Protein AF-A0A9E3BEP0-F1 (afdb_monomer)

Nearest PDB structures (foldseek):
  6ylh-assembly1_v  TM=5.032E-01  e=2.190E+00  Saccharomyces cerevisiae
  6wkz-assembly1_A-2  TM=3.324E-01  e=8.961E+00  Homo sapiens
  2z34-assembly1_A  TM=2.131E-01  e=1.369E+00  Schizosaccharomyces pombe
  7vkq-assembly4_D  TM=1.987E-01  e=4.981E+00  Drosophila melanogaster

Secondary structure (DSSP, 8-state):
----------SSHHHHHHHHHSGGG--S---HHHHHHHHHHHHHHHHHHT--------S-SS-EEEEEE-SGGGGGG--TT---TT-HHHHHHHHHHHH--SEEEEESSS-EE-SS-SGGGTSSS----TT--THHHHHHHHHH-TT--SEEEEEE----SSHHHHHHHHHHHHHHHHHHHHTT-EEEEEEEEEE-PPPTT---S---SS-----GGG-EEEEEEEEEEPTTTHHHHHHHHHTT-SEEEEES-PPPPGGGEEEEE-SSPPPTTEEEEEEEE-SSS-EEEEEESS--SS-EEEEEEES-SSSHHHHHHHHHHHTTPEEEEEEEE-STTTTTSPPEEEPTTSSSEEEPTTSSEEEE--S--GGGTSSPTT---SEEEEEEEE--SS-TTHHHHEESSTT-SSSEETGGGGTTTHHHHHHHSPPSEEEEEEE-

pLDDT: mean 80.64, std 17.36, range [31.27, 98.31]

Mean predicted aligned error: 9.56 Å

Sequence (440 aa):
MDLSPIHGSFLASRARRALLACVVALAACPKPGDREARTQDVVRTWVEASDTSGWRMGALAHPVAVYADRSRSMRGFLDPAYPTRVDYRSVIDGLQSRLEPRRVYGFGSSVRMETNAGLDVLGSREFYGDHDTEMEEALDSIAHDTLLAWSHVVIGDARRGNPDLAYRQFVRMRELALRWSRSRGTFLVAVSRAPFRPVAGDPSGCHAASAGEQDDSARRCPLYAFVFAAPGDGVRIAAELAGLFEHVWGYPLPTAPLTAVGLRPGGGAPEPGVEYDSAWLSGSPPVPRLEAGSPATRPFHVSLVATDTSAPAGRLLARLLADGARLELFARPVTADSAASPWKRQDGGTGPVRAGAGGTGIDVFSPGGDDCVAADEGEPCGTLYRIEARAPGAPPWLALFEAREAADAERTFGLGRLFEPFLPLAAAAPPLARTYLLVR

Solvent-accessible surface area (backbone atoms only — not comparable to full-atom values): 24356 Å² total; per-residue (Å²): 136,89,85,82,82,87,85,82,91,84,75,74,68,66,67,58,55,60,64,61,64,67,70,75,74,69,90,62,89,70,54,85,72,45,21,57,52,51,36,50,52,56,52,49,57,54,53,54,77,67,66,86,54,63,71,63,83,62,80,71,86,50,53,28,36,37,37,39,53,52,23,60,55,42,51,30,37,65,48,86,89,62,91,53,94,44,26,58,59,50,47,51,53,47,46,41,77,73,59,59,48,79,38,38,26,45,25,16,90,60,82,40,84,50,97,56,92,50,72,74,70,80,73,76,71,93,76,70,61,97,88,29,71,39,59,63,57,54,52,46,55,56,61,69,49,78,80,47,67,43,21,39,38,41,35,38,59,79,67,51,96,44,59,70,56,27,39,51,50,27,49,50,51,30,55,51,36,53,54,36,32,77,68,57,14,14,25,35,44,28,37,29,76,23,57,34,41,86,48,90,94,51,90,53,42,61,58,75,91,66,95,60,100,62,69,65,87,73,39,55,27,55,39,37,37,46,29,45,23,21,62,78,30,36,66,44,53,47,18,53,43,44,76,66,30,80,39,56,48,66,42,67,53,74,31,40,33,42,68,45,40,42,74,42,74,46,99,66,83,68,60,93,61,46,47,76,38,73,56,70,39,72,59,89,59,52,30,27,35,36,38,22,85,48,69,47,92,59,61,51,44,32,28,65,40,43,63,44,65,86,45,53,63,22,38,26,48,37,46,42,46,71,51,43,13,43,66,46,45,26,40,36,62,40,47,94,65,36,89,76,55,70,77,40,76,51,61,63,87,51,79,41,62,28,62,32,86,81,34,39,33,32,32,34,43,37,38,40,53,68,64,51,75,74,46,60,94,63,54,41,56,24,38,38,32,44,41,31,33,22,55,51,28,52,58,68,65,46,74,81,41,42,26,94,46,64,83,43,41,64,32,24,40,46,53,64,60,42,31,60,74,33,44,70,49,33,74,74,45,67,35,44,33,45,46,47,38,39,33,46

Foldseek 3Di:
DDDDDDDDPDDPPPVVVVVVVVPPPPPDDDDLVLLLVVLLVLVVVVLVVVFDDAQDLDQAPAAAEEEEEQALLLVQLPPPVDDDLAGSQNLLVLCCVQRVHPWYWYFWPHTDTDPDSHPVVVPDDDGDDPVTGPVVVLLVVLVVPLVLRYKYKYKDLLADLDQVVSQVSLLSLLVSQVSLVVQQWKKKKFKAFHQGADDPPRPHYQDDPDDDPPDSRPHTAIMMIIIGGRHSCQLNVLLSSLVRGLAMAMPPDIAHFLCQKFKDWDPDDDDPQWDKARASPPDRRGEIEIEGPFFDPFWGKIFIAGPDCPDSNRSSVRRQQQLAFAKWKWKFWRWPCRVVPDTHTDDQPDDQWHADPRRGMITGGGLDDCQVVPDDSSTHGFMKMKMFGFGALDGPCLVVAEDPDSPRRRHHHNNVVNSVVSRVVRVVHGGRYIYMYTRD

Structure (mmCIF, N/CA/C/O backbone):
data_AF-A0A9E3BEP0-F1
#
_entry.id   AF-A0A9E3BEP0-F1
#
loop_
_atom_site.group_PDB
_atom_site.id
_atom_site.type_symbol
_atom_site.label_atom_id
_atom_site.label_alt_id
_atom_site.label_comp_id
_atom_site.label_asym_id
_atom_site.label_entity_id
_atom_site.label_seq_id
_atom_site.pdbx_PDB_ins_code
_atom_site.Cartn_x
_atom_site.Cartn_y
_atom_site.Cartn_z
_atom_site.occupancy
_atom_site.B_iso_or_equiv
_atom_site.auth_seq_id
_atom_site.auth_comp_id
_atom_site.auth_asym_id
_atom_site.auth_atom_id
_atom_site.pdbx_PDB_model_num
ATOM 1 N N . MET A 1 1 ? -49.362 -18.221 -21.582 1.00 42.16 1 MET A N 1
ATOM 2 C CA . MET A 1 1 ? -47.900 -18.125 -21.752 1.00 42.16 1 MET A CA 1
ATOM 3 C C . MET A 1 1 ? -47.370 -17.444 -20.512 1.00 42.16 1 MET A C 1
ATOM 5 O O . MET A 1 1 ? -47.779 -16.325 -20.230 1.00 42.16 1 MET A O 1
ATOM 9 N N . ASP A 1 2 ? -46.623 -18.215 -19.729 1.00 34.94 2 ASP A N 1
ATOM 10 C CA . ASP A 1 2 ? -46.213 -17.941 -18.354 1.00 34.94 2 ASP A CA 1
ATOM 11 C C . ASP A 1 2 ? -45.300 -16.724 -18.207 1.00 34.94 2 ASP A C 1
ATOM 13 O O . ASP A 1 2 ? -44.304 -16.586 -18.915 1.00 34.94 2 ASP A O 1
ATOM 17 N N . LEU A 1 3 ? -45.609 -15.898 -17.208 1.00 39.09 3 LEU A N 1
ATOM 18 C CA . LEU A 1 3 ? -44.698 -14.926 -16.613 1.00 39.09 3 LEU A CA 1
ATOM 19 C C . LEU A 1 3 ? -44.506 -15.321 -15.147 1.00 39.09 3 LEU A C 1
ATOM 21 O O . LEU A 1 3 ? -45.342 -15.024 -14.297 1.00 39.09 3 LEU A O 1
ATOM 25 N N . SER A 1 4 ? -43.405 -16.009 -14.853 1.00 33.81 4 SER A N 1
ATOM 26 C CA . SER A 1 4 ? -42.953 -16.247 -13.481 1.00 33.81 4 SER A CA 1
ATOM 27 C C . SER A 1 4 ? -42.047 -15.097 -13.020 1.00 33.81 4 SER A C 1
ATOM 29 O O . SER A 1 4 ? -41.102 -14.758 -13.736 1.00 33.81 4 SER A O 1
ATOM 31 N N . PRO A 1 5 ? -42.256 -14.512 -11.827 1.00 45.62 5 PRO A N 1
ATOM 32 C CA . PRO A 1 5 ? -41.279 -13.630 -11.207 1.00 45.62 5 PRO A CA 1
ATOM 33 C C . PRO A 1 5 ? -40.263 -14.447 -10.394 1.00 45.62 5 PRO A C 1
ATOM 35 O O . PRO A 1 5 ? -40.622 -15.288 -9.570 1.00 45.62 5 PRO A O 1
ATOM 38 N N . ILE A 1 6 ? -38.975 -14.178 -10.609 1.00 42.34 6 ILE A N 1
ATOM 39 C CA . ILE A 1 6 ? -37.877 -14.743 -9.819 1.00 42.34 6 ILE A CA 1
ATOM 40 C C . ILE A 1 6 ? -37.864 -14.064 -8.444 1.00 42.34 6 ILE A C 1
ATOM 42 O O . ILE A 1 6 ? -37.544 -12.883 -8.310 1.00 42.34 6 ILE A O 1
ATOM 46 N N . HIS A 1 7 ? -38.206 -14.832 -7.410 1.00 35.69 7 HIS A N 1
ATOM 47 C CA . HIS A 1 7 ? -37.907 -14.521 -6.017 1.00 35.69 7 HIS A CA 1
ATOM 48 C C . HIS A 1 7 ? -36.414 -14.714 -5.725 1.00 35.69 7 HIS A C 1
ATOM 50 O O . HIS A 1 7 ? -35.824 -15.728 -6.087 1.00 35.69 7 HIS A O 1
ATOM 56 N N . GLY A 1 8 ? -35.823 -13.759 -5.004 1.00 31.27 8 GLY A N 1
ATOM 57 C CA . GLY A 1 8 ? -34.429 -13.810 -4.561 1.00 31.27 8 GLY A CA 1
ATOM 58 C C . GLY A 1 8 ? -34.160 -12.989 -3.298 1.00 31.27 8 GLY A C 1
ATOM 59 O O . GLY A 1 8 ? -33.124 -12.347 -3.191 1.00 31.27 8 GLY A O 1
ATOM 60 N N . SER A 1 9 ? -35.091 -12.970 -2.339 1.00 43.91 9 SER A N 1
ATOM 61 C CA . SER A 1 9 ? -34.881 -12.396 -1.003 1.00 43.91 9 SER A CA 1
ATOM 62 C C . SER A 1 9 ? -34.438 -13.491 -0.027 1.00 43.91 9 SER A C 1
ATOM 64 O O . SER A 1 9 ? -35.271 -14.115 0.627 1.00 43.91 9 SER A O 1
ATOM 66 N N . PHE A 1 10 ? -33.132 -13.750 0.077 1.00 41.22 10 PHE A N 1
ATOM 67 C CA . PHE A 1 10 ? -32.611 -14.793 0.976 1.00 41.22 10 PHE A CA 1
ATOM 68 C C . PHE A 1 10 ? -31.313 -14.402 1.700 1.00 41.22 10 PHE A C 1
ATOM 70 O O . PHE A 1 10 ? -30.426 -15.224 1.868 1.00 41.22 10 PHE A O 1
ATOM 77 N N . LEU A 1 11 ? -31.184 -13.155 2.173 1.00 42.66 11 LEU A N 1
ATOM 78 C CA . LEU A 1 11 ? -30.075 -12.778 3.074 1.00 42.66 11 LEU A CA 1
ATOM 79 C C . LEU A 1 11 ? -30.475 -11.939 4.305 1.00 42.66 11 LEU A C 1
ATOM 81 O O . LEU A 1 11 ? -29.667 -11.775 5.210 1.00 42.66 11 LEU A O 1
ATOM 85 N N . ALA A 1 12 ? -31.729 -11.489 4.431 1.00 44.62 12 ALA A N 1
ATOM 86 C CA . ALA A 1 12 ? -32.132 -10.600 5.532 1.00 44.62 12 ALA A CA 1
ATOM 87 C C . ALA A 1 12 ? -32.728 -11.299 6.779 1.00 44.62 12 ALA A C 1
ATOM 89 O O . ALA A 1 12 ? -32.910 -10.648 7.807 1.00 44.62 12 ALA A O 1
ATOM 90 N N . SER A 1 13 ? -33.044 -12.605 6.743 1.00 44.12 13 SER A N 1
ATOM 91 C CA . SER A 1 13 ? -33.789 -13.251 7.849 1.00 44.12 13 SER A CA 1
ATOM 92 C C . SER A 1 13 ? -32.923 -13.933 8.917 1.00 44.12 13 SER A C 1
ATOM 94 O O . SER A 1 13 ? -33.383 -14.093 10.049 1.00 44.12 13 SER A O 1
ATOM 96 N N . ARG A 1 14 ? -31.662 -14.285 8.616 1.00 41.38 14 ARG A N 1
ATOM 97 C CA . ARG A 1 14 ? -30.758 -14.899 9.610 1.00 41.38 14 ARG A CA 1
ATOM 98 C C . ARG A 1 14 ? -30.204 -13.887 10.618 1.00 41.38 14 ARG A C 1
ATOM 100 O O . ARG A 1 14 ? -30.162 -14.204 11.801 1.00 41.38 14 ARG A O 1
ATOM 107 N N . ALA A 1 15 ? -29.906 -12.656 10.194 1.00 45.53 15 ALA A N 1
ATOM 108 C CA . ALA A 1 15 ? -29.423 -11.602 11.093 1.00 45.53 15 ALA A CA 1
ATOM 109 C C . ALA A 1 15 ? -30.475 -11.181 12.141 1.00 45.53 15 ALA A C 1
ATOM 111 O O . ALA A 1 15 ? -30.144 -10.956 13.301 1.00 45.53 15 ALA A O 1
ATOM 112 N N . ARG A 1 16 ? -31.767 -11.152 11.774 1.00 40.81 16 ARG A N 1
ATOM 113 C CA . ARG A 1 16 ? -32.851 -10.788 12.707 1.00 40.81 16 ARG A CA 1
ATOM 114 C C . ARG A 1 16 ? -33.176 -11.862 13.750 1.00 40.81 16 ARG A C 1
ATOM 116 O O . ARG A 1 16 ? -33.631 -11.509 14.831 1.00 40.81 16 ARG A O 1
ATOM 123 N N . ARG A 1 17 ? -32.951 -13.153 13.465 1.00 40.44 17 ARG A N 1
ATOM 124 C CA . ARG A 1 17 ? -33.207 -14.233 14.441 1.00 40.44 17 ARG A CA 1
ATOM 125 C C . ARG A 1 17 ? -32.083 -14.401 15.465 1.00 40.44 17 ARG A C 1
ATOM 127 O O . ARG A 1 17 ? -32.382 -14.760 16.595 1.00 40.44 17 ARG A O 1
ATOM 134 N N . ALA A 1 18 ? -30.837 -14.086 15.105 1.00 42.53 18 ALA A N 1
ATOM 135 C CA . ALA A 1 18 ? -29.730 -14.060 16.065 1.00 42.53 18 ALA A CA 1
ATOM 136 C C . ALA A 1 18 ? -29.892 -12.920 17.091 1.00 42.53 18 ALA A C 1
ATOM 138 O O . ALA A 1 18 ? -29.699 -13.132 18.282 1.00 42.53 18 ALA A O 1
ATOM 139 N N . LEU A 1 19 ? -30.363 -11.748 16.648 1.00 42.59 19 LEU A N 1
ATOM 140 C CA . LEU A 1 19 ? -30.606 -10.589 17.517 1.00 42.59 19 LEU A CA 1
ATOM 141 C C . LEU A 1 19 ? -31.751 -10.791 18.525 1.00 42.59 19 LEU A C 1
ATOM 143 O O . LEU A 1 19 ? -31.698 -10.233 19.615 1.00 42.59 19 LEU A O 1
ATOM 147 N N . LEU A 1 20 ? -32.768 -11.599 18.201 1.00 37.03 20 LEU A N 1
ATOM 148 C CA . LEU A 1 20 ? -33.907 -11.821 19.103 1.00 37.03 20 LEU A CA 1
ATOM 149 C C . LEU A 1 20 ? -33.643 -12.890 20.179 1.00 37.03 20 LEU A C 1
ATOM 151 O O . LEU A 1 20 ? -34.302 -12.884 21.214 1.00 37.03 20 LEU A O 1
ATOM 155 N N . ALA A 1 21 ? -32.691 -13.802 19.955 1.00 36.62 21 ALA A N 1
ATOM 156 C CA . ALA A 1 21 ? -32.397 -14.892 20.889 1.00 36.62 21 ALA A CA 1
ATOM 157 C C . ALA A 1 21 ? -31.515 -14.458 22.077 1.00 36.62 21 ALA A C 1
ATOM 159 O O . ALA A 1 21 ? -31.603 -15.061 23.143 1.00 36.62 21 ALA A O 1
ATOM 160 N N . CYS A 1 22 ? -30.726 -13.385 21.942 1.00 41.53 22 CYS A N 1
ATOM 161 C CA . CYS A 1 22 ? -29.911 -12.855 23.045 1.00 41.53 22 CYS A CA 1
ATOM 162 C C . CYS A 1 22 ? -30.721 -12.105 24.114 1.00 41.53 22 CYS A C 1
ATOM 164 O O . CYS A 1 22 ? -30.270 -11.994 25.249 1.00 41.53 22 CYS A O 1
ATOM 166 N N . VAL A 1 23 ? -31.922 -11.615 23.794 1.00 43.38 23 VAL A N 1
ATOM 167 C CA . VAL A 1 23 ? -32.679 -10.728 24.698 1.00 43.38 23 VAL A CA 1
ATOM 168 C C . VAL A 1 23 ? -33.356 -11.489 25.852 1.00 43.38 23 VAL A C 1
ATOM 170 O O . VAL A 1 23 ? -33.656 -10.903 26.885 1.00 43.38 23 VAL A O 1
ATOM 173 N N . VAL A 1 24 ? -33.558 -12.806 25.738 1.00 44.34 24 VAL A N 1
ATOM 174 C CA . VAL A 1 24 ? -34.361 -13.577 26.713 1.00 44.34 24 VAL A CA 1
ATOM 175 C C . VAL A 1 24 ? -33.523 -14.195 27.852 1.00 44.34 24 VAL A C 1
ATOM 177 O O . VAL A 1 24 ? -34.081 -14.666 28.837 1.00 44.34 24 VAL A O 1
ATOM 180 N N . ALA A 1 25 ? -32.187 -14.147 27.795 1.00 44.97 25 ALA A N 1
ATOM 181 C CA . ALA A 1 25 ? -31.317 -14.832 28.766 1.00 44.97 25 ALA A CA 1
ATOM 182 C C . ALA A 1 25 ? -30.823 -13.972 29.958 1.00 44.97 25 ALA A C 1
ATOM 184 O O . ALA A 1 25 ? -30.018 -14.448 30.753 1.00 44.97 25 ALA A O 1
ATOM 185 N N . LEU A 1 26 ? -31.278 -12.723 30.115 1.00 45.72 26 LEU A N 1
ATOM 186 C CA . LEU A 1 26 ? -30.655 -11.742 31.028 1.00 45.72 26 LEU A CA 1
ATOM 187 C C . LEU A 1 26 ? -31.299 -11.598 32.428 1.00 45.72 26 LEU A C 1
ATOM 189 O O . LEU A 1 26 ? -30.911 -10.711 33.183 1.00 45.72 26 LEU A O 1
ATOM 193 N N . ALA A 1 27 ? -32.239 -12.463 32.823 1.00 44.41 27 ALA A N 1
ATOM 194 C CA . ALA A 1 27 ? -33.013 -12.314 34.069 1.00 44.41 27 ALA A CA 1
ATOM 195 C C . ALA A 1 27 ? -32.404 -12.996 35.320 1.00 44.41 27 ALA A C 1
ATOM 197 O O . ALA A 1 27 ? -33.130 -13.567 36.134 1.00 44.41 27 ALA A O 1
ATOM 198 N N . ALA A 1 28 ? -31.083 -12.940 35.498 1.00 46.97 28 ALA A N 1
ATOM 199 C CA . ALA A 1 28 ? -30.419 -13.307 36.753 1.00 46.97 28 ALA A CA 1
ATOM 200 C C . ALA A 1 28 ? -29.530 -12.143 37.207 1.00 46.97 28 ALA A C 1
ATOM 202 O O . ALA A 1 28 ? -28.817 -11.575 36.380 1.00 46.97 28 ALA A O 1
ATOM 203 N N . CYS A 1 29 ? -29.591 -11.781 38.498 1.00 44.38 29 CYS A N 1
ATOM 204 C CA . CYS A 1 29 ? -28.749 -10.730 39.075 1.00 44.38 29 CYS A CA 1
ATOM 205 C C . CYS A 1 29 ? -27.275 -11.028 38.766 1.00 44.38 29 CYS A C 1
ATOM 207 O O . CYS A 1 29 ? -26.773 -12.060 39.227 1.00 44.38 29 CYS A O 1
ATOM 209 N N . PRO A 1 30 ? -26.598 -10.171 37.987 1.00 49.09 30 PRO A N 1
ATOM 210 C CA . PRO A 1 30 ? -25.245 -10.453 37.561 1.00 49.09 30 PRO A CA 1
ATOM 211 C C . PRO A 1 30 ? -24.286 -10.390 38.753 1.00 49.09 30 PRO A C 1
ATOM 213 O O . PRO A 1 30 ? -24.303 -9.441 39.535 1.00 49.09 30 PRO A O 1
ATOM 216 N N . LYS A 1 31 ? -23.432 -11.403 38.901 1.00 60.41 31 LYS A N 1
ATOM 217 C CA . LYS A 1 31 ? -22.261 -11.321 39.782 1.00 60.41 31 LYS A CA 1
ATOM 218 C C . LYS A 1 31 ? -21.251 -10.341 39.162 1.00 60.41 31 LYS A C 1
ATOM 220 O O . LYS A 1 31 ? -21.263 -10.160 37.949 1.00 60.41 31 LYS A O 1
ATOM 225 N N . PRO A 1 32 ? -20.307 -9.769 39.928 1.00 54.66 32 PRO A N 1
ATOM 226 C CA . PRO A 1 32 ? -19.283 -8.859 39.396 1.00 54.66 32 PRO A CA 1
ATOM 227 C C . PRO A 1 32 ? -18.490 -9.395 38.183 1.00 54.66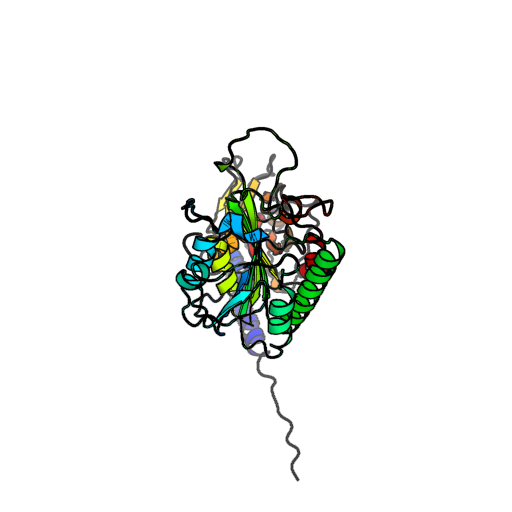 32 PRO A C 1
ATOM 229 O O . PRO A 1 32 ? -18.019 -8.610 37.366 1.00 54.66 32 PRO A O 1
ATOM 232 N N . GLY A 1 33 ? -18.386 -10.722 38.013 1.00 67.69 33 GLY A N 1
ATOM 233 C CA . GLY A 1 33 ? -17.794 -11.351 36.821 1.00 67.69 33 GLY A CA 1
ATOM 234 C C . GLY A 1 33 ? -18.651 -11.283 35.546 1.00 67.69 33 GLY A C 1
ATOM 235 O O . GLY A 1 33 ? -18.120 -11.414 34.446 1.00 67.69 33 GLY A O 1
ATOM 236 N N . ASP A 1 34 ? -19.953 -11.026 35.662 1.00 77.00 34 ASP A N 1
ATOM 237 C CA . ASP A 1 34 ? -20.885 -11.011 34.531 1.00 77.00 34 ASP A CA 1
ATOM 238 C C . ASP A 1 34 ? -20.815 -9.693 33.744 1.00 77.00 34 ASP A C 1
ATOM 240 O O . ASP A 1 34 ? -21.111 -9.675 32.550 1.00 77.00 34 ASP A O 1
ATOM 244 N N . ARG A 1 35 ? -20.372 -8.592 34.374 1.00 78.56 35 ARG A N 1
ATOM 245 C CA . ARG A 1 35 ? -20.184 -7.293 33.699 1.00 78.56 35 ARG A CA 1
ATOM 246 C C . ARG A 1 35 ? -19.115 -7.374 32.612 1.00 78.56 35 ARG A C 1
ATOM 248 O O . ARG A 1 35 ? -19.317 -6.916 31.486 1.00 78.56 35 ARG A O 1
ATOM 255 N N . GLU A 1 36 ? -17.974 -7.962 32.957 1.00 83.19 36 GLU A N 1
ATOM 256 C CA . GLU A 1 36 ? -16.849 -8.106 32.037 1.00 83.19 36 GLU A CA 1
ATOM 257 C C . GLU A 1 36 ? -17.220 -9.033 30.876 1.00 83.19 36 GLU A C 1
ATOM 259 O O . GLU A 1 36 ? -17.017 -8.674 29.718 1.00 83.19 36 GLU A O 1
ATOM 264 N N . ALA A 1 37 ? -17.866 -10.166 31.172 1.00 84.50 37 ALA A N 1
ATOM 265 C CA . ALA A 1 37 ? -18.348 -11.107 30.163 1.00 84.50 37 ALA A CA 1
ATOM 266 C C . ALA A 1 37 ? -19.351 -10.461 29.188 1.00 84.50 37 ALA A C 1
ATOM 268 O O . ALA A 1 37 ? -19.205 -10.589 27.974 1.00 84.50 37 ALA A O 1
ATOM 269 N N . ARG A 1 38 ? -20.321 -9.682 29.691 1.00 83.62 38 ARG A N 1
ATOM 270 C CA . ARG A 1 38 ? -21.266 -8.937 28.837 1.00 83.62 38 ARG A CA 1
ATOM 271 C C . ARG A 1 38 ? -20.556 -7.913 27.955 1.00 83.62 38 ARG A C 1
ATOM 273 O O . ARG A 1 38 ? -20.861 -7.814 26.770 1.00 83.62 38 ARG A O 1
ATOM 280 N N . THR A 1 39 ? -19.597 -7.171 28.511 1.00 83.12 39 THR A N 1
ATOM 281 C CA . THR A 1 39 ? -18.789 -6.202 27.748 1.00 83.12 39 THR A CA 1
ATOM 282 C C . THR A 1 39 ? -18.030 -6.903 26.621 1.00 83.12 39 THR A C 1
ATOM 284 O O . THR A 1 39 ? -18.038 -6.437 25.481 1.00 83.12 39 THR A O 1
ATOM 287 N N . GLN A 1 40 ? -17.427 -8.056 26.917 1.00 86.00 40 GLN A N 1
ATOM 288 C CA . GLN A 1 40 ? -16.727 -8.890 25.944 1.00 86.00 40 GLN A CA 1
ATOM 289 C C . GLN A 1 40 ? -17.646 -9.383 24.818 1.00 86.00 40 GLN A C 1
ATOM 291 O O . GLN A 1 40 ? -17.285 -9.250 23.648 1.00 86.00 40 GLN A O 1
ATOM 296 N N . ASP A 1 41 ? -18.836 -9.895 25.138 1.00 85.38 41 ASP A N 1
ATOM 297 C CA . ASP A 1 41 ? -19.797 -10.395 24.145 1.00 85.38 41 ASP A CA 1
ATOM 298 C C . ASP A 1 41 ? -20.317 -9.284 23.225 1.00 85.38 41 ASP A C 1
ATOM 300 O O . ASP A 1 41 ? -20.393 -9.450 22.001 1.00 85.38 41 ASP A O 1
ATOM 304 N N . VAL A 1 42 ? -20.631 -8.126 23.809 1.00 83.12 42 VAL A N 1
ATOM 305 C CA . VAL A 1 42 ? -21.083 -6.937 23.084 1.00 83.12 42 VAL A CA 1
ATOM 306 C C . VAL A 1 42 ? -20.002 -6.460 22.109 1.00 83.12 42 VAL A C 1
ATOM 308 O O . VAL A 1 42 ? -20.279 -6.281 20.919 1.00 83.12 42 VAL A O 1
ATOM 311 N N . VAL A 1 43 ? -18.757 -6.321 22.579 1.00 83.25 43 VAL A N 1
ATOM 312 C CA . VAL A 1 43 ? -17.635 -5.915 21.725 1.00 83.25 43 VAL A CA 1
ATOM 313 C C . VAL A 1 43 ? -17.382 -6.958 20.636 1.00 83.25 43 VAL A C 1
ATOM 315 O O . VAL A 1 43 ? -17.349 -6.584 19.463 1.00 83.25 43 VAL A O 1
ATOM 318 N N . ARG A 1 44 ? -17.274 -8.252 20.978 1.00 86.00 44 ARG A N 1
ATOM 319 C CA . ARG A 1 44 ? -17.031 -9.347 20.018 1.00 86.00 44 ARG A CA 1
ATOM 320 C C . ARG A 1 44 ? -18.045 -9.332 18.878 1.00 86.00 44 ARG A C 1
ATOM 322 O O . ARG A 1 44 ? -17.648 -9.305 17.714 1.00 86.00 44 ARG A O 1
ATOM 329 N N . THR A 1 45 ? -19.333 -9.261 19.212 1.00 82.62 45 THR A N 1
ATOM 330 C CA . THR A 1 45 ? -20.428 -9.227 18.230 1.00 82.62 45 THR A CA 1
ATOM 331 C C . THR A 1 45 ? -20.251 -8.085 17.224 1.00 82.62 45 THR A C 1
ATOM 333 O O . THR A 1 45 ? -20.485 -8.256 16.025 1.00 82.62 45 THR A O 1
ATOM 336 N N . TRP A 1 46 ? -19.809 -6.906 17.674 1.00 81.00 46 TRP A N 1
ATOM 337 C CA . TRP A 1 46 ? -19.571 -5.773 16.776 1.00 81.00 46 TRP A CA 1
ATOM 338 C C . TRP A 1 46 ? -18.356 -5.951 15.882 1.00 81.00 46 TRP A C 1
ATOM 340 O O . TRP A 1 46 ? -18.388 -5.523 14.720 1.00 81.00 46 TRP A O 1
ATOM 350 N N . VAL A 1 47 ? -17.284 -6.538 16.414 1.00 81.12 47 VAL A N 1
ATOM 351 C CA . VAL A 1 47 ? -16.066 -6.701 15.630 1.00 81.12 47 VAL A CA 1
ATOM 352 C C . VAL A 1 47 ? -16.258 -7.750 14.540 1.00 81.12 47 VAL A C 1
ATOM 354 O O . VAL A 1 47 ? -15.915 -7.485 13.388 1.00 81.12 47 VAL A O 1
ATOM 357 N N . GLU A 1 48 ? -16.905 -8.871 14.864 1.00 82.38 48 GLU A N 1
ATOM 358 C CA . GLU A 1 48 ? -17.255 -9.926 13.904 1.00 82.38 48 GLU A CA 1
ATOM 359 C C . GLU A 1 48 ? -18.175 -9.411 12.787 1.00 82.38 48 GLU A C 1
ATOM 361 O O . GLU A 1 48 ? -17.939 -9.683 11.612 1.00 82.38 48 GLU A O 1
ATOM 366 N N . ALA A 1 49 ? -19.177 -8.583 13.111 1.00 74.50 49 ALA A N 1
ATOM 367 C CA . ALA A 1 49 ? -20.054 -7.973 12.104 1.00 74.50 49 ALA A CA 1
ATOM 368 C C . ALA A 1 49 ? -19.317 -7.031 11.128 1.00 74.50 49 ALA A C 1
ATOM 370 O O . ALA A 1 49 ? -19.840 -6.706 10.060 1.00 74.50 49 ALA A O 1
ATOM 371 N N . SER A 1 50 ? -18.118 -6.571 11.494 1.00 68.44 50 SER A N 1
ATOM 372 C CA . SER A 1 50 ? -17.312 -5.621 10.722 1.00 68.44 50 SER A CA 1
ATOM 373 C C . SER A 1 50 ? -16.189 -6.287 9.913 1.00 68.44 50 SER A C 1
ATOM 375 O O . SER A 1 50 ? -15.484 -5.583 9.179 1.00 68.44 50 SER A O 1
ATOM 377 N N . ASP A 1 51 ? -16.009 -7.604 10.050 1.00 69.94 51 ASP A N 1
ATOM 378 C CA . ASP A 1 51 ? -14.966 -8.392 9.390 1.00 69.94 51 ASP A CA 1
ATOM 379 C C . ASP A 1 51 ? -15.504 -9.057 8.114 1.00 69.94 51 ASP A C 1
ATOM 381 O O . ASP A 1 51 ? -16.017 -10.174 8.120 1.00 69.94 51 ASP A O 1
ATOM 385 N N . THR A 1 52 ? -15.454 -8.337 6.992 1.00 56.81 52 THR A N 1
ATOM 386 C CA . THR A 1 52 ? -16.001 -8.823 5.709 1.00 56.81 52 THR A CA 1
ATOM 387 C C . THR A 1 52 ? -14.951 -9.002 4.616 1.00 56.81 52 THR A C 1
ATOM 389 O O . THR A 1 52 ? -15.303 -9.246 3.462 1.00 56.81 52 THR A O 1
ATOM 392 N N . SER A 1 53 ? -13.660 -8.854 4.917 1.00 59.47 53 SER A N 1
ATOM 393 C CA . SER A 1 53 ? -12.623 -8.878 3.882 1.00 59.47 53 SER A CA 1
ATOM 394 C C . SER A 1 53 ? -11.283 -9.341 4.422 1.00 59.47 53 SER A C 1
ATOM 396 O O . SER A 1 53 ? -10.791 -8.805 5.408 1.00 59.47 53 SER A O 1
ATOM 398 N N . GLY A 1 54 ? -10.665 -10.279 3.709 1.00 70.25 54 GLY A N 1
ATOM 399 C CA . GLY A 1 54 ? -9.323 -10.749 4.007 1.00 70.25 54 GLY A CA 1
ATOM 400 C C . GLY A 1 54 ? -8.428 -10.702 2.780 1.00 70.25 54 GLY A C 1
ATOM 401 O O . GLY A 1 54 ? -8.863 -10.945 1.651 1.00 70.25 54 GLY A O 1
ATOM 402 N N . TRP A 1 55 ? -7.155 -10.415 3.020 1.00 85.25 55 TRP A N 1
ATOM 403 C CA . TRP A 1 55 ? -6.092 -10.626 2.050 1.00 85.25 55 TRP A CA 1
ATOM 404 C C . TRP A 1 55 ? -5.973 -12.113 1.745 1.00 85.25 55 TRP A C 1
ATOM 406 O O . TRP A 1 55 ? -5.838 -12.937 2.648 1.00 85.25 55 TRP A O 1
ATOM 416 N N . ARG A 1 56 ? -6.019 -12.461 0.461 1.00 77.94 56 ARG A N 1
ATOM 417 C CA . ARG A 1 56 ? -5.807 -13.831 0.000 1.00 77.94 56 ARG A CA 1
ATOM 418 C C . ARG A 1 56 ? -4.420 -13.918 -0.612 1.00 77.94 56 ARG A C 1
ATOM 420 O O . ARG A 1 56 ? -4.176 -13.352 -1.669 1.00 77.94 56 ARG A O 1
ATOM 427 N N . MET A 1 57 ? -3.526 -14.641 0.053 1.00 83.31 57 MET A N 1
ATOM 428 C CA . MET A 1 57 ? -2.177 -14.938 -0.438 1.00 83.31 57 MET A CA 1
ATOM 429 C C . MET A 1 57 ? -2.159 -16.268 -1.202 1.00 83.31 57 MET A C 1
ATOM 431 O O . MET A 1 57 ? -1.362 -17.152 -0.908 1.00 83.31 57 MET A O 1
ATOM 435 N N . GLY A 1 58 ? -3.102 -16.432 -2.132 1.00 84.81 58 GLY A N 1
ATOM 436 C CA . GLY A 1 58 ? -3.155 -17.601 -3.010 1.00 84.81 58 GLY A CA 1
ATOM 437 C C . GLY A 1 58 ? -2.152 -17.509 -4.162 1.00 84.81 58 GLY A C 1
ATOM 438 O O . GLY A 1 58 ? -1.441 -16.512 -4.309 1.00 84.81 58 GLY A O 1
ATOM 439 N N . ALA A 1 59 ? -2.131 -18.547 -5.001 1.00 89.31 59 ALA A N 1
ATOM 440 C CA . ALA A 1 59 ? -1.499 -18.463 -6.314 1.00 89.31 59 ALA A CA 1
ATOM 441 C C . ALA A 1 59 ? -2.122 -17.316 -7.127 1.00 89.31 59 ALA A C 1
ATOM 443 O O . ALA A 1 59 ? -3.296 -16.984 -6.935 1.00 89.31 59 ALA A O 1
ATOM 444 N N . LEU A 1 60 ? -1.333 -16.723 -8.024 1.00 92.75 60 LEU A N 1
ATOM 445 C CA . LEU A 1 60 ? -1.834 -15.701 -8.939 1.00 92.75 60 LEU A CA 1
ATOM 446 C C . LEU A 1 60 ? -2.945 -16.302 -9.803 1.00 92.75 60 LEU A C 1
ATOM 448 O O . LEU A 1 60 ? -2.791 -17.387 -10.366 1.00 92.75 60 LEU A O 1
ATOM 452 N N . ALA A 1 61 ? -4.072 -15.603 -9.876 1.00 94.38 61 ALA A N 1
ATOM 453 C CA . ALA A 1 61 ? -5.215 -16.018 -10.672 1.00 94.38 61 ALA A CA 1
ATOM 454 C C . ALA A 1 61 ? -4.981 -15.758 -12.166 1.00 94.38 61 ALA A C 1
ATOM 456 O O . ALA A 1 61 ? -5.540 -16.470 -13.003 1.00 94.38 61 ALA A O 1
ATOM 457 N N . HIS A 1 62 ? -4.139 -14.774 -12.496 1.00 96.31 62 HIS A N 1
ATOM 458 C CA . HIS A 1 62 ? -3.838 -14.386 -13.868 1.00 96.31 62 HIS A CA 1
ATOM 459 C C . HIS A 1 62 ? -2.347 -14.552 -14.172 1.00 96.31 62 HIS A C 1
ATOM 461 O O . HIS A 1 62 ? -1.496 -14.412 -13.288 1.00 96.31 62 HIS A O 1
ATOM 467 N N . PRO A 1 63 ? -1.997 -14.847 -15.433 1.00 96.06 63 PRO A N 1
ATOM 468 C CA . PRO A 1 63 ? -0.610 -14.837 -15.861 1.00 96.06 63 PRO A CA 1
ATOM 469 C C . PRO A 1 63 ? 0.003 -13.434 -15.755 1.00 96.06 63 PRO A C 1
ATOM 471 O O . PRO A 1 63 ? -0.672 -12.419 -15.937 1.00 96.06 63 PRO A O 1
ATOM 474 N N . VAL A 1 64 ? 1.311 -13.386 -15.499 1.00 95.88 64 VAL A N 1
ATOM 475 C CA . VAL A 1 64 ? 2.070 -12.134 -15.390 1.00 95.88 64 VAL A CA 1
ATOM 476 C C . VAL A 1 64 ? 2.901 -11.895 -16.649 1.00 95.88 64 VAL A C 1
ATOM 478 O O . VAL A 1 64 ? 3.572 -12.807 -17.145 1.00 95.88 64 VAL A O 1
ATOM 481 N N . ALA A 1 65 ? 2.862 -10.660 -17.145 1.00 93.44 65 ALA A N 1
ATOM 482 C CA . ALA A 1 65 ? 3.759 -10.123 -18.157 1.00 93.44 65 ALA A CA 1
ATOM 483 C C . ALA A 1 65 ? 4.690 -9.084 -17.517 1.00 93.44 65 ALA A C 1
ATOM 485 O O . ALA A 1 65 ? 4.226 -8.135 -16.885 1.00 93.44 65 ALA A O 1
ATOM 486 N N . VAL A 1 66 ? 6.000 -9.254 -17.687 1.00 91.62 66 VAL A N 1
ATOM 487 C CA . VAL A 1 66 ? 7.017 -8.304 -17.219 1.00 91.62 66 VAL A CA 1
ATOM 488 C C . VAL A 1 66 ? 7.602 -7.565 -18.415 1.00 91.62 66 VAL A C 1
ATOM 490 O O . VAL A 1 66 ? 7.965 -8.193 -19.402 1.00 91.62 66 VAL A O 1
ATOM 493 N N . TYR A 1 67 ? 7.718 -6.249 -18.311 1.00 89.44 67 TYR A N 1
ATOM 494 C CA . TYR A 1 67 ? 8.347 -5.356 -19.274 1.00 89.44 67 TYR A CA 1
ATOM 495 C C . TYR A 1 67 ? 9.565 -4.743 -18.583 1.00 89.44 67 TYR A C 1
ATOM 497 O O . TYR A 1 67 ? 9.419 -4.017 -17.601 1.00 89.44 67 TYR A O 1
ATOM 505 N N . ALA A 1 68 ? 10.758 -5.061 -19.064 1.00 87.62 68 ALA A N 1
ATOM 506 C CA . ALA A 1 68 ? 12.027 -4.585 -18.539 1.00 87.62 68 ALA A CA 1
ATOM 507 C C . ALA A 1 68 ? 12.597 -3.507 -19.470 1.00 87.62 68 ALA A C 1
ATOM 509 O O . ALA A 1 68 ? 12.847 -3.770 -20.649 1.00 87.62 68 ALA A O 1
ATOM 510 N N . ASP A 1 69 ? 12.777 -2.302 -18.935 1.00 83.44 69 ASP A N 1
ATOM 511 C CA . ASP A 1 69 ? 13.413 -1.181 -19.619 1.00 83.44 69 ASP A CA 1
ATOM 512 C C . ASP A 1 69 ? 14.874 -1.503 -19.974 1.00 83.44 69 ASP A C 1
ATOM 514 O O . ASP A 1 69 ? 15.713 -1.804 -19.123 1.00 83.44 69 ASP A O 1
ATOM 518 N N . ARG A 1 70 ? 15.166 -1.438 -21.268 1.00 76.12 70 ARG A N 1
ATOM 519 C CA . ARG A 1 70 ? 16.476 -1.612 -21.893 1.00 76.12 70 ARG A CA 1
ATOM 520 C C . ARG A 1 70 ? 16.841 -0.362 -22.690 1.00 76.12 70 ARG A C 1
ATOM 522 O O . ARG A 1 70 ? 17.425 -0.485 -23.765 1.00 76.12 70 ARG A O 1
ATOM 529 N N . SER A 1 71 ? 16.474 0.823 -22.214 1.00 74.25 71 SER A N 1
ATOM 530 C CA . SER A 1 71 ? 16.941 2.113 -22.735 1.00 74.25 71 SER A CA 1
ATOM 531 C C . SER A 1 71 ? 18.306 2.503 -22.149 1.00 74.2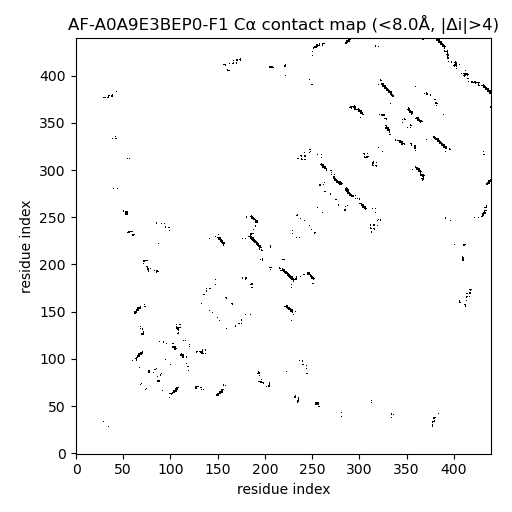5 71 SER A C 1
ATOM 533 O O . SER A 1 71 ? 18.756 1.919 -21.157 1.00 74.25 71 SER A O 1
ATOM 535 N N . ARG A 1 72 ? 19.012 3.466 -22.774 1.00 73.12 72 ARG A N 1
ATOM 536 C CA . ARG A 1 72 ? 20.394 3.834 -22.375 1.00 73.12 72 ARG A CA 1
ATOM 537 C C . ARG A 1 72 ? 20.487 4.220 -20.905 1.00 73.12 72 ARG A C 1
ATOM 539 O O . ARG A 1 72 ? 21.456 3.856 -20.243 1.00 73.12 72 ARG A O 1
ATOM 546 N N . SER A 1 73 ? 19.435 4.840 -20.370 1.00 75.31 73 SER A N 1
ATOM 547 C CA . SER A 1 73 ? 19.382 5.270 -18.973 1.00 75.31 73 SER A CA 1
ATOM 548 C C . SER A 1 73 ? 19.489 4.109 -17.978 1.00 75.31 73 SER A C 1
ATOM 550 O O . SER A 1 73 ? 19.886 4.316 -16.830 1.00 75.31 73 SER A O 1
ATOM 552 N N . MET A 1 74 ? 19.223 2.877 -18.426 1.00 80.88 74 MET A N 1
ATOM 553 C CA . MET A 1 74 ? 19.323 1.665 -17.620 1.00 80.88 74 MET A CA 1
ATOM 554 C C . MET A 1 74 ? 20.723 1.042 -17.602 1.00 80.88 74 MET A C 1
ATOM 556 O O . MET A 1 74 ? 21.002 0.174 -16.771 1.00 80.88 74 MET A O 1
ATOM 560 N N . ARG A 1 75 ? 21.635 1.491 -18.476 1.00 76.50 75 ARG A N 1
ATOM 561 C CA . ARG A 1 75 ? 22.963 0.887 -18.668 1.00 76.50 75 ARG A CA 1
ATOM 562 C C . ARG A 1 75 ? 23.786 0.846 -17.381 1.00 76.50 75 ARG A C 1
ATOM 564 O O . ARG A 1 75 ? 24.460 -0.147 -17.126 1.00 76.50 75 ARG A O 1
ATOM 571 N N . GLY A 1 76 ? 23.680 1.882 -16.550 1.00 76.12 76 GLY A N 1
ATOM 572 C CA . GLY A 1 76 ? 24.390 1.954 -15.273 1.00 76.12 76 GLY A CA 1
ATOM 573 C C . GLY A 1 76 ? 23.888 0.994 -14.192 1.00 76.12 76 GLY A C 1
ATOM 574 O O . GLY A 1 76 ? 24.621 0.728 -13.242 1.00 76.12 76 GLY A O 1
ATOM 575 N N . PHE A 1 77 ? 22.679 0.438 -14.329 1.00 77.94 77 PHE A N 1
ATOM 576 C CA . PHE A 1 77 ? 22.185 -0.619 -13.439 1.00 77.94 77 PHE A CA 1
ATOM 577 C C . PHE A 1 77 ? 22.532 -2.033 -13.920 1.00 77.94 77 PHE A C 1
ATOM 579 O O . PHE A 1 77 ? 22.402 -2.994 -13.162 1.00 77.94 77 PHE A O 1
ATOM 586 N N . LEU A 1 78 ? 22.913 -2.170 -15.192 1.00 72.62 78 LEU A N 1
ATOM 587 C CA . LEU A 1 78 ? 23.224 -3.443 -15.838 1.00 72.62 78 LEU A CA 1
ATOM 588 C C . LEU A 1 78 ? 24.715 -3.799 -15.763 1.00 72.62 78 LEU A C 1
ATOM 590 O O . LEU A 1 78 ? 25.113 -4.821 -16.321 1.00 72.62 78 LEU A O 1
ATOM 594 N N . ASP A 1 79 ? 25.539 -2.982 -15.098 1.00 68.19 79 ASP A N 1
ATOM 595 C CA . ASP A 1 79 ? 26.964 -3.265 -14.940 1.00 68.19 79 ASP A CA 1
ATOM 596 C C . ASP A 1 79 ? 27.164 -4.533 -14.080 1.00 68.19 79 ASP A C 1
ATOM 598 O O . ASP A 1 79 ? 26.848 -4.527 -12.886 1.00 68.19 79 ASP A O 1
ATOM 602 N N . PRO A 1 80 ? 27.710 -5.627 -14.651 1.00 62.16 80 PRO A N 1
ATOM 603 C CA . PRO A 1 80 ? 27.899 -6.890 -13.941 1.00 62.16 80 PRO A CA 1
ATOM 604 C C . PRO A 1 80 ? 28.894 -6.804 -12.773 1.00 62.16 80 PRO A C 1
ATOM 606 O O . PRO A 1 80 ? 28.988 -7.754 -11.997 1.00 62.16 80 PRO A O 1
ATOM 609 N N . ALA A 1 81 ? 29.640 -5.703 -12.630 1.00 62.78 81 ALA A N 1
ATOM 610 C CA . ALA A 1 81 ? 30.599 -5.509 -11.547 1.00 62.78 81 ALA A CA 1
ATOM 611 C C . ALA A 1 81 ? 29.962 -5.260 -10.160 1.00 62.78 81 ALA A C 1
ATOM 613 O O . ALA A 1 81 ? 30.686 -5.310 -9.166 1.00 62.78 81 ALA A O 1
ATOM 614 N N . TYR A 1 82 ? 28.647 -5.019 -10.061 1.00 56.59 82 TYR A N 1
ATOM 615 C CA . TYR A 1 82 ? 27.949 -4.802 -8.784 1.00 56.59 82 TYR A CA 1
ATOM 616 C C . TYR A 1 82 ? 27.019 -5.968 -8.423 1.00 56.59 82 TYR A C 1
ATOM 618 O O . TYR A 1 82 ? 25.922 -6.051 -8.961 1.00 56.59 82 TYR A O 1
ATOM 626 N N . PRO A 1 83 ? 27.402 -6.838 -7.470 1.00 53.19 83 PRO A N 1
ATOM 627 C CA . PRO A 1 83 ? 26.479 -7.748 -6.807 1.00 53.19 83 PRO A CA 1
ATOM 628 C C . PRO A 1 83 ? 25.903 -7.057 -5.562 1.00 53.19 83 PRO A C 1
ATOM 630 O O . PRO A 1 83 ? 26.515 -7.080 -4.492 1.00 53.19 83 PRO A O 1
ATOM 633 N N . THR A 1 84 ? 24.739 -6.413 -5.665 1.00 54.44 84 THR A N 1
ATOM 634 C CA . THR A 1 84 ? 24.080 -5.810 -4.489 1.00 54.44 84 THR A CA 1
ATOM 635 C C . THR A 1 84 ? 22.680 -6.374 -4.278 1.00 54.44 84 THR A C 1
ATOM 637 O O . THR A 1 84 ? 22.085 -6.969 -5.164 1.00 54.44 84 THR A O 1
ATOM 640 N N . ARG A 1 85 ? 22.132 -6.223 -3.063 1.00 53.25 85 ARG A N 1
ATOM 641 C CA . ARG A 1 85 ? 20.803 -6.764 -2.711 1.00 53.25 85 ARG A CA 1
ATOM 642 C C . ARG A 1 85 ? 19.644 -6.181 -3.534 1.00 53.25 85 ARG A C 1
ATOM 644 O O . ARG A 1 85 ? 18.585 -6.797 -3.545 1.00 53.25 85 ARG A O 1
ATOM 651 N N . VAL A 1 86 ? 19.824 -5.001 -4.134 1.00 57.81 86 VAL A N 1
ATOM 652 C CA . VAL A 1 86 ? 18.833 -4.333 -4.992 1.00 57.81 86 VAL A CA 1
ATOM 653 C C . VAL A 1 86 ? 19.574 -3.671 -6.151 1.00 57.81 86 VAL A C 1
ATOM 655 O O . VAL A 1 86 ? 19.705 -2.453 -6.209 1.00 57.81 86 VAL A O 1
ATOM 658 N N . ASP A 1 87 ? 20.105 -4.483 -7.052 1.00 71.38 87 ASP A N 1
ATOM 659 C CA . ASP A 1 87 ? 20.455 -4.051 -8.404 1.00 71.38 87 ASP A CA 1
ATOM 660 C C . ASP A 1 87 ? 19.322 -4.437 -9.372 1.00 71.38 87 ASP A C 1
ATOM 662 O O . ASP A 1 87 ? 18.426 -5.221 -9.053 1.00 71.38 87 ASP A O 1
ATOM 666 N N . TYR A 1 88 ? 19.306 -3.848 -10.565 1.00 76.62 88 TYR A N 1
ATOM 667 C CA . TYR A 1 88 ? 18.229 -4.086 -11.532 1.00 76.62 88 TYR A CA 1
ATOM 668 C C . TYR A 1 88 ? 18.079 -5.569 -11.902 1.00 76.62 88 TYR A C 1
ATOM 670 O O . TYR A 1 88 ? 16.969 -6.071 -12.079 1.00 76.62 88 TYR A O 1
ATOM 678 N N . ARG A 1 89 ? 19.203 -6.288 -11.940 1.00 75.81 89 ARG A N 1
ATOM 679 C CA . ARG A 1 89 ? 19.270 -7.726 -12.194 1.00 75.81 89 ARG A CA 1
ATOM 680 C C . ARG A 1 89 ? 18.585 -8.535 -11.094 1.00 75.81 89 ARG A C 1
ATOM 682 O O . ARG A 1 89 ? 17.693 -9.316 -11.394 1.00 75.81 89 ARG A O 1
ATOM 689 N N . SER A 1 90 ? 18.927 -8.304 -9.834 1.00 78.88 90 SER A N 1
ATOM 690 C CA . SER A 1 90 ? 18.313 -8.982 -8.687 1.00 78.88 90 SER A CA 1
ATOM 691 C C . SER A 1 90 ? 16.832 -8.639 -8.521 1.00 78.88 90 SER A C 1
ATOM 693 O O . SER A 1 90 ? 16.067 -9.485 -8.058 1.00 78.88 90 SER A O 1
ATOM 695 N N . VAL A 1 91 ? 16.391 -7.451 -8.952 1.00 84.00 91 VAL A N 1
ATOM 696 C CA . VAL A 1 91 ? 14.958 -7.130 -9.059 1.00 84.00 91 VAL A CA 1
ATOM 697 C C . VAL A 1 91 ? 14.279 -7.990 -10.125 1.00 84.00 91 VAL A C 1
ATOM 699 O O . VAL A 1 91 ? 13.240 -8.582 -9.836 1.00 84.00 91 VAL A O 1
ATOM 702 N N . ILE A 1 92 ? 14.847 -8.097 -11.331 1.00 80.94 92 ILE A N 1
ATOM 703 C CA . ILE A 1 92 ? 14.291 -8.944 -12.398 1.00 80.94 92 ILE A CA 1
ATOM 704 C C . ILE A 1 92 ? 14.279 -10.417 -11.977 1.00 80.94 92 ILE A C 1
ATOM 706 O O . ILE A 1 92 ? 13.228 -11.049 -12.058 1.00 80.94 92 ILE A O 1
ATOM 710 N N . ASP A 1 93 ? 15.392 -10.942 -11.468 1.00 83.06 93 ASP A N 1
ATOM 711 C CA . ASP A 1 93 ? 15.512 -12.328 -10.999 1.00 83.06 93 ASP A CA 1
ATOM 712 C C . ASP A 1 93 ? 14.550 -12.600 -9.831 1.00 83.06 93 ASP A C 1
ATOM 714 O O . ASP A 1 93 ? 13.892 -13.643 -9.749 1.00 83.06 93 ASP A O 1
ATOM 718 N N . GLY A 1 94 ? 14.421 -11.628 -8.926 1.00 86.00 94 GLY A N 1
ATOM 719 C CA . GLY A 1 94 ? 13.458 -11.650 -7.835 1.00 86.00 94 GLY A CA 1
ATOM 720 C C . GLY A 1 94 ? 12.026 -11.739 -8.355 1.00 86.00 94 GLY A C 1
ATOM 721 O O . GLY A 1 94 ? 11.272 -12.607 -7.928 1.00 86.00 94 GLY A O 1
ATOM 722 N N . LEU A 1 95 ? 11.643 -10.894 -9.311 1.00 87.44 95 LEU A N 1
ATOM 723 C CA . LEU A 1 95 ? 10.307 -10.931 -9.908 1.00 87.44 95 LEU A CA 1
ATOM 724 C C . LEU A 1 95 ? 10.063 -12.222 -10.689 1.00 87.44 95 LEU A C 1
ATOM 726 O O . LEU A 1 95 ? 8.981 -12.791 -10.579 1.00 87.44 95 LEU A O 1
ATOM 730 N N . GLN A 1 96 ? 11.056 -12.721 -11.423 1.00 85.19 96 GLN A N 1
ATOM 731 C CA . GLN A 1 96 ? 10.958 -13.984 -12.152 1.00 85.19 96 GLN A CA 1
ATOM 732 C C . GLN A 1 96 ? 10.732 -15.165 -11.209 1.00 85.19 96 GLN A C 1
ATOM 734 O O . GLN A 1 96 ? 9.802 -15.940 -11.413 1.00 85.19 96 GLN A O 1
ATOM 739 N N . SER A 1 97 ? 11.527 -15.260 -10.143 1.00 87.38 97 SER A N 1
ATOM 740 C CA . SER A 1 97 ? 11.411 -16.335 -9.152 1.00 87.38 97 SER A CA 1
ATOM 741 C C . SER A 1 97 ? 10.139 -16.256 -8.302 1.00 87.38 97 SER A C 1
ATOM 743 O O . SER A 1 97 ? 9.653 -17.285 -7.844 1.00 87.38 97 SER A O 1
ATOM 745 N N . ARG A 1 98 ? 9.591 -15.056 -8.070 1.00 89.50 98 ARG A N 1
ATOM 746 C CA . ARG A 1 98 ? 8.453 -14.841 -7.155 1.00 89.50 98 ARG A CA 1
ATOM 747 C C . ARG A 1 98 ? 7.093 -14.746 -7.846 1.00 89.50 98 ARG A C 1
ATOM 749 O O . ARG A 1 98 ? 6.079 -15.077 -7.226 1.00 89.50 98 ARG A O 1
ATOM 756 N N . LEU A 1 99 ? 7.059 -14.244 -9.082 1.00 90.19 99 LEU A N 1
ATOM 757 C CA . LEU A 1 99 ? 5.836 -14.047 -9.868 1.00 90.19 99 LEU A CA 1
ATOM 758 C C . LEU A 1 99 ? 5.690 -15.038 -11.026 1.00 90.19 99 LEU A C 1
ATOM 760 O O . LEU A 1 99 ? 4.608 -15.089 -11.606 1.00 90.19 99 LEU A O 1
ATOM 764 N N . GLU A 1 100 ? 6.746 -15.785 -11.366 1.00 90.06 100 GLU A N 1
ATOM 765 C CA . GLU A 1 100 ? 6.760 -16.778 -12.450 1.00 90.06 100 GLU A CA 1
ATOM 766 C C . GLU A 1 100 ? 6.123 -16.238 -13.748 1.00 90.06 100 GLU A C 1
ATOM 768 O O . GLU A 1 100 ? 5.126 -16.775 -14.250 1.00 90.06 100 GLU A O 1
ATOM 773 N N . PRO A 1 101 ? 6.638 -15.117 -14.290 1.00 88.50 101 PRO A N 1
ATOM 774 C CA . PRO A 1 101 ? 6.017 -14.455 -15.421 1.00 88.50 101 PRO A CA 1
ATOM 775 C C . PRO A 1 101 ? 5.985 -15.383 -16.630 1.00 88.50 101 PRO A C 1
ATOM 777 O O . PRO A 1 101 ? 6.999 -15.947 -17.039 1.00 88.50 101 PRO A O 1
ATOM 780 N N . ARG A 1 102 ? 4.811 -15.497 -17.258 1.00 88.19 102 ARG A N 1
ATOM 781 C CA . ARG A 1 102 ? 4.664 -16.273 -18.497 1.00 88.19 102 ARG A CA 1
ATOM 782 C C . ARG A 1 102 ? 5.300 -15.577 -19.690 1.00 88.19 102 ARG A C 1
ATOM 784 O O . ARG A 1 102 ? 5.529 -16.212 -20.715 1.00 88.19 102 ARG A O 1
ATOM 791 N N . ARG A 1 103 ? 5.491 -14.261 -19.593 1.00 85.56 103 ARG A N 1
ATOM 792 C CA . ARG A 1 103 ? 6.077 -13.435 -20.644 1.00 85.56 103 ARG A CA 1
ATOM 793 C C . ARG A 1 103 ? 6.999 -12.407 -20.021 1.00 85.56 103 ARG A C 1
ATOM 795 O O . ARG A 1 103 ? 6.607 -11.703 -19.092 1.00 85.56 103 ARG A O 1
ATOM 802 N N . VAL A 1 104 ? 8.199 -12.312 -20.572 1.00 82.44 104 VAL A N 1
ATOM 803 C CA . VAL A 1 104 ? 9.141 -11.240 -20.278 1.00 82.44 104 VAL A CA 1
ATOM 804 C C . VAL A 1 104 ? 9.438 -10.537 -21.591 1.00 82.44 104 VAL A C 1
ATOM 806 O O . VAL A 1 104 ? 9.698 -11.179 -22.610 1.00 82.44 104 VAL A O 1
ATOM 809 N N . TYR A 1 105 ? 9.341 -9.220 -21.557 1.00 79.50 105 TYR A N 1
ATOM 810 C CA . TYR A 1 105 ? 9.587 -8.331 -22.669 1.00 79.50 105 TYR A CA 1
ATOM 811 C C . TYR A 1 105 ? 10.737 -7.404 -22.305 1.00 79.50 105 TYR A C 1
ATOM 813 O O . TYR A 1 105 ? 10.736 -6.824 -21.222 1.00 79.50 105 TYR A O 1
ATOM 821 N N . GLY A 1 106 ? 11.697 -7.240 -23.207 1.00 72.81 106 GLY A N 1
ATOM 822 C CA . GLY A 1 106 ? 12.573 -6.071 -23.192 1.00 72.81 106 GLY A CA 1
ATOM 823 C C . GLY A 1 106 ? 11.935 -4.956 -24.017 1.00 72.81 106 GLY A C 1
ATOM 824 O O . GLY A 1 106 ? 11.361 -5.258 -25.063 1.00 72.81 106 GLY A O 1
ATOM 825 N N . PHE A 1 107 ? 12.033 -3.704 -23.570 1.00 63.44 107 PHE A N 1
ATOM 826 C CA . PHE A 1 107 ? 11.627 -2.535 -24.362 1.00 63.44 107 PHE A CA 1
ATOM 827 C C . PHE A 1 107 ? 12.730 -1.478 -24.381 1.00 63.44 107 PHE A C 1
ATOM 829 O O . PHE A 1 107 ? 13.505 -1.374 -23.436 1.00 63.44 107 PHE A O 1
ATOM 836 N N . GLY A 1 108 ? 12.844 -0.741 -25.478 1.00 58.56 108 GLY A N 1
ATOM 837 C CA . GLY A 1 108 ? 13.964 0.146 -25.770 1.00 58.56 108 GLY A CA 1
ATOM 838 C C . GLY A 1 108 ? 13.730 0.752 -27.142 1.00 58.56 108 GLY A C 1
ATOM 839 O O . GLY A 1 108 ? 13.159 1.831 -27.193 1.00 58.56 108 GLY A O 1
ATOM 840 N N . SER A 1 109 ? 14.110 0.019 -28.200 1.00 43.53 109 SER A N 1
ATOM 841 C CA . SER A 1 109 ? 13.831 0.319 -29.623 1.00 43.53 109 SER A CA 1
ATOM 842 C C . SER A 1 109 ? 12.830 -0.636 -30.315 1.00 43.53 109 SER A C 1
ATOM 844 O O . SER A 1 109 ? 12.611 -0.556 -31.525 1.00 43.53 109 SER A O 1
ATOM 846 N N . SER A 1 110 ? 12.305 -1.623 -29.578 1.00 47.22 110 SER A N 1
ATOM 847 C CA . SER A 1 110 ? 11.017 -2.304 -29.827 1.00 47.22 110 SER A CA 1
ATOM 848 C C . SER A 1 110 ? 10.700 -3.260 -28.664 1.00 47.22 110 SER A C 1
ATOM 850 O O . SER A 1 110 ? 11.606 -3.916 -28.137 1.00 47.22 110 SER A O 1
ATOM 852 N N . VAL A 1 111 ? 9.421 -3.452 -28.320 1.00 52.72 111 VAL A N 1
ATOM 853 C CA . VAL A 1 111 ? 8.956 -4.520 -27.414 1.00 52.72 111 VAL A CA 1
ATOM 854 C C . VAL A 1 111 ? 9.101 -5.883 -28.093 1.00 52.72 111 VAL A C 1
ATOM 856 O O . VAL A 1 111 ? 8.437 -6.185 -29.088 1.00 52.72 111 VAL A O 1
ATOM 859 N N . ARG A 1 112 ? 9.931 -6.766 -27.525 1.00 57.44 112 ARG A N 1
ATOM 860 C CA . ARG A 1 112 ? 10.129 -8.134 -28.044 1.00 57.44 112 ARG A CA 1
ATOM 861 C C . ARG A 1 112 ? 9.892 -9.178 -26.966 1.00 57.44 112 ARG A C 1
ATOM 863 O O . ARG A 1 112 ? 10.357 -9.027 -25.843 1.00 57.44 112 ARG A O 1
ATOM 870 N N . MET A 1 113 ? 9.143 -10.229 -27.312 1.00 61.88 113 MET A N 1
ATOM 871 C CA . MET A 1 113 ? 8.944 -11.381 -26.430 1.00 61.88 113 MET A CA 1
ATOM 872 C C . MET A 1 113 ? 10.244 -12.179 -26.339 1.00 61.88 113 MET A C 1
ATOM 874 O O . MET A 1 113 ? 10.831 -12.518 -27.365 1.00 61.88 113 MET A O 1
ATOM 878 N N . GLU A 1 114 ? 10.651 -12.516 -25.122 1.00 60.25 114 GLU A N 1
ATOM 879 C CA . GLU A 1 114 ? 11.882 -13.256 -24.866 1.00 60.25 114 GLU A CA 1
ATOM 880 C C . GLU A 1 114 ? 11.558 -14.725 -24.563 1.00 60.25 114 GLU A C 1
ATOM 882 O O . GLU A 1 114 ? 10.750 -15.036 -23.686 1.00 60.25 114 GLU A O 1
ATOM 887 N N . THR A 1 115 ? 12.155 -15.645 -25.327 1.00 51.09 115 THR A N 1
ATOM 888 C CA . THR A 1 115 ? 11.859 -17.089 -25.255 1.00 51.09 115 THR A CA 1
ATOM 889 C C . THR A 1 115 ? 12.474 -17.788 -24.041 1.00 51.09 115 THR A C 1
ATOM 891 O O . THR A 1 115 ? 12.048 -18.891 -23.716 1.00 51.09 115 THR A O 1
ATOM 894 N N . ASN A 1 116 ? 13.422 -17.147 -23.348 1.00 54.78 116 ASN A N 1
ATOM 895 C CA . ASN A 1 116 ? 14.011 -17.626 -22.097 1.00 54.78 116 ASN A CA 1
ATOM 896 C C . ASN A 1 116 ? 13.849 -16.545 -21.028 1.00 54.78 116 ASN A C 1
ATOM 898 O O . ASN A 1 116 ? 14.404 -15.468 -21.169 1.00 54.78 116 ASN A O 1
ATOM 902 N N . ALA A 1 117 ? 13.127 -16.805 -19.942 1.00 50.47 117 ALA A N 1
ATOM 903 C CA . ALA A 1 117 ? 12.936 -15.836 -18.859 1.00 50.47 117 ALA A CA 1
ATOM 904 C C . ALA A 1 117 ? 14.157 -15.760 -17.914 1.00 50.47 117 ALA A C 1
ATOM 906 O O . ALA A 1 117 ? 13.998 -15.863 -16.708 1.00 50.47 117 ALA A O 1
ATOM 907 N N . GLY A 1 118 ? 15.375 -15.626 -18.449 1.00 52.38 118 GLY A N 1
ATOM 908 C CA . GLY A 1 118 ? 16.616 -15.576 -17.669 1.00 52.38 118 GLY A CA 1
ATOM 909 C C . GLY A 1 118 ? 17.621 -14.562 -18.215 1.00 52.38 118 GLY A C 1
ATOM 910 O O . GLY A 1 118 ? 17.500 -14.080 -19.337 1.00 52.38 118 GLY A O 1
ATOM 911 N N . LEU A 1 119 ? 18.629 -14.244 -17.407 1.00 46.09 119 LEU A N 1
ATOM 912 C CA . LEU A 1 119 ? 19.654 -13.217 -17.635 1.00 46.09 119 LEU A CA 1
ATOM 913 C C . LEU A 1 119 ? 20.410 -13.239 -18.967 1.00 46.09 119 LEU A C 1
ATOM 915 O O . LEU A 1 119 ? 20.892 -12.189 -19.397 1.00 46.09 119 LEU A O 1
ATOM 919 N N . ASP A 1 120 ? 20.460 -14.379 -19.654 1.00 48.03 120 ASP A N 1
ATOM 920 C CA . ASP A 1 120 ? 21.020 -14.479 -21.009 1.00 48.03 120 ASP A CA 1
ATOM 921 C C . ASP A 1 120 ? 20.290 -13.575 -22.024 1.00 48.03 120 ASP A C 1
ATOM 923 O O . ASP A 1 120 ? 20.855 -13.193 -23.052 1.00 48.03 120 ASP A O 1
ATOM 927 N N . VAL A 1 121 ? 19.066 -13.144 -21.702 1.00 50.91 121 VAL A N 1
ATOM 928 C CA . VAL A 1 121 ? 18.276 -12.157 -22.455 1.00 50.91 121 VAL A CA 1
ATOM 929 C C . VAL A 1 121 ? 18.893 -10.757 -22.444 1.00 50.91 121 VAL A C 1
ATOM 931 O O . VAL A 1 121 ? 18.799 -10.020 -23.433 1.00 50.91 121 VAL A O 1
ATOM 934 N N . LEU A 1 122 ? 19.531 -10.365 -21.338 1.00 47.19 122 LEU A N 1
ATOM 935 C CA . LEU A 1 122 ? 20.134 -9.039 -21.188 1.00 47.19 122 LEU A CA 1
ATOM 936 C C . LEU A 1 122 ? 21.558 -8.985 -21.768 1.00 47.19 122 LEU A C 1
ATOM 938 O O . LEU A 1 122 ? 22.064 -7.900 -22.020 1.00 47.19 122 LEU A O 1
ATOM 942 N N . GLY A 1 123 ? 22.205 -10.126 -22.023 1.00 38.62 123 GLY A N 1
ATOM 943 C CA . GLY A 1 123 ? 23.650 -10.176 -22.276 1.00 38.62 123 GLY A CA 1
ATOM 944 C C . GLY A 1 123 ? 24.143 -10.098 -23.728 1.00 38.62 123 GLY A C 1
ATOM 945 O O . GLY A 1 123 ? 25.348 -9.963 -23.910 1.00 38.62 123 GLY A O 1
ATOM 946 N N . SER A 1 124 ? 23.298 -10.209 -24.766 1.00 41.28 124 SER A N 1
ATOM 947 C CA . SER A 1 124 ? 23.801 -10.605 -26.106 1.00 41.28 124 SER A CA 1
ATOM 948 C C . SER A 1 124 ? 23.367 -9.785 -27.333 1.00 41.28 124 SER A C 1
ATOM 950 O O . SER A 1 124 ? 23.650 -10.204 -28.455 1.00 41.28 124 SER A O 1
ATOM 952 N N . ARG A 1 125 ? 22.713 -8.623 -27.193 1.00 43.06 125 ARG A N 1
ATOM 953 C CA . ARG A 1 125 ? 22.292 -7.814 -28.361 1.00 43.06 125 ARG A CA 1
ATOM 954 C C . ARG A 1 125 ? 22.786 -6.376 -28.286 1.00 43.06 125 ARG A C 1
ATOM 956 O O . ARG A 1 125 ? 22.834 -5.812 -27.200 1.00 43.06 125 ARG A O 1
ATOM 963 N N . GLU A 1 126 ? 23.145 -5.810 -29.442 1.00 42.88 126 GLU A N 1
ATOM 964 C CA . GLU A 1 126 ? 23.497 -4.393 -29.586 1.00 42.88 126 GLU A CA 1
ATOM 965 C C . GLU A 1 126 ? 22.363 -3.534 -29.028 1.00 42.88 126 GLU A C 1
ATOM 967 O O . GLU A 1 126 ? 21.232 -3.562 -29.514 1.00 42.88 126 GLU A O 1
ATOM 972 N N . PHE A 1 127 ? 22.660 -2.821 -27.951 1.00 43.72 127 PHE A N 1
ATOM 973 C CA . PHE A 1 127 ? 21.708 -1.951 -27.297 1.00 43.72 127 PHE A CA 1
ATOM 974 C C . PHE A 1 127 ? 21.772 -0.527 -27.901 1.00 43.72 127 PHE A C 1
ATOM 976 O O . PHE A 1 127 ? 22.859 0.028 -28.062 1.00 43.72 127 PHE A O 1
ATOM 983 N N . TYR A 1 128 ? 20.587 0.076 -28.090 1.00 48.97 128 TYR A N 1
ATOM 984 C CA . TYR A 1 128 ? 20.260 1.515 -28.008 1.00 48.97 128 TYR A CA 1
ATOM 985 C C . TYR A 1 128 ? 20.359 2.475 -29.226 1.00 48.97 128 TYR A C 1
ATOM 987 O O . TYR A 1 128 ? 21.453 2.781 -29.709 1.00 48.97 128 TYR A O 1
ATOM 995 N N . GLY A 1 129 ? 19.239 3.158 -29.526 1.00 44.44 129 GLY A N 1
ATOM 996 C CA . GLY A 1 129 ? 19.170 4.532 -30.062 1.00 44.44 129 GLY A CA 1
ATOM 997 C C . GLY A 1 129 ? 18.781 5.568 -28.982 1.00 44.44 129 GLY A C 1
ATOM 998 O O . GLY A 1 129 ? 18.345 5.195 -27.900 1.00 44.44 129 GLY A O 1
ATOM 999 N N . ASP A 1 130 ? 18.968 6.872 -29.239 1.00 41.81 130 ASP A N 1
ATOM 1000 C CA . ASP A 1 130 ? 18.688 7.987 -28.293 1.00 41.81 130 ASP A CA 1
ATOM 1001 C C . ASP A 1 130 ? 17.220 8.480 -28.302 1.00 41.81 130 ASP A C 1
ATOM 1003 O O . ASP A 1 130 ? 16.873 9.453 -27.631 1.00 41.81 130 ASP A O 1
ATOM 1007 N N . HIS A 1 131 ? 16.337 7.833 -29.067 1.00 49.59 131 HIS A N 1
ATOM 1008 C CA . HIS A 1 131 ? 14.919 8.214 -29.207 1.00 49.59 131 HIS A CA 1
ATOM 1009 C C . HIS A 1 131 ? 13.964 7.308 -28.406 1.00 49.59 131 HIS A C 1
ATOM 1011 O O . HIS A 1 131 ? 12.748 7.487 -28.434 1.00 49.59 131 HIS A O 1
ATOM 1017 N N . ASP A 1 132 ? 14.544 6.385 -27.646 1.00 47.78 132 ASP A N 1
ATOM 1018 C CA . ASP A 1 132 ? 14.016 5.052 -27.391 1.00 47.78 132 ASP A CA 1
ATOM 1019 C C . ASP A 1 132 ? 13.820 4.842 -25.907 1.00 47.78 132 ASP A C 1
ATOM 1021 O O . ASP A 1 132 ? 14.681 4.364 -25.163 1.00 47.78 132 ASP A O 1
ATOM 1025 N N . THR A 1 133 ? 12.657 5.252 -25.449 1.00 54.03 133 THR A N 1
ATOM 1026 C CA . THR A 1 133 ? 12.246 4.910 -24.108 1.00 54.03 133 THR A CA 1
ATOM 1027 C C . THR A 1 133 ? 10.784 4.510 -24.274 1.00 54.03 133 THR A C 1
ATOM 1029 O O . THR A 1 133 ? 9.870 5.273 -24.042 1.00 54.03 133 THR A O 1
ATOM 1032 N N . GLU A 1 134 ? 10.569 3.316 -24.828 1.00 64.56 134 GLU A N 1
ATOM 1033 C CA . GLU A 1 134 ? 9.293 2.754 -25.322 1.00 64.56 134 GLU A CA 1
ATOM 1034 C C . GLU A 1 134 ? 8.330 2.297 -24.227 1.00 64.56 134 GLU A C 1
ATOM 1036 O O . GLU A 1 134 ? 7.587 1.320 -24.365 1.00 64.56 134 GLU A O 1
ATOM 1041 N N . MET A 1 135 ? 8.311 3.012 -23.104 1.00 80.81 135 MET A N 1
ATOM 1042 C CA . MET A 1 135 ? 7.277 2.768 -22.108 1.00 80.81 135 MET A CA 1
ATOM 1043 C C . MET A 1 135 ? 5.889 2.894 -22.754 1.00 80.81 135 MET A C 1
ATOM 1045 O O . MET A 1 135 ? 4.990 2.159 -22.376 1.00 80.81 135 MET A O 1
ATOM 1049 N N . GLU A 1 136 ? 5.725 3.739 -23.773 1.00 83.00 136 GLU A N 1
ATOM 1050 C CA . GLU A 1 136 ? 4.516 3.862 -24.586 1.00 83.00 136 GLU A CA 1
ATOM 1051 C C . GLU A 1 136 ? 4.092 2.534 -25.223 1.00 83.00 136 GLU A C 1
ATOM 1053 O O . GLU A 1 136 ? 2.912 2.216 -25.161 1.00 83.00 136 GLU A O 1
ATOM 1058 N N . GLU A 1 137 ? 5.009 1.710 -25.738 1.00 81.88 137 GLU A N 1
ATOM 1059 C CA . GLU A 1 137 ? 4.655 0.403 -26.312 1.00 81.88 137 GLU A CA 1
ATOM 1060 C C . GLU A 1 137 ? 4.201 -0.591 -25.236 1.00 81.88 137 GLU A C 1
ATOM 1062 O O . GLU A 1 137 ? 3.240 -1.343 -25.427 1.00 81.88 137 GLU A O 1
ATOM 1067 N N . ALA A 1 138 ? 4.853 -0.576 -24.067 1.00 88.06 138 ALA A N 1
ATOM 1068 C CA . ALA A 1 138 ? 4.399 -1.354 -22.917 1.00 88.06 138 ALA A CA 1
ATOM 1069 C C . ALA A 1 138 ? 3.009 -0.879 -22.458 1.00 88.06 138 ALA A C 1
ATOM 1071 O O . ALA A 1 138 ? 2.109 -1.694 -22.244 1.00 88.06 138 ALA A O 1
ATOM 1072 N N . LEU A 1 139 ? 2.805 0.438 -22.366 1.00 92.38 139 LEU A N 1
ATOM 1073 C CA . LEU A 1 139 ? 1.525 1.054 -22.023 1.00 92.38 139 LEU A CA 1
ATOM 1074 C C . LEU A 1 139 ? 0.455 0.767 -23.079 1.00 92.38 139 LEU A C 1
ATOM 1076 O O . LEU A 1 139 ? -0.703 0.592 -22.710 1.00 92.38 139 LEU A O 1
ATOM 1080 N N . ASP A 1 140 ? 0.811 0.665 -24.355 1.00 90.62 140 ASP A N 1
ATOM 1081 C CA . ASP A 1 140 ? -0.096 0.271 -25.425 1.00 90.62 140 ASP A CA 1
ATOM 1082 C C . ASP A 1 140 ? -0.451 -1.207 -25.306 1.00 90.62 140 ASP A C 1
ATOM 1084 O O . ASP A 1 140 ? -1.630 -1.549 -25.362 1.00 90.62 140 ASP A O 1
ATOM 1088 N N . SER A 1 141 ? 0.509 -2.093 -25.040 1.00 89.75 141 SER A N 1
ATOM 1089 C CA . SER A 1 141 ? 0.230 -3.506 -24.749 1.00 89.75 141 SER A CA 1
ATOM 1090 C C . SER A 1 141 ? -0.757 -3.655 -23.580 1.00 89.75 141 SER A C 1
ATOM 1092 O O . SER A 1 141 ? -1.752 -4.372 -23.697 1.00 89.75 141 SER A O 1
ATOM 1094 N N . ILE A 1 142 ? -0.553 -2.894 -22.501 1.00 94.69 142 ILE A N 1
ATOM 1095 C CA . ILE A 1 142 ? -1.469 -2.807 -21.351 1.00 94.69 142 ILE A CA 1
ATOM 1096 C C . ILE A 1 142 ? -2.810 -2.175 -21.757 1.00 94.69 142 ILE A C 1
ATOM 1098 O O . ILE A 1 142 ? -3.876 -2.550 -21.265 1.00 94.69 142 ILE A O 1
ATOM 1102 N N . ALA A 1 143 ? -2.802 -1.191 -22.657 1.00 95.88 143 ALA A N 1
ATOM 1103 C CA . ALA A 1 143 ? -4.012 -0.547 -23.147 1.00 95.88 143 ALA A CA 1
ATOM 1104 C C . ALA A 1 143 ? -4.912 -1.524 -23.915 1.00 95.88 143 ALA A C 1
ATOM 1106 O O . ALA A 1 143 ? -6.132 -1.420 -23.768 1.00 95.88 143 ALA A O 1
ATOM 1107 N N . HIS A 1 144 ? -4.312 -2.449 -24.673 1.00 95.25 144 HIS A N 1
ATOM 1108 C CA . HIS A 1 144 ? -4.993 -3.474 -25.464 1.00 95.25 144 HIS A CA 1
ATOM 1109 C C . HIS A 1 144 ? -5.557 -4.627 -24.620 1.00 95.25 144 HIS A C 1
ATOM 1111 O O . HIS A 1 144 ? -6.539 -5.243 -25.045 1.00 95.25 144 HIS A O 1
ATOM 1117 N N . ASP A 1 145 ? -5.017 -4.901 -23.423 1.00 94.81 145 ASP A N 1
ATOM 1118 C CA . ASP A 1 145 ? -5.617 -5.866 -22.488 1.00 94.81 145 ASP A CA 1
ATOM 1119 C C . ASP A 1 145 ? -6.860 -5.282 -21.796 1.00 94.81 145 ASP A C 1
ATOM 1121 O O . ASP A 1 145 ? -6.871 -4.888 -20.629 1.00 94.81 145 ASP A O 1
ATOM 1125 N N . THR A 1 146 ? -7.944 -5.199 -22.561 1.00 93.81 146 THR A N 1
ATOM 1126 C CA . THR A 1 146 ? -9.240 -4.688 -22.097 1.00 93.81 146 THR A CA 1
ATOM 1127 C C . THR A 1 146 ? -9.997 -5.675 -21.209 1.00 93.81 146 THR A C 1
ATOM 1129 O O . THR A 1 146 ? -10.902 -5.261 -20.486 1.00 93.81 146 THR A O 1
ATOM 1132 N N . LEU A 1 147 ? -9.628 -6.960 -21.244 1.00 94.12 147 LEU A N 1
ATOM 1133 C CA . LEU A 1 147 ? -10.242 -8.017 -20.437 1.00 94.12 147 LEU A CA 1
ATOM 1134 C C . LEU A 1 147 ? -9.543 -8.214 -19.087 1.00 94.12 147 LEU A C 1
ATOM 1136 O O . LEU A 1 147 ? -10.054 -8.969 -18.263 1.00 94.12 147 LEU A O 1
ATOM 1140 N N . LEU A 1 148 ? -8.408 -7.540 -18.859 1.00 94.62 148 LEU A N 1
ATOM 1141 C CA . LEU A 1 148 ? -7.536 -7.747 -17.698 1.00 94.62 148 LEU A CA 1
ATOM 1142 C C . LEU A 1 148 ? -7.113 -9.213 -17.564 1.00 94.62 148 LEU A C 1
ATOM 1144 O O . LEU A 1 148 ? -7.084 -9.774 -16.468 1.00 94.62 148 LEU A O 1
ATOM 1148 N N . ALA A 1 149 ? -6.845 -9.853 -18.701 1.00 95.31 149 ALA A N 1
ATOM 1149 C CA . ALA A 1 149 ? -6.452 -11.252 -18.733 1.00 95.31 149 ALA A CA 1
ATOM 1150 C C . ALA A 1 149 ? -5.046 -11.466 -18.150 1.00 95.31 149 ALA A C 1
ATOM 1152 O O . ALA A 1 149 ? -4.690 -12.603 -17.838 1.00 95.31 149 ALA A O 1
ATOM 1153 N N . TRP A 1 150 ? -4.257 -10.397 -18.013 1.00 97.19 150 TRP A N 1
ATOM 1154 C CA . TRP A 1 150 ? -2.893 -10.412 -17.509 1.00 97.19 150 TRP A CA 1
ATOM 1155 C C . TRP A 1 150 ? -2.689 -9.399 -16.387 1.00 97.19 150 TRP A C 1
ATOM 1157 O O . TRP A 1 150 ? -3.287 -8.327 -16.350 1.00 97.19 150 TRP A O 1
ATOM 1167 N N . SER A 1 151 ? -1.765 -9.726 -15.488 1.00 98.12 151 SER A N 1
ATOM 1168 C CA . SER A 1 151 ? -1.114 -8.731 -14.640 1.00 98.12 151 SER A CA 1
ATOM 1169 C C . SER A 1 151 ? 0.146 -8.225 -15.347 1.00 98.12 151 SER A C 1
ATOM 1171 O O . SER A 1 151 ? 0.965 -9.028 -15.793 1.00 98.12 151 SER A O 1
ATOM 1173 N N . HIS A 1 152 ? 0.333 -6.910 -15.439 1.00 97.75 152 HIS A N 1
ATOM 1174 C CA . HIS A 1 152 ? 1.469 -6.304 -16.143 1.00 97.75 152 HIS A CA 1
ATOM 1175 C C . HIS A 1 152 ? 2.404 -5.592 -15.170 1.00 97.75 152 HIS A C 1
ATOM 1177 O O . HIS A 1 152 ? 1.942 -4.799 -14.354 1.00 97.75 152 HIS A O 1
ATOM 1183 N N . VAL A 1 153 ? 3.709 -5.834 -15.278 1.00 96.75 153 VAL A N 1
ATOM 1184 C CA . VAL A 1 153 ? 4.754 -5.214 -14.449 1.00 96.75 153 VAL A CA 1
ATOM 1185 C C . VAL A 1 153 ? 5.753 -4.513 -15.361 1.00 96.75 153 VAL A C 1
ATOM 1187 O O . VAL A 1 153 ? 6.426 -5.178 -16.136 1.00 96.75 153 VAL A O 1
ATOM 1190 N N . VAL A 1 154 ? 5.875 -3.193 -15.266 1.00 94.56 154 VAL A N 1
ATOM 1191 C CA . VAL A 1 154 ? 6.860 -2.394 -16.009 1.00 94.56 154 VAL A CA 1
ATOM 1192 C C . VAL A 1 154 ? 7.977 -1.977 -15.060 1.00 94.56 154 VAL A C 1
ATOM 1194 O O . VAL A 1 154 ? 7.697 -1.334 -14.052 1.00 94.56 154 VAL A O 1
ATOM 1197 N N . ILE A 1 155 ? 9.224 -2.325 -15.372 1.00 92.31 155 ILE A N 1
ATOM 1198 C CA . ILE A 1 155 ? 10.403 -2.060 -14.539 1.00 92.31 155 ILE A CA 1
ATOM 1199 C C . ILE A 1 155 ? 11.352 -1.128 -15.287 1.00 92.31 155 ILE A C 1
ATOM 1201 O O . ILE A 1 155 ? 11.804 -1.471 -16.377 1.00 92.31 155 ILE A O 1
ATOM 1205 N N . GLY A 1 156 ? 11.710 0.003 -14.685 1.00 90.00 156 GLY A N 1
ATOM 1206 C CA . GLY A 1 156 ? 12.646 0.967 -15.269 1.00 90.00 156 GLY A CA 1
ATOM 1207 C C . GLY A 1 156 ? 12.894 2.158 -14.350 1.00 90.00 156 GLY A C 1
ATOM 1208 O O . GLY A 1 156 ? 12.329 2.241 -13.260 1.00 90.00 156 GLY A O 1
ATOM 1209 N N . ASP A 1 157 ? 13.728 3.098 -14.779 1.00 85.88 157 ASP A N 1
ATOM 1210 C CA . ASP A 1 157 ? 14.032 4.315 -14.013 1.00 85.88 157 ASP A CA 1
ATOM 1211 C C . ASP A 1 157 ? 13.016 5.452 -14.240 1.00 85.88 157 ASP A C 1
ATOM 1213 O O . ASP A 1 157 ? 13.048 6.470 -13.549 1.00 85.88 157 ASP A O 1
ATOM 1217 N N . ALA A 1 158 ? 12.093 5.257 -15.190 1.00 83.75 158 ALA A N 1
ATOM 1218 C CA . ALA A 1 158 ? 10.985 6.147 -15.534 1.00 83.75 158 ALA A CA 1
ATOM 1219 C C . ALA A 1 158 ? 11.390 7.567 -15.969 1.00 83.75 158 ALA A C 1
ATOM 1221 O O . ALA A 1 158 ? 10.526 8.445 -16.062 1.00 83.75 158 ALA A O 1
ATOM 1222 N N . ARG A 1 159 ? 12.679 7.821 -16.212 1.00 82.06 159 ARG A N 1
ATOM 1223 C CA . ARG A 1 159 ? 13.184 9.151 -16.566 1.00 82.06 159 ARG A CA 1
ATOM 1224 C C . ARG A 1 159 ? 13.066 9.393 -18.064 1.00 82.06 159 ARG A C 1
ATOM 1226 O O . ARG A 1 159 ? 13.121 8.475 -18.877 1.00 82.06 159 ARG A O 1
ATOM 1233 N N . ARG A 1 160 ? 12.935 10.667 -18.432 1.00 77.19 160 ARG A N 1
ATOM 1234 C CA . ARG A 1 160 ? 12.956 11.131 -19.822 1.00 77.19 160 ARG A CA 1
ATOM 1235 C C . ARG A 1 160 ? 13.820 12.375 -19.922 1.00 77.19 160 ARG A C 1
ATOM 1237 O O . ARG A 1 160 ? 13.719 13.257 -19.077 1.00 77.19 160 ARG A O 1
ATOM 1244 N N . GLY A 1 161 ? 14.582 12.484 -21.009 1.00 72.69 161 GLY A N 1
ATOM 1245 C CA . GLY A 1 161 ? 15.313 13.714 -21.331 1.00 72.69 161 GLY A CA 1
ATOM 1246 C C . GLY A 1 161 ? 14.406 14.873 -21.771 1.00 72.69 161 GLY A C 1
ATOM 1247 O O . GLY A 1 161 ? 14.837 16.021 -21.763 1.00 72.69 161 GLY A O 1
ATOM 1248 N N . ASN A 1 162 ? 13.149 14.596 -22.148 1.00 81.00 162 ASN A N 1
ATOM 1249 C CA . ASN A 1 162 ? 12.177 15.607 -22.561 1.00 81.00 162 ASN A CA 1
ATOM 1250 C C . ASN A 1 162 ? 11.024 15.721 -21.534 1.00 81.00 162 ASN A C 1
ATOM 1252 O O . ASN A 1 162 ? 10.307 14.733 -21.324 1.00 81.00 162 ASN A O 1
ATOM 1256 N N . PRO A 1 163 ? 10.791 16.910 -20.942 1.00 84.25 163 PRO A N 1
ATOM 1257 C CA . PRO A 1 163 ? 9.749 17.115 -19.935 1.00 84.25 163 PRO A CA 1
ATOM 1258 C C . PRO A 1 163 ? 8.325 16.864 -20.438 1.00 84.25 163 PRO A C 1
ATOM 1260 O O . PRO A 1 163 ? 7.518 16.282 -19.716 1.00 84.25 163 PRO A O 1
ATOM 1263 N N . ASP A 1 164 ? 8.002 17.257 -21.670 1.00 86.50 164 ASP A N 1
ATOM 1264 C CA . ASP A 1 164 ? 6.663 17.075 -22.241 1.00 86.50 164 ASP A CA 1
ATOM 1265 C C . ASP A 1 164 ? 6.362 15.597 -22.512 1.00 86.50 164 ASP A C 1
ATOM 1267 O O . ASP A 1 164 ? 5.216 15.152 -22.396 1.00 86.50 164 ASP A O 1
ATOM 1271 N N . LEU A 1 165 ? 7.386 14.810 -22.862 1.00 83.38 165 LEU A N 1
ATOM 1272 C CA . LEU A 1 165 ? 7.257 13.355 -22.977 1.00 83.38 165 LEU A CA 1
ATOM 1273 C C . LEU A 1 165 ? 7.071 12.699 -21.605 1.00 83.38 165 LEU A C 1
ATOM 1275 O O . LEU A 1 165 ? 6.143 11.904 -21.464 1.00 83.38 165 LEU A O 1
ATOM 1279 N N . ALA A 1 166 ? 7.855 13.081 -20.587 1.00 85.25 166 ALA A N 1
ATOM 1280 C CA . ALA A 1 166 ? 7.649 12.603 -19.213 1.00 85.25 166 ALA A CA 1
ATOM 1281 C C . ALA A 1 166 ? 6.221 12.884 -18.725 1.00 85.25 166 ALA A C 1
ATOM 1283 O O . ALA A 1 166 ? 5.540 11.993 -18.213 1.00 85.25 166 ALA A O 1
ATOM 1284 N N . TYR A 1 167 ? 5.732 14.109 -18.938 1.00 89.31 167 TYR A N 1
ATOM 1285 C CA . TYR A 1 167 ? 4.369 14.472 -18.568 1.00 89.31 167 TYR A CA 1
ATOM 1286 C C . TYR A 1 167 ? 3.328 13.599 -19.266 1.00 89.31 167 TYR A C 1
ATOM 1288 O O . TYR A 1 167 ? 2.458 13.035 -18.598 1.00 89.31 167 TYR A O 1
ATOM 1296 N N . ARG A 1 168 ? 3.411 13.452 -20.594 1.00 90.25 168 ARG A N 1
ATOM 1297 C CA . ARG A 1 168 ? 2.457 12.630 -21.355 1.00 90.25 168 ARG A CA 1
ATOM 1298 C C . ARG A 1 168 ? 2.479 11.167 -20.920 1.00 90.25 168 ARG A C 1
ATOM 1300 O O . ARG A 1 168 ? 1.409 10.580 -20.772 1.00 90.25 168 ARG A O 1
ATOM 1307 N N . GLN A 1 169 ? 3.654 10.610 -20.640 1.00 90.94 169 GLN A N 1
ATOM 1308 C CA . GLN A 1 169 ? 3.805 9.244 -20.144 1.00 90.94 169 GLN A CA 1
ATOM 1309 C C . GLN A 1 169 ? 3.084 9.037 -18.805 1.00 90.94 169 GLN A C 1
ATOM 1311 O O . GLN A 1 169 ? 2.274 8.117 -18.687 1.00 90.94 169 GLN A O 1
ATOM 1316 N N . PHE A 1 170 ? 3.314 9.891 -17.799 1.00 94.62 170 PHE A N 1
ATOM 1317 C CA . PHE A 1 170 ? 2.656 9.730 -16.493 1.00 94.62 170 PHE A CA 1
ATOM 1318 C C . PHE A 1 170 ? 1.155 10.015 -16.545 1.00 94.62 170 PHE A C 1
ATOM 1320 O O . PHE A 1 170 ? 0.381 9.342 -15.863 1.00 94.62 170 PHE A O 1
ATOM 1327 N N . VAL A 1 171 ? 0.716 10.948 -17.395 1.00 94.75 171 VAL A N 1
ATOM 1328 C CA . VAL A 1 171 ? -0.714 11.165 -17.660 1.00 94.75 171 VAL A CA 1
ATOM 1329 C C . VAL A 1 171 ? -1.344 9.918 -18.283 1.00 94.75 171 VAL A C 1
ATOM 1331 O O . VAL A 1 171 ? -2.401 9.481 -17.825 1.00 94.75 171 VAL A O 1
ATOM 1334 N N . ARG A 1 172 ? -0.684 9.295 -19.264 1.00 95.62 172 ARG A N 1
ATOM 1335 C CA . ARG A 1 172 ? -1.166 8.065 -19.900 1.00 95.62 172 ARG A CA 1
ATOM 1336 C C . ARG A 1 172 ? -1.209 6.891 -18.923 1.00 95.62 172 ARG A C 1
ATOM 1338 O O . ARG A 1 172 ? -2.213 6.187 -18.845 1.00 95.62 172 ARG A O 1
ATOM 1345 N N . MET A 1 173 ? -0.150 6.702 -18.141 1.00 96.62 173 MET A N 1
ATOM 1346 C CA . MET A 1 173 ? -0.084 5.670 -17.105 1.00 96.62 173 MET A CA 1
ATOM 1347 C C . MET A 1 173 ? -1.206 5.843 -16.074 1.00 96.62 173 MET A C 1
ATOM 1349 O O . MET A 1 173 ? -1.874 4.875 -15.714 1.00 96.62 173 MET A O 1
ATOM 1353 N N . ARG A 1 174 ? -1.479 7.086 -15.664 1.00 97.19 174 ARG A N 1
ATOM 1354 C CA . ARG A 1 174 ? -2.600 7.436 -14.789 1.00 97.19 174 ARG A CA 1
ATOM 1355 C C . ARG A 1 174 ? -3.952 7.049 -15.384 1.00 97.19 174 ARG A C 1
ATOM 1357 O O . ARG A 1 174 ? -4.775 6.465 -14.684 1.00 97.19 174 ARG A O 1
ATOM 1364 N N . GLU A 1 175 ? -4.212 7.376 -16.648 1.00 97.56 175 GLU A N 1
ATOM 1365 C CA . GLU A 1 175 ? -5.469 7.006 -17.318 1.00 97.56 175 GLU A CA 1
ATOM 1366 C C . GLU A 1 175 ? -5.682 5.489 -17.314 1.00 97.56 175 GLU A C 1
ATOM 1368 O O . GLU A 1 175 ? -6.774 5.010 -16.987 1.00 97.56 175 GLU A O 1
ATOM 1373 N N . LEU A 1 176 ? -4.622 4.734 -17.617 1.00 97.81 176 LEU A N 1
ATOM 1374 C CA . LEU A 1 176 ? -4.638 3.276 -17.565 1.00 97.81 176 LEU A CA 1
ATOM 1375 C C . LEU A 1 176 ? -4.886 2.773 -16.142 1.00 97.81 176 LEU A C 1
ATOM 1377 O O . LEU A 1 176 ? -5.728 1.898 -15.954 1.00 97.81 176 LEU A O 1
ATOM 1381 N N . ALA A 1 177 ? -4.237 3.361 -15.137 1.00 97.75 177 ALA A N 1
ATOM 1382 C CA . ALA A 1 177 ? -4.382 2.969 -13.738 1.00 97.75 177 ALA A CA 1
ATOM 1383 C C . ALA A 1 177 ? -5.815 3.190 -13.229 1.00 97.75 177 ALA A C 1
ATOM 1385 O O . ALA A 1 177 ? -6.401 2.318 -12.584 1.00 97.75 177 ALA A O 1
ATOM 1386 N N . LEU A 1 178 ? -6.426 4.323 -13.588 1.00 97.31 178 LEU A N 1
ATOM 1387 C CA . LEU A 1 178 ? -7.825 4.613 -13.274 1.00 97.31 178 LEU A CA 1
ATOM 1388 C C . LEU A 1 178 ? -8.779 3.629 -13.959 1.00 97.31 178 LEU A C 1
ATOM 1390 O O . LEU A 1 178 ? -9.730 3.156 -13.335 1.00 97.31 178 LEU A O 1
ATOM 1394 N N . ARG A 1 179 ? -8.535 3.292 -15.230 1.00 96.94 179 ARG A N 1
ATOM 1395 C CA . ARG A 1 179 ? -9.321 2.279 -15.952 1.00 96.94 179 ARG A CA 1
ATOM 1396 C C . ARG A 1 179 ? -9.203 0.903 -15.292 1.00 96.94 179 ARG A C 1
ATOM 1398 O O . ARG A 1 179 ? -10.215 0.217 -15.132 1.00 96.94 179 ARG A O 1
ATOM 1405 N N . TRP A 1 180 ? -7.991 0.531 -14.887 1.00 96.69 180 TRP A N 1
ATOM 1406 C CA . TRP A 1 180 ? -7.699 -0.723 -14.199 1.00 96.69 180 TRP A CA 1
ATOM 1407 C C . TRP A 1 180 ? -8.463 -0.813 -12.873 1.00 96.69 180 TRP A C 1
ATOM 1409 O O . TRP A 1 180 ? -9.185 -1.780 -12.632 1.00 96.69 180 TRP A O 1
ATOM 1419 N N . SER A 1 181 ? -8.416 0.257 -12.073 1.00 95.19 181 SER A N 1
ATOM 1420 C CA . SER A 1 181 ? -9.154 0.369 -10.810 1.00 95.19 181 SER A CA 1
ATOM 1421 C C . SER A 1 181 ? -10.671 0.246 -10.990 1.00 95.19 181 SER A C 1
ATOM 1423 O O . SER A 1 181 ? -11.314 -0.491 -10.239 1.00 95.19 181 SER A O 1
ATOM 1425 N N . ARG A 1 182 ? -11.262 0.914 -11.994 1.00 96.19 182 ARG A N 1
ATOM 1426 C CA . ARG A 1 182 ? -12.713 0.817 -12.278 1.00 96.19 182 ARG A CA 1
ATOM 1427 C C . ARG A 1 182 ? -13.154 -0.606 -12.610 1.00 96.19 182 ARG A C 1
ATOM 1429 O O . ARG A 1 182 ? -14.297 -0.975 -12.362 1.00 96.19 182 ARG A O 1
ATOM 1436 N N . SER A 1 183 ? -12.229 -1.399 -13.131 1.00 96.00 183 SER A N 1
ATOM 1437 C CA . SER A 1 183 ? -12.439 -2.783 -13.539 1.00 96.00 183 SER A CA 1
ATOM 1438 C C . SER A 1 183 ? -12.028 -3.781 -12.443 1.00 96.00 183 SER A C 1
ATOM 1440 O O . SER A 1 183 ? -11.819 -4.957 -12.719 1.00 96.00 183 SER A O 1
ATOM 1442 N N . ARG A 1 184 ? -11.941 -3.320 -11.182 1.00 95.56 184 ARG A N 1
ATOM 1443 C CA . ARG A 1 184 ? -11.554 -4.095 -9.984 1.00 95.56 184 ARG A CA 1
ATOM 1444 C C . ARG A 1 184 ? -10.114 -4.617 -9.977 1.00 95.56 184 ARG A C 1
ATOM 1446 O O . ARG A 1 184 ? -9.776 -5.424 -9.112 1.00 95.56 184 ARG A O 1
ATOM 1453 N N . GLY A 1 185 ? -9.274 -4.170 -10.904 1.00 96.69 185 GLY A N 1
ATOM 1454 C CA . GLY A 1 185 ? -7.835 -4.375 -10.820 1.00 96.69 185 GLY A CA 1
ATOM 1455 C C . GLY A 1 185 ? -7.192 -3.417 -9.815 1.00 96.69 185 GLY A C 1
ATOM 1456 O O . GLY A 1 185 ? -7.840 -2.508 -9.290 1.00 96.69 185 GLY A O 1
ATOM 1457 N N . THR A 1 186 ? -5.897 -3.600 -9.581 1.00 97.25 186 THR A N 1
ATOM 1458 C CA . THR A 1 186 ? -5.094 -2.748 -8.697 1.00 97.25 186 THR A CA 1
ATOM 1459 C C . THR A 1 186 ? -3.941 -2.135 -9.481 1.00 97.25 186 THR A C 1
ATOM 1461 O O . THR A 1 186 ? -3.263 -2.827 -10.233 1.00 97.25 186 THR A O 1
ATOM 1464 N N . PHE A 1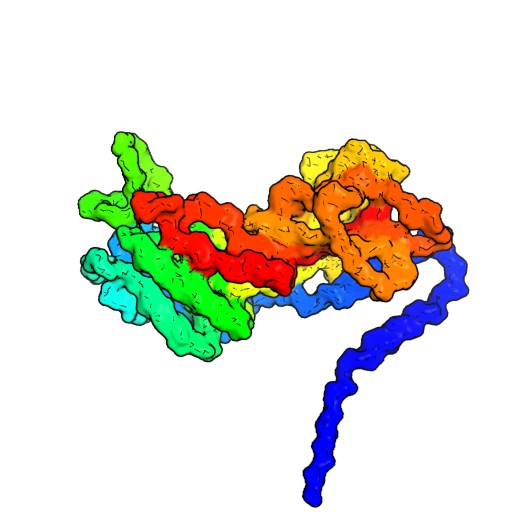 187 ? -3.694 -0.844 -9.287 1.00 98.00 187 PHE A N 1
ATOM 1465 C CA . PHE A 1 187 ? -2.463 -0.194 -9.716 1.00 98.00 187 PHE A CA 1
ATOM 1466 C C . PHE A 1 187 ? -1.480 -0.139 -8.544 1.00 98.00 187 PHE A C 1
ATOM 1468 O O . PHE A 1 187 ? -1.864 0.259 -7.444 1.00 98.00 187 PHE A O 1
ATOM 1475 N N . LEU A 1 188 ? -0.232 -0.551 -8.759 1.00 98.00 188 LEU A N 1
ATOM 1476 C CA . LEU A 1 188 ? 0.833 -0.505 -7.756 1.00 98.00 188 LEU A CA 1
ATOM 1477 C C . LEU A 1 188 ? 2.022 0.282 -8.297 1.00 98.00 188 LEU A C 1
ATOM 1479 O O . LEU A 1 188 ? 2.329 0.228 -9.488 1.00 98.00 188 LEU A O 1
ATOM 1483 N N . VAL A 1 189 ? 2.723 0.955 -7.395 1.00 98.06 189 VAL A N 1
ATOM 1484 C CA . VAL A 1 189 ? 4.025 1.560 -7.658 1.00 98.06 189 VAL A CA 1
ATOM 1485 C C . VAL A 1 189 ? 4.967 1.117 -6.554 1.00 98.06 189 VAL A C 1
ATOM 1487 O O . VAL A 1 189 ? 4.678 1.321 -5.377 1.00 98.06 189 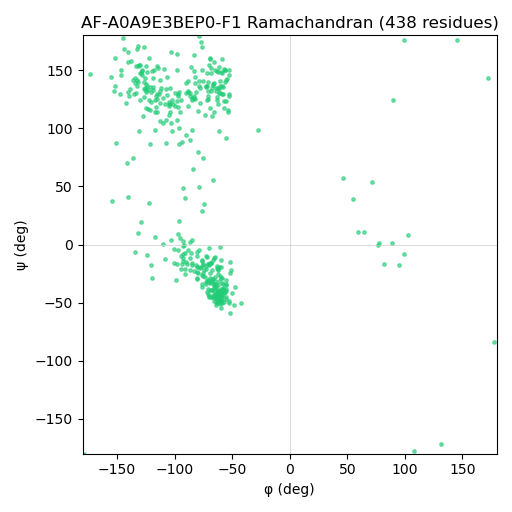VAL A O 1
ATOM 1490 N N . ALA A 1 190 ? 6.087 0.515 -6.926 1.00 97.12 190 ALA A N 1
ATOM 1491 C CA . ALA A 1 190 ? 7.173 0.218 -6.008 1.00 97.12 190 ALA A CA 1
ATOM 1492 C C . ALA A 1 190 ? 8.436 0.953 -6.451 1.00 97.12 190 ALA A C 1
ATOM 1494 O O . ALA A 1 190 ? 8.660 1.106 -7.652 1.00 97.12 190 ALA A O 1
ATOM 1495 N N . VAL A 1 191 ? 9.233 1.440 -5.501 1.00 96.31 191 VAL A N 1
ATOM 1496 C CA . VAL A 1 191 ? 10.455 2.195 -5.801 1.00 96.31 191 VAL A CA 1
ATOM 1497 C C . VAL A 1 191 ? 11.550 1.949 -4.766 1.00 96.31 191 VAL A C 1
ATOM 1499 O O . VAL A 1 191 ? 11.274 1.760 -3.581 1.00 96.31 191 VAL A O 1
ATOM 1502 N N . SER A 1 192 ? 12.796 1.952 -5.233 1.00 93.94 192 SER A N 1
ATOM 1503 C CA . SER A 1 192 ? 14.012 1.912 -4.416 1.00 93.94 192 SER A CA 1
ATOM 1504 C C . SER A 1 192 ? 15.055 2.869 -4.960 1.00 93.94 192 SER A C 1
ATOM 1506 O O . SER A 1 192 ? 15.074 3.163 -6.156 1.00 93.94 192 SER A O 1
ATOM 1508 N N . ARG A 1 193 ? 15.995 3.268 -4.105 1.00 90.19 193 ARG A N 1
ATOM 1509 C CA . ARG A 1 193 ? 17.279 3.826 -4.539 1.00 90.19 193 ARG A CA 1
ATOM 1510 C C . ARG A 1 193 ? 18.276 2.693 -4.790 1.00 90.19 193 ARG A C 1
ATOM 1512 O O . ARG A 1 193 ? 18.998 2.281 -3.880 1.00 90.19 193 ARG A O 1
ATOM 1519 N N . ALA A 1 194 ? 18.300 2.190 -6.020 1.00 87.38 194 ALA A N 1
ATOM 1520 C CA . ALA A 1 194 ? 19.199 1.121 -6.447 1.00 87.38 194 ALA A CA 1
ATOM 1521 C C . ALA A 1 194 ? 20.591 1.679 -6.809 1.00 87.38 194 ALA A C 1
ATOM 1523 O O . ALA A 1 194 ? 20.667 2.787 -7.346 1.00 87.38 194 ALA A O 1
ATOM 1524 N N . PRO A 1 195 ? 21.696 0.962 -6.527 1.00 84.12 195 PRO A N 1
ATOM 1525 C CA . PRO A 1 195 ? 23.033 1.371 -6.945 1.00 84.12 195 PRO A CA 1
ATOM 1526 C C . PRO A 1 195 ? 23.113 1.582 -8.456 1.00 84.12 195 PRO A C 1
ATOM 1528 O O . PRO A 1 195 ? 22.537 0.817 -9.228 1.00 84.12 195 PRO A O 1
ATOM 1531 N N . PHE A 1 196 ? 23.819 2.630 -8.868 1.00 83.06 196 PHE A N 1
ATOM 1532 C CA . PHE A 1 196 ? 23.933 3.022 -10.266 1.00 83.06 196 PHE A CA 1
ATOM 1533 C C . PHE A 1 196 ? 25.357 3.453 -10.580 1.00 83.06 196 PHE A C 1
ATOM 1535 O O . PHE A 1 196 ? 25.887 4.350 -9.925 1.00 83.06 196 PHE A O 1
ATOM 1542 N N . ARG A 1 197 ? 25.954 2.874 -11.624 1.00 80.81 197 ARG A N 1
ATOM 1543 C CA . ARG A 1 197 ? 27.276 3.281 -12.095 1.00 80.81 197 ARG A CA 1
ATOM 1544 C C . ARG A 1 197 ? 27.162 4.127 -13.365 1.00 80.81 197 ARG A C 1
ATOM 1546 O O . ARG A 1 197 ? 26.676 3.626 -14.377 1.00 80.81 197 ARG A O 1
ATOM 1553 N N . PRO A 1 198 ? 27.647 5.378 -13.367 1.00 77.44 198 PRO A N 1
ATOM 1554 C CA . PRO A 1 198 ? 27.752 6.153 -14.594 1.00 77.44 198 PRO A CA 1
ATOM 1555 C C . PRO A 1 198 ? 28.615 5.418 -15.619 1.00 77.44 198 PRO A C 1
ATOM 1557 O O . PRO A 1 198 ? 29.687 4.904 -15.290 1.00 77.44 198 PRO A O 1
ATOM 1560 N N . VAL A 1 199 ? 28.166 5.388 -16.869 1.00 75.31 199 VAL A N 1
ATOM 1561 C CA . VAL A 1 199 ? 28.946 4.810 -17.961 1.00 75.31 199 VAL A CA 1
ATOM 1562 C C . VAL A 1 199 ? 29.675 5.929 -18.690 1.00 75.31 199 VAL A C 1
ATOM 1564 O O . VAL A 1 199 ? 29.077 6.931 -19.070 1.00 75.31 199 VAL A O 1
ATOM 1567 N N . ALA A 1 200 ? 30.990 5.782 -18.865 1.00 72.81 200 ALA A N 1
ATOM 1568 C CA . ALA A 1 200 ? 31.808 6.805 -19.505 1.00 72.81 200 ALA A CA 1
ATOM 1569 C C . ALA A 1 200 ? 31.300 7.124 -20.924 1.00 72.81 200 ALA A C 1
ATOM 1571 O O . ALA A 1 200 ? 31.092 6.220 -21.734 1.00 72.81 200 ALA A O 1
ATOM 1572 N N . GLY A 1 201 ? 31.119 8.417 -21.213 1.00 72.06 201 GLY A N 1
ATOM 1573 C CA . GLY A 1 201 ? 30.611 8.903 -22.501 1.00 72.06 201 GLY A CA 1
ATOM 1574 C C . GLY A 1 201 ? 29.102 8.735 -22.706 1.00 72.06 201 GLY A C 1
ATOM 1575 O O . GLY A 1 201 ? 28.597 9.148 -23.745 1.00 72.06 201 GLY A O 1
ATOM 1576 N N . ASP A 1 202 ? 28.387 8.162 -21.737 1.00 68.38 202 ASP A N 1
ATOM 1577 C CA . ASP A 1 202 ? 26.932 8.085 -21.739 1.00 68.38 202 ASP A CA 1
ATOM 1578 C C . ASP A 1 202 ? 26.378 9.266 -20.927 1.00 68.38 202 ASP A C 1
ATOM 1580 O O . ASP A 1 202 ? 26.663 9.346 -19.732 1.00 68.38 202 ASP A O 1
ATOM 1584 N N . PRO A 1 203 ? 25.658 10.222 -21.541 1.00 65.38 203 PRO A N 1
ATOM 1585 C CA . PRO A 1 203 ? 25.020 11.310 -20.806 1.00 65.38 203 PRO A CA 1
ATOM 1586 C C . PRO A 1 203 ? 23.707 10.873 -20.135 1.00 65.38 203 PRO A C 1
ATOM 1588 O O . PRO A 1 203 ? 23.076 11.682 -19.453 1.00 65.38 203 PRO A O 1
ATOM 1591 N N . SER A 1 204 ? 23.248 9.636 -20.369 1.00 63.56 204 SER A N 1
ATOM 1592 C CA . SER A 1 204 ? 22.009 9.119 -19.800 1.00 63.56 204 SER A CA 1
ATOM 1593 C C . SER A 1 204 ? 22.246 8.469 -18.432 1.00 63.56 204 SER A C 1
ATOM 1595 O O . SER A 1 204 ? 23.137 7.641 -18.251 1.00 63.56 204 SER A O 1
ATOM 1597 N N . GLY A 1 205 ? 21.425 8.838 -17.444 1.00 65.62 205 GLY A N 1
ATOM 1598 C CA . GLY A 1 205 ? 21.526 8.297 -16.086 1.00 65.62 205 GLY A CA 1
ATOM 1599 C C . GLY A 1 205 ? 21.524 9.355 -14.984 1.00 65.62 205 GLY A C 1
ATOM 1600 O O . GLY A 1 205 ? 21.283 10.533 -15.243 1.00 65.62 205 GLY A O 1
ATOM 1601 N N . CYS A 1 206 ? 21.784 8.944 -13.728 1.00 72.69 206 CYS A N 1
ATOM 1602 C CA . CYS A 1 206 ? 21.948 9.905 -12.623 1.00 72.69 206 CYS A CA 1
ATOM 1603 C C . CYS A 1 206 ? 23.353 10.496 -12.667 1.00 72.69 206 CYS A C 1
ATOM 1605 O O . CYS A 1 206 ? 24.257 10.082 -11.933 1.00 72.69 206 CYS A O 1
ATOM 1607 N N . HIS A 1 207 ? 23.553 11.462 -13.550 1.00 67.62 207 HIS A N 1
ATOM 1608 C CA . HIS A 1 207 ? 24.746 12.288 -13.529 1.00 67.62 207 HIS A CA 1
ATOM 1609 C C . HIS A 1 207 ? 24.501 13.433 -12.551 1.00 67.62 207 HIS A C 1
ATOM 1611 O O . HIS A 1 207 ? 23.849 14.413 -12.895 1.00 67.62 207 HIS A O 1
ATOM 1617 N N . ALA A 1 208 ? 24.993 13.308 -11.316 1.00 57.31 208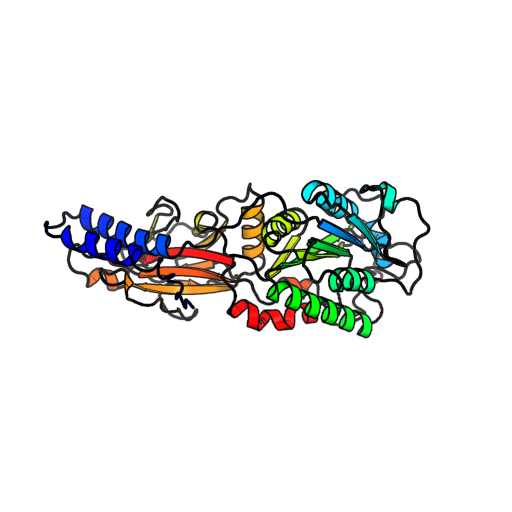 ALA A N 1
ATOM 1618 C CA . ALA A 1 208 ? 25.048 14.457 -10.419 1.00 57.31 208 ALA A CA 1
ATOM 1619 C C . ALA A 1 208 ? 25.764 15.611 -11.145 1.00 57.31 208 ALA A C 1
ATOM 1621 O O . ALA A 1 208 ? 26.846 15.421 -11.707 1.00 57.31 208 ALA A O 1
ATOM 1622 N N . ALA A 1 209 ? 25.154 16.797 -11.152 1.00 50.25 209 ALA A N 1
ATOM 1623 C CA . ALA A 1 209 ? 25.657 17.965 -11.877 1.00 50.25 209 ALA A CA 1
ATOM 1624 C C . ALA A 1 209 ? 26.935 18.574 -11.264 1.00 50.25 209 ALA A C 1
ATOM 1626 O O . ALA A 1 209 ? 27.494 19.523 -11.809 1.00 50.25 209 ALA A O 1
ATOM 1627 N N . SER A 1 210 ? 27.426 18.056 -10.138 1.00 48.91 210 SER A N 1
ATOM 1628 C CA . SER A 1 210 ? 28.567 18.623 -9.423 1.00 48.91 210 SER A CA 1
ATOM 1629 C C . SER A 1 210 ? 29.777 17.699 -9.471 1.00 48.91 210 SER A C 1
ATOM 1631 O O . SER A 1 210 ? 29.842 16.688 -8.774 1.00 48.91 210 SER A O 1
ATOM 1633 N N . ALA A 1 211 ? 30.746 18.111 -10.287 1.00 45.03 211 ALA A N 1
ATOM 1634 C CA . ALA A 1 211 ? 32.120 17.642 -10.312 1.00 45.03 211 ALA A CA 1
ATOM 1635 C C . ALA A 1 211 ? 32.777 17.800 -8.930 1.00 45.03 211 ALA A C 1
ATOM 1637 O O . ALA A 1 211 ? 33.342 18.835 -8.587 1.00 45.03 211 ALA A O 1
ATOM 1638 N N . GLY A 1 212 ? 32.686 16.751 -8.133 1.00 54.25 212 GLY A N 1
ATOM 1639 C CA . GLY A 1 212 ? 33.626 16.433 -7.076 1.00 54.25 212 GLY A CA 1
ATOM 1640 C C . GLY A 1 212 ? 33.907 14.949 -7.211 1.00 54.25 212 GLY A C 1
ATOM 1641 O O . GLY A 1 212 ? 32.995 14.188 -7.520 1.00 54.25 212 GLY A O 1
ATOM 1642 N N . GLU A 1 213 ? 35.160 14.554 -7.041 1.00 54.19 213 GLU A N 1
ATOM 1643 C CA . GLU A 1 213 ? 35.673 13.181 -7.087 1.00 54.19 213 GLU A CA 1
ATOM 1644 C C . GLU A 1 213 ? 35.119 12.361 -5.897 1.00 54.19 213 GLU A C 1
ATOM 1646 O O . GLU A 1 213 ? 35.840 11.872 -5.033 1.00 54.19 213 GLU A O 1
ATOM 1651 N N . GLN A 1 214 ? 33.793 12.318 -5.774 1.00 54.88 214 GLN A N 1
ATOM 1652 C CA . GLN A 1 214 ? 33.065 11.574 -4.767 1.00 54.88 214 GLN A CA 1
ATOM 1653 C C . GLN A 1 214 ? 32.944 10.139 -5.248 1.00 54.88 214 GLN A C 1
ATOM 1655 O O . GLN A 1 214 ? 32.499 9.893 -6.365 1.00 54.88 214 GLN A O 1
ATOM 1660 N N . ASP A 1 215 ? 33.352 9.231 -4.366 1.00 64.62 215 ASP A N 1
ATOM 1661 C CA . ASP A 1 215 ? 33.254 7.780 -4.462 1.00 64.62 215 ASP A CA 1
ATOM 1662 C C . ASP A 1 215 ? 32.076 7.313 -5.339 1.00 64.62 215 ASP A C 1
ATOM 1664 O O . ASP A 1 215 ? 30.921 7.249 -4.904 1.00 64.62 215 ASP A O 1
ATOM 1668 N N . ASP A 1 216 ? 32.384 6.988 -6.599 1.00 63.94 216 ASP A N 1
ATOM 1669 C CA . ASP A 1 216 ? 31.410 6.552 -7.603 1.00 63.94 216 ASP A CA 1
ATOM 1670 C C . ASP A 1 216 ? 30.659 5.279 -7.177 1.00 63.94 216 ASP A C 1
ATOM 1672 O O . ASP A 1 216 ? 29.625 4.954 -7.764 1.00 63.94 216 ASP A O 1
ATOM 1676 N N . SER A 1 217 ? 31.129 4.577 -6.137 1.00 63.25 217 SER A N 1
ATOM 1677 C CA . SER A 1 217 ? 30.484 3.377 -5.605 1.00 63.25 217 SER A CA 1
ATOM 1678 C C . SER A 1 217 ? 29.238 3.629 -4.752 1.00 63.25 217 SER A C 1
ATOM 1680 O O . SER A 1 217 ? 28.461 2.702 -4.509 1.00 63.25 217 SER A O 1
ATOM 1682 N N . ALA A 1 218 ? 28.990 4.877 -4.343 1.00 70.00 218 ALA A N 1
ATOM 1683 C CA . ALA A 1 218 ? 27.850 5.232 -3.497 1.00 70.00 218 ALA A CA 1
ATOM 1684 C C . ALA A 1 218 ? 26.632 5.777 -4.265 1.00 70.00 218 ALA A C 1
ATOM 1686 O O . ALA A 1 218 ? 25.589 6.030 -3.652 1.00 70.00 218 ALA A O 1
ATOM 1687 N N . ARG A 1 219 ? 26.730 5.975 -5.587 1.00 80.75 219 ARG A N 1
ATOM 1688 C CA . ARG A 1 219 ? 25.636 6.570 -6.369 1.00 80.75 219 ARG A CA 1
ATOM 1689 C C . ARG A 1 219 ? 24.434 5.633 -6.427 1.00 80.75 219 ARG A C 1
ATOM 1691 O O . ARG A 1 219 ? 24.561 4.434 -6.678 1.00 80.75 219 ARG A O 1
ATOM 1698 N N . ARG A 1 220 ? 23.244 6.194 -6.211 1.00 85.50 220 ARG A N 1
ATOM 1699 C CA . ARG A 1 220 ? 21.978 5.462 -6.269 1.00 85.50 220 ARG A CA 1
ATOM 1700 C C . ARG A 1 220 ? 20.956 6.223 -7.093 1.00 85.50 220 ARG A C 1
ATOM 1702 O O . ARG A 1 220 ? 20.788 7.422 -6.903 1.00 85.50 220 ARG A O 1
ATOM 1709 N N . CYS A 1 221 ? 20.245 5.504 -7.948 1.00 87.25 221 CYS A N 1
ATOM 1710 C CA . CYS A 1 221 ? 19.171 6.032 -8.773 1.00 87.25 221 CYS A CA 1
ATOM 1711 C C . CYS A 1 221 ? 17.824 5.417 -8.393 1.00 87.25 221 CYS A C 1
ATOM 1713 O O . CYS A 1 221 ? 17.776 4.275 -7.925 1.00 87.25 221 CYS A O 1
ATOM 1715 N N . PRO A 1 222 ? 16.717 6.132 -8.643 1.00 91.44 222 PRO A N 1
ATOM 1716 C CA . PRO A 1 222 ? 15.391 5.550 -8.582 1.00 91.44 222 PRO A CA 1
ATOM 1717 C C . PRO A 1 222 ? 15.263 4.382 -9.558 1.00 91.44 222 PRO A C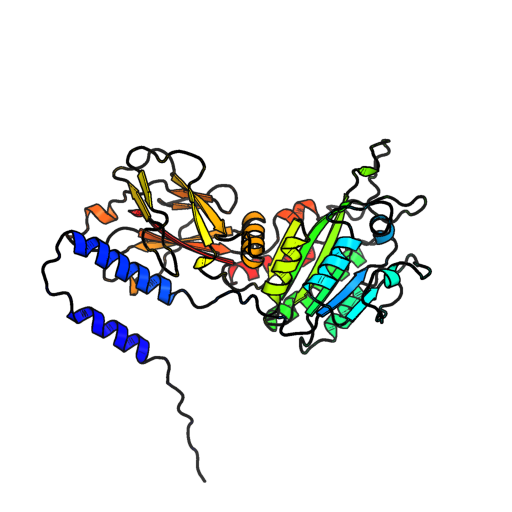 1
ATOM 1719 O O . PRO A 1 222 ? 15.563 4.510 -10.744 1.00 91.44 222 PRO A O 1
ATOM 1722 N N . LEU A 1 223 ? 14.778 3.258 -9.050 1.00 92.81 223 LEU A N 1
ATOM 1723 C CA . LEU A 1 223 ? 14.309 2.139 -9.846 1.00 92.81 223 LEU A CA 1
ATOM 1724 C C . LEU A 1 223 ? 12.856 1.875 -9.473 1.00 92.81 223 LEU A C 1
ATOM 1726 O O . LEU A 1 223 ? 12.563 1.652 -8.297 1.00 92.81 223 LEU A O 1
ATOM 1730 N N . TYR A 1 224 ? 11.968 1.891 -10.463 1.00 95.25 224 TYR A N 1
ATOM 1731 C CA . TYR A 1 224 ? 10.533 1.721 -10.278 1.00 95.25 224 TYR A CA 1
ATOM 1732 C C . TYR A 1 224 ? 10.051 0.374 -10.806 1.00 95.25 224 TYR A C 1
ATOM 1734 O O . TYR A 1 224 ? 10.564 -0.147 -11.796 1.00 95.25 224 TYR A O 1
ATOM 1742 N N . ALA A 1 225 ? 8.986 -0.128 -10.187 1.00 96.75 225 ALA A N 1
ATOM 1743 C CA . ALA A 1 225 ? 8.064 -1.077 -10.789 1.00 96.75 225 ALA A CA 1
ATOM 1744 C C . ALA A 1 225 ? 6.650 -0.479 -10.790 1.00 96.75 225 ALA A C 1
ATOM 1746 O O . ALA A 1 225 ? 6.067 -0.250 -9.728 1.00 96.75 225 ALA A O 1
ATOM 1747 N N . PHE A 1 226 ? 6.092 -0.244 -11.978 1.00 97.81 226 PHE A N 1
ATOM 1748 C CA . PHE A 1 226 ? 4.694 0.145 -12.168 1.00 97.81 226 PHE A CA 1
ATOM 1749 C C . PHE A 1 226 ? 3.887 -1.090 -12.534 1.00 97.81 226 PHE A C 1
ATOM 1751 O O . PHE A 1 226 ? 4.211 -1.778 -13.503 1.00 97.81 226 PHE A O 1
ATOM 1758 N N . VAL A 1 227 ? 2.841 -1.391 -11.770 1.00 98.31 227 VAL A N 1
ATOM 1759 C CA . VAL A 1 227 ? 2.094 -2.639 -11.933 1.00 98.31 227 VAL A CA 1
ATOM 1760 C C . VAL A 1 227 ? 0.617 -2.382 -12.141 1.00 98.31 227 VAL A C 1
ATOM 1762 O O . VAL A 1 227 ? -0.022 -1.690 -11.356 1.00 98.31 227 VAL A O 1
ATOM 1765 N N . PHE A 1 228 ? 0.068 -3.029 -13.160 1.00 98.31 228 PHE A N 1
ATOM 1766 C CA . PHE A 1 228 ? -1.356 -3.134 -13.437 1.00 98.31 228 PHE A CA 1
ATOM 1767 C C . PHE A 1 228 ? -1.778 -4.568 -13.116 1.00 98.31 228 PHE A C 1
ATOM 1769 O O . PHE A 1 228 ? -1.698 -5.460 -13.957 1.00 98.31 228 PHE A O 1
ATOM 1776 N N . ALA A 1 229 ? -2.140 -4.815 -11.858 1.00 98.12 229 ALA A N 1
ATOM 1777 C CA . ALA A 1 229 ? -2.479 -6.142 -11.359 1.00 98.12 229 ALA A CA 1
ATOM 1778 C C . ALA A 1 229 ? -3.939 -6.475 -11.673 1.00 98.12 229 ALA A C 1
ATOM 1780 O O . ALA A 1 229 ? -4.847 -5.710 -11.325 1.00 98.12 229 ALA A O 1
ATOM 1781 N N . ALA A 1 230 ? -4.173 -7.606 -12.332 1.00 97.75 230 ALA A N 1
ATOM 1782 C CA . ALA A 1 230 ? -5.508 -8.105 -12.630 1.00 97.75 230 ALA A CA 1
ATOM 1783 C C . ALA A 1 230 ? -6.333 -8.330 -11.339 1.00 97.75 230 ALA A C 1
ATOM 1785 O O . ALA A 1 230 ? -5.770 -8.423 -10.237 1.00 97.75 230 ALA A O 1
ATOM 1786 N N . PRO A 1 231 ? -7.676 -8.387 -11.428 1.00 96.25 231 PRO A N 1
ATOM 1787 C CA . PRO A 1 231 ? -8.534 -8.502 -10.253 1.00 96.25 231 PRO A CA 1
ATOM 1788 C C . PRO A 1 231 ? -8.168 -9.710 -9.381 1.00 96.25 231 PRO A C 1
ATOM 1790 O O . PRO A 1 231 ? -8.178 -10.848 -9.834 1.00 96.25 231 PRO A O 1
ATOM 1793 N N . GLY A 1 232 ? -7.872 -9.465 -8.105 1.00 94.31 232 GLY A N 1
ATOM 1794 C CA . GLY A 1 232 ? -7.493 -10.510 -7.144 1.00 94.31 232 GLY A CA 1
ATOM 1795 C C . GLY A 1 232 ? -5.986 -10.731 -6.969 1.00 94.31 232 GLY A C 1
ATOM 1796 O O . GLY A 1 232 ? -5.593 -11.233 -5.919 1.00 94.31 232 GLY A O 1
ATOM 1797 N N . ASP A 1 233 ? -5.141 -10.271 -7.896 1.00 96.69 233 ASP A N 1
ATOM 1798 C CA . ASP A 1 233 ? -3.682 -10.471 -7.816 1.00 96.69 233 ASP A CA 1
ATOM 1799 C C . ASP A 1 233 ? -2.948 -9.346 -7.067 1.00 96.69 233 ASP A C 1
ATOM 1801 O O . ASP A 1 233 ? -1.802 -9.513 -6.646 1.00 96.69 233 ASP A O 1
ATOM 1805 N N . GLY A 1 234 ? -3.610 -8.202 -6.854 1.00 96.25 234 GLY A N 1
ATOM 1806 C CA . GLY A 1 234 ? -2.995 -6.980 -6.324 1.00 96.25 234 GLY A CA 1
ATOM 1807 C C . GLY A 1 234 ? -2.224 -7.167 -5.014 1.00 96.25 234 GLY A C 1
ATOM 1808 O O . GLY A 1 234 ? -1.070 -6.758 -4.924 1.00 96.25 234 GLY A O 1
ATOM 1809 N N . VAL A 1 235 ? -2.814 -7.828 -4.010 1.00 96.06 235 VAL A N 1
ATOM 1810 C CA . VAL A 1 235 ? -2.148 -8.055 -2.709 1.00 96.06 235 VAL A CA 1
ATOM 1811 C C . VAL A 1 235 ? -0.946 -8.984 -2.854 1.00 96.06 235 VAL A C 1
ATOM 1813 O O . VAL A 1 235 ? 0.111 -8.721 -2.282 1.00 96.06 235 VAL A O 1
ATOM 1816 N N . ARG A 1 236 ? -1.097 -10.061 -3.633 1.00 95.69 236 ARG A N 1
ATOM 1817 C CA . ARG A 1 236 ? -0.040 -11.049 -3.856 1.00 95.69 236 ARG A CA 1
ATOM 1818 C C . ARG A 1 236 ? 1.173 -10.399 -4.518 1.00 95.69 236 ARG A C 1
ATOM 1820 O O . ARG A 1 236 ? 2.282 -10.573 -4.018 1.00 95.69 236 ARG A O 1
ATOM 1827 N N . ILE A 1 237 ? 0.957 -9.633 -5.591 1.00 97.25 237 ILE A N 1
ATOM 1828 C CA . ILE A 1 237 ? 2.037 -8.941 -6.306 1.00 97.25 237 ILE A CA 1
ATOM 1829 C C . ILE A 1 237 ? 2.649 -7.846 -5.428 1.00 97.25 237 ILE A C 1
ATOM 1831 O O . ILE A 1 237 ? 3.870 -7.780 -5.307 1.00 97.25 237 ILE A O 1
ATOM 1835 N N . ALA A 1 238 ? 1.833 -7.036 -4.745 1.00 97.31 238 ALA A N 1
ATOM 1836 C CA . ALA A 1 238 ? 2.331 -6.000 -3.839 1.00 97.31 238 ALA A CA 1
ATOM 1837 C C . ALA A 1 238 ? 3.222 -6.576 -2.727 1.00 97.31 238 ALA A C 1
ATOM 1839 O O . ALA A 1 238 ? 4.246 -5.984 -2.390 1.00 97.31 238 ALA A O 1
ATOM 1840 N N . ALA A 1 239 ? 2.877 -7.748 -2.187 1.00 96.12 239 ALA A N 1
ATOM 1841 C CA . ALA A 1 239 ? 3.681 -8.419 -1.173 1.00 96.12 239 ALA A CA 1
ATOM 1842 C C . ALA A 1 239 ? 5.045 -8.879 -1.691 1.00 96.12 239 ALA A C 1
ATOM 1844 O O . ALA A 1 239 ? 6.028 -8.817 -0.951 1.00 96.12 239 ALA A O 1
ATOM 1845 N N . GLU A 1 240 ? 5.125 -9.286 -2.957 1.00 95.19 240 GLU A N 1
ATOM 1846 C CA . GLU A 1 240 ? 6.409 -9.610 -3.572 1.00 95.19 240 GLU A CA 1
ATOM 1847 C C . GLU A 1 240 ? 7.248 -8.367 -3.847 1.00 95.19 240 GLU A C 1
ATOM 1849 O O . GLU A 1 240 ? 8.439 -8.357 -3.524 1.00 95.19 240 GLU A O 1
ATOM 1854 N N . LEU A 1 241 ? 6.620 -7.288 -4.324 1.00 95.69 241 LEU A N 1
ATOM 1855 C CA . LEU A 1 241 ? 7.283 -5.995 -4.488 1.00 95.69 241 LEU A CA 1
ATOM 1856 C C . LEU A 1 241 ? 7.821 -5.461 -3.157 1.00 95.69 241 LEU A C 1
ATOM 1858 O O . LEU A 1 241 ? 8.956 -5.005 -3.110 1.00 95.69 241 LEU A O 1
ATOM 1862 N N . ALA A 1 242 ? 7.074 -5.582 -2.058 1.00 94.81 242 ALA A N 1
ATOM 1863 C CA . ALA A 1 242 ? 7.512 -5.122 -0.735 1.00 94.81 242 ALA A CA 1
ATOM 1864 C C . ALA A 1 242 ? 8.759 -5.859 -0.211 1.00 94.81 242 ALA A C 1
ATOM 1866 O O . ALA A 1 242 ? 9.446 -5.357 0.680 1.00 94.81 242 ALA A O 1
ATOM 1867 N N . GLY A 1 243 ? 9.051 -7.047 -0.751 1.00 91.69 243 GLY A N 1
ATOM 1868 C CA . GLY A 1 243 ? 10.268 -7.802 -0.465 1.00 91.69 243 GLY A CA 1
ATOM 1869 C C . GLY A 1 243 ? 11.426 -7.542 -1.433 1.00 91.69 243 GLY A C 1
ATOM 1870 O O . GLY A 1 243 ? 12.455 -8.197 -1.279 1.00 91.69 243 GLY A O 1
ATOM 1871 N N . LEU A 1 244 ? 11.248 -6.691 -2.447 1.00 91.75 244 LEU A N 1
ATOM 1872 C CA . LEU A 1 244 ? 12.274 -6.302 -3.428 1.00 91.75 244 LEU A CA 1
ATOM 1873 C C . LEU A 1 244 ? 12.555 -4.793 -3.399 1.00 91.75 244 LEU A C 1
ATOM 1875 O O . LEU A 1 244 ? 13.671 -4.371 -3.689 1.00 91.75 244 LEU A O 1
ATOM 1879 N N . PHE A 1 245 ? 11.556 -3.992 -3.027 1.00 94.62 245 PHE A N 1
ATOM 1880 C CA . PHE A 1 245 ? 11.610 -2.539 -3.055 1.00 94.62 245 PHE A CA 1
ATOM 1881 C C . PHE A 1 245 ? 11.549 -1.900 -1.659 1.00 94.62 245 PHE A C 1
ATOM 1883 O O . PHE A 1 245 ? 10.976 -2.449 -0.713 1.00 94.62 245 PHE A O 1
ATOM 1890 N N . GLU A 1 246 ? 12.155 -0.718 -1.536 1.00 94.31 246 GLU A N 1
ATOM 1891 C CA . GLU A 1 246 ? 12.177 0.089 -0.312 1.00 94.31 246 GLU A CA 1
ATOM 1892 C C . GLU A 1 246 ? 10.813 0.709 -0.016 1.00 94.31 246 GLU A C 1
ATOM 1894 O O . GLU A 1 246 ? 10.454 0.856 1.147 1.00 94.31 246 GLU A O 1
ATOM 1899 N N . HIS A 1 247 ? 10.039 1.031 -1.044 1.00 95.94 247 HIS A N 1
ATOM 1900 C CA . HIS A 1 247 ? 8.737 1.663 -0.907 1.00 95.94 247 HIS A CA 1
ATOM 1901 C C . HIS A 1 247 ? 7.711 0.985 -1.800 1.00 95.94 247 HIS A C 1
ATOM 1903 O O . HIS A 1 247 ? 8.028 0.580 -2.922 1.00 95.94 247 HIS A O 1
ATOM 1909 N N . VAL A 1 248 ? 6.474 0.877 -1.312 1.00 97.00 248 VAL A N 1
ATOM 1910 C CA . VAL A 1 248 ? 5.349 0.341 -2.087 1.00 97.00 248 VAL A CA 1
ATOM 1911 C C . VAL A 1 248 ? 4.105 1.175 -1.827 1.00 97.00 248 VAL A C 1
ATOM 1913 O O . VAL A 1 248 ? 3.743 1.466 -0.692 1.00 97.00 248 VAL A O 1
ATOM 1916 N N . TRP A 1 249 ? 3.409 1.515 -2.899 1.00 97.06 249 TRP A N 1
ATOM 1917 C CA . TRP A 1 249 ? 2.103 2.148 -2.877 1.00 97.06 249 TRP A CA 1
ATOM 1918 C C . TRP A 1 249 ? 1.149 1.374 -3.788 1.00 97.06 249 TRP A C 1
ATOM 1920 O O . TRP A 1 249 ? 1.565 0.809 -4.800 1.00 97.06 249 TRP A O 1
ATOM 1930 N N . GLY A 1 250 ? -0.137 1.331 -3.440 1.00 96.00 250 GLY A N 1
ATOM 1931 C CA . GLY A 1 250 ? -1.128 0.600 -4.221 1.00 96.00 250 GLY A CA 1
ATOM 1932 C C . GLY A 1 250 ? -2.551 1.112 -4.058 1.00 96.00 250 GLY A C 1
ATOM 1933 O O . GLY A 1 250 ? -2.957 1.503 -2.964 1.00 96.00 250 GLY A O 1
ATOM 1934 N N . TYR A 1 251 ? -3.320 1.071 -5.148 1.00 95.56 251 TYR A N 1
ATOM 1935 C CA . TYR A 1 251 ? -4.717 1.487 -5.176 1.00 95.56 251 TYR A CA 1
ATOM 1936 C C . TYR A 1 251 ? -5.552 0.743 -6.241 1.00 95.56 251 TYR A C 1
ATOM 1938 O O . TYR A 1 251 ? -5.139 0.669 -7.398 1.00 95.56 251 TYR A O 1
ATOM 1946 N N . PRO A 1 252 ? -6.778 0.287 -5.920 1.00 94.75 252 PRO A N 1
ATOM 1947 C CA . PRO A 1 252 ? -7.273 0.016 -4.577 1.00 94.75 252 PRO A CA 1
ATOM 1948 C C . PRO A 1 252 ? -6.600 -1.246 -4.023 1.00 94.75 252 PRO A C 1
ATOM 1950 O O . PRO A 1 252 ? -6.316 -2.189 -4.763 1.00 94.75 252 PRO A O 1
ATOM 1953 N N . LEU A 1 253 ? -6.392 -1.285 -2.710 1.00 93.31 253 LEU A N 1
ATOM 1954 C CA . LEU A 1 253 ? -6.050 -2.507 -1.986 1.00 93.31 253 LEU A CA 1
ATOM 1955 C C . LEU A 1 253 ? -7.218 -2.881 -1.065 1.00 93.31 253 LEU A C 1
ATOM 1957 O O . LEU A 1 253 ? -7.857 -1.985 -0.508 1.00 93.31 253 LEU A O 1
ATOM 1961 N N . PRO A 1 254 ? -7.539 -4.178 -0.912 1.00 92.00 254 PRO A N 1
ATOM 1962 C CA . PRO A 1 254 ? -8.533 -4.605 0.063 1.00 92.00 254 PRO A CA 1
ATOM 1963 C C . PRO A 1 254 ? -8.035 -4.332 1.487 1.00 92.00 254 PRO A C 1
ATOM 1965 O O . PRO A 1 254 ? -6.827 -4.286 1.729 1.00 92.00 254 PRO A O 1
ATOM 1968 N N . THR A 1 255 ? -8.956 -4.221 2.441 1.00 94.25 255 THR A N 1
ATOM 1969 C CA . THR A 1 255 ? -8.609 -4.144 3.864 1.00 94.25 255 THR A CA 1
ATOM 1970 C C . THR A 1 255 ? -7.894 -5.422 4.296 1.00 94.25 255 THR A C 1
ATOM 1972 O O . THR A 1 255 ? -8.335 -6.529 3.968 1.00 94.25 255 THR A O 1
ATOM 1975 N N . ALA A 1 256 ? -6.789 -5.274 5.023 1.00 94.31 256 ALA A N 1
ATOM 1976 C CA . ALA A 1 256 ? -6.107 -6.386 5.666 1.00 94.31 256 ALA A CA 1
ATOM 1977 C C . ALA A 1 256 ? -7.047 -7.091 6.660 1.00 94.31 256 ALA A C 1
ATOM 1979 O O . ALA A 1 256 ? -7.886 -6.423 7.273 1.00 94.31 256 ALA A O 1
ATOM 1980 N N . PRO A 1 257 ? -6.906 -8.416 6.854 1.00 91.75 257 PRO A N 1
ATOM 1981 C CA . PRO A 1 257 ? -7.617 -9.111 7.918 1.00 91.75 257 PRO A CA 1
ATOM 1982 C C . PRO A 1 257 ? -7.333 -8.434 9.259 1.00 91.75 257 PRO A C 1
ATOM 1984 O O . PRO A 1 257 ? -6.199 -8.031 9.520 1.00 91.75 257 PRO A O 1
ATOM 1987 N N . LEU A 1 258 ? -8.333 -8.356 10.133 1.00 90.94 258 LEU A N 1
ATOM 1988 C CA . LEU A 1 258 ? -8.171 -7.734 11.452 1.00 90.94 258 LEU A CA 1
ATOM 1989 C C . LEU A 1 258 ? -7.073 -8.409 12.295 1.00 90.94 258 LEU A C 1
ATOM 1991 O O . LEU A 1 258 ? -6.409 -7.752 13.085 1.00 90.94 258 LEU A O 1
ATOM 1995 N N . THR A 1 259 ? -6.828 -9.704 12.083 1.00 90.69 259 THR A N 1
ATOM 1996 C CA . THR A 1 259 ? -5.749 -10.465 12.736 1.00 90.69 259 THR A CA 1
ATOM 1997 C C . THR A 1 259 ? -4.347 -10.097 12.259 1.00 90.69 259 THR A C 1
ATOM 1999 O O . THR A 1 259 ? -3.373 -10.418 12.938 1.00 90.69 259 THR A O 1
ATOM 2002 N N . ALA A 1 260 ? -4.216 -9.423 11.114 1.00 92.56 260 ALA A N 1
ATOM 2003 C CA . ALA A 1 260 ? -2.930 -8.982 10.580 1.00 92.56 260 ALA A CA 1
ATOM 2004 C C . ALA A 1 260 ? -2.423 -7.691 11.248 1.00 92.56 260 ALA A C 1
ATOM 2006 O O . ALA A 1 260 ? -1.281 -7.293 11.018 1.00 92.56 260 ALA A O 1
ATOM 2007 N N . VAL A 1 261 ? -3.261 -7.025 12.050 1.00 93.56 261 VAL A N 1
ATOM 2008 C CA . VAL A 1 261 ? -3.010 -5.694 12.607 1.00 93.56 261 VAL A CA 1
ATOM 2009 C C . VAL A 1 261 ? -3.142 -5.739 14.127 1.00 93.56 261 VAL A C 1
ATOM 2011 O O . VAL A 1 261 ? -4.112 -6.269 14.659 1.00 93.56 261 VAL A O 1
ATOM 2014 N N . GLY A 1 262 ? -2.183 -5.149 14.833 1.00 93.81 262 GLY A N 1
ATOM 2015 C CA . GLY A 1 262 ? -2.200 -5.030 16.287 1.00 93.81 262 GLY A CA 1
ATOM 2016 C C . GLY A 1 262 ? -1.863 -3.619 16.749 1.00 93.81 262 GLY A C 1
ATOM 2017 O O . GLY A 1 262 ? -1.379 -2.790 15.974 1.00 93.81 262 GLY A O 1
ATOM 2018 N N . LEU A 1 263 ? -2.097 -3.362 18.034 1.00 95.31 263 LEU A N 1
ATOM 2019 C CA . LEU A 1 263 ? -1.621 -2.163 18.717 1.00 95.31 263 LEU A CA 1
ATOM 2020 C C . LEU A 1 263 ? -0.477 -2.538 19.653 1.00 95.31 263 LEU A C 1
ATOM 2022 O O . LEU A 1 263 ? -0.587 -3.457 20.468 1.00 95.31 263 LEU A O 1
ATOM 2026 N N . ARG A 1 264 ? 0.631 -1.813 19.530 1.00 94.75 264 ARG A N 1
ATOM 2027 C CA . ARG A 1 264 ? 1.814 -1.984 20.372 1.00 94.75 264 ARG A CA 1
ATOM 2028 C C . ARG A 1 264 ? 2.038 -0.721 21.202 1.00 94.75 264 ARG A C 1
ATOM 2030 O O . ARG A 1 264 ? 2.081 0.353 20.602 1.00 94.75 264 ARG A O 1
ATOM 2037 N N . PRO A 1 265 ? 2.222 -0.820 22.528 1.00 93.88 265 PRO A N 1
ATOM 2038 C CA . PRO A 1 265 ? 2.627 0.318 23.346 1.00 93.88 265 PRO A CA 1
ATOM 2039 C C . PRO A 1 265 ? 3.917 0.955 22.825 1.00 93.88 265 PRO A C 1
ATOM 2041 O O . PRO A 1 265 ? 4.832 0.258 22.372 1.00 93.88 265 PRO A O 1
ATOM 2044 N N . GLY A 1 266 ? 3.985 2.282 22.881 1.00 88.00 266 GLY A N 1
ATOM 2045 C CA . GLY A 1 266 ? 5.215 3.031 22.657 1.00 88.00 266 GLY A CA 1
ATOM 2046 C C . GLY A 1 266 ? 6.271 2.653 23.696 1.00 88.00 266 GLY A C 1
ATOM 2047 O O . GLY A 1 266 ? 5.944 2.210 24.794 1.00 88.00 266 GLY A O 1
ATOM 2048 N N . GLY A 1 267 ? 7.553 2.792 23.347 1.00 78.12 267 GLY A N 1
ATOM 2049 C CA . GLY A 1 267 ? 8.655 2.504 24.267 1.00 78.12 267 GLY A CA 1
ATOM 2050 C C . GLY A 1 267 ? 8.604 3.423 25.489 1.00 78.12 267 GLY A C 1
ATOM 2051 O O . GLY A 1 267 ? 9.040 4.565 25.421 1.00 78.12 267 GLY A O 1
ATOM 2052 N N . GLY A 1 268 ? 8.049 2.928 26.589 1.00 78.81 268 GLY A N 1
ATOM 2053 C CA . GLY A 1 268 ? 7.896 3.634 27.855 1.00 78.81 268 GLY A CA 1
ATOM 2054 C C . GLY A 1 268 ? 7.040 2.799 28.802 1.00 78.81 268 GLY A C 1
ATOM 2055 O O . GLY A 1 268 ? 6.123 2.108 28.360 1.00 78.81 268 GLY A O 1
ATOM 2056 N N . ALA A 1 269 ? 7.355 2.817 30.097 1.00 78.81 269 ALA A N 1
ATOM 2057 C CA . ALA A 1 269 ? 6.457 2.223 31.080 1.00 78.81 269 ALA A CA 1
ATOM 2058 C C . ALA A 1 269 ? 5.143 3.034 31.105 1.00 78.81 269 ALA A C 1
ATOM 2060 O O . ALA A 1 269 ? 5.218 4.267 31.041 1.00 78.81 269 ALA A O 1
ATOM 2061 N N . PRO A 1 270 ? 3.967 2.383 31.188 1.00 82.19 270 PRO A N 1
ATOM 2062 C CA . PRO A 1 270 ? 2.710 3.083 31.436 1.00 82.19 270 PRO A CA 1
ATOM 2063 C C . PRO A 1 270 ? 2.820 3.967 32.687 1.00 82.19 270 PRO A C 1
ATOM 2065 O O . PRO A 1 270 ? 3.570 3.641 33.613 1.00 82.19 270 PRO A O 1
ATOM 2068 N N . GLU A 1 271 ? 2.080 5.080 32.734 1.00 85.12 271 GLU A N 1
ATOM 2069 C CA . GLU A 1 271 ? 1.961 5.842 33.982 1.00 85.12 271 GLU A CA 1
ATOM 2070 C C . GLU A 1 271 ? 1.364 4.948 35.088 1.00 85.12 271 GLU A C 1
ATOM 2072 O O . GLU A 1 271 ? 0.546 4.073 34.789 1.00 85.12 271 GLU A O 1
ATOM 2077 N N . PRO A 1 272 ? 1.742 5.138 36.367 1.00 86.62 272 PRO A N 1
ATOM 2078 C CA . PRO A 1 272 ? 1.116 4.413 37.466 1.00 86.62 272 PRO A CA 1
ATOM 2079 C C . PRO A 1 272 ? -0.412 4.550 37.424 1.00 86.62 272 PRO A C 1
ATOM 2081 O O . PRO A 1 272 ? -0.930 5.662 37.368 1.00 86.62 272 PRO A O 1
ATOM 2084 N N . GLY A 1 273 ? -1.120 3.420 37.462 1.00 85.94 273 GLY A N 1
ATOM 2085 C CA . GLY A 1 273 ? -2.583 3.380 37.372 1.00 85.94 273 GLY A CA 1
ATOM 2086 C C . GLY A 1 273 ? -3.146 3.286 35.950 1.00 85.94 273 GLY A C 1
ATOM 2087 O O . GLY A 1 273 ? -4.365 3.247 35.817 1.00 85.94 273 GLY A O 1
ATOM 2088 N N . VAL A 1 274 ? -2.293 3.224 34.919 1.00 89.19 274 VAL A N 1
ATOM 2089 C CA . VAL A 1 274 ? -2.677 2.889 33.539 1.00 89.19 274 VAL A CA 1
ATOM 2090 C C . VAL A 1 274 ? -2.305 1.436 33.248 1.00 89.19 274 VAL A C 1
ATOM 2092 O O . VAL A 1 274 ? -1.132 1.062 33.297 1.00 89.19 274 VAL A O 1
ATOM 2095 N N . GLU A 1 275 ? -3.294 0.625 32.890 1.00 91.75 275 GLU A N 1
ATOM 2096 C CA . GLU A 1 275 ? -3.125 -0.779 32.523 1.00 91.75 275 GLU A CA 1
ATOM 2097 C C . GLU A 1 275 ? -3.463 -0.995 31.047 1.00 91.75 275 GLU A C 1
ATOM 2099 O O . GLU A 1 275 ? -4.518 -0.588 30.561 1.00 91.75 275 GLU A O 1
ATOM 2104 N N . TYR A 1 276 ? -2.561 -1.656 30.319 1.00 93.00 276 TYR A N 1
ATOM 2105 C CA . TYR A 1 276 ? -2.769 -2.031 28.923 1.00 93.00 276 TYR A CA 1
ATOM 2106 C C . TYR A 1 276 ? -2.765 -3.550 28.778 1.00 93.00 276 TYR A C 1
ATOM 2108 O O . TYR A 1 276 ? -1.729 -4.196 28.944 1.00 93.00 276 TYR A O 1
ATOM 2116 N N . ASP A 1 277 ? -3.915 -4.105 28.414 1.00 93.12 277 ASP A N 1
ATOM 2117 C CA . ASP A 1 277 ? -4.075 -5.513 28.082 1.00 93.12 277 ASP A CA 1
ATOM 2118 C C . ASP A 1 277 ? -4.168 -5.678 26.562 1.00 93.12 277 ASP A C 1
ATOM 2120 O O . ASP A 1 277 ? -5.191 -5.400 25.934 1.00 93.12 277 ASP A O 1
ATOM 2124 N N . SER A 1 278 ? -3.079 -6.154 25.956 1.00 90.44 278 SER A N 1
ATOM 2125 C CA . SER A 1 278 ? -3.003 -6.384 24.509 1.00 90.44 278 SER A CA 1
ATOM 2126 C C . SER A 1 278 ? -3.888 -7.527 23.995 1.00 90.44 278 SER A C 1
ATOM 2128 O O . SER A 1 278 ? -4.093 -7.628 22.786 1.00 90.44 278 SER A O 1
ATOM 2130 N N . ALA A 1 279 ? -4.377 -8.398 24.883 1.00 87.94 279 ALA A N 1
ATOM 2131 C CA . ALA A 1 279 ? -5.058 -9.645 24.540 1.00 87.94 279 ALA A CA 1
ATOM 2132 C C . ALA A 1 279 ? -6.413 -9.806 25.250 1.00 87.94 279 ALA A C 1
ATOM 2134 O O . ALA A 1 279 ? -6.933 -10.922 25.318 1.00 87.94 279 ALA A O 1
ATOM 2135 N N . TRP A 1 280 ? -6.987 -8.699 25.730 1.00 90.88 280 TRP A N 1
ATOM 2136 C CA . TRP A 1 280 ? -8.229 -8.673 26.501 1.00 90.88 280 TRP A CA 1
ATOM 2137 C C . TRP A 1 280 ? -9.357 -9.485 25.854 1.00 90.88 280 TRP A C 1
ATOM 2139 O O . TRP A 1 280 ? -9.934 -10.380 26.473 1.00 90.88 280 TRP A O 1
ATOM 2149 N N . LEU A 1 281 ? -9.629 -9.225 24.574 1.00 85.88 281 LEU A N 1
ATOM 2150 C CA . LEU A 1 281 ? -10.393 -10.139 23.733 1.00 85.88 281 LEU A CA 1
ATOM 2151 C C . LEU A 1 281 ? -9.434 -10.891 22.824 1.00 85.88 281 LEU A C 1
ATOM 2153 O O . LEU A 1 281 ? -9.029 -10.398 21.769 1.00 85.88 281 LEU A O 1
ATOM 2157 N N . SER A 1 282 ? -9.091 -12.103 23.252 1.00 72.81 282 SER A N 1
ATOM 2158 C CA . SER A 1 282 ? -8.348 -13.063 22.447 1.00 72.81 282 SER A CA 1
ATOM 2159 C C . SER A 1 282 ? -9.297 -13.798 21.492 1.00 72.81 282 SER A C 1
ATOM 2161 O O . SER A 1 282 ? -10.380 -14.249 21.865 1.00 72.81 282 SER A O 1
ATOM 2163 N N . GLY A 1 283 ? -8.913 -13.865 20.219 1.00 70.50 283 GLY A N 1
ATOM 2164 C CA . GLY A 1 283 ? -9.738 -14.403 19.139 1.00 70.50 283 GLY A CA 1
ATOM 2165 C C . GLY A 1 283 ? -9.510 -13.652 17.831 1.00 70.50 283 GLY A C 1
ATOM 2166 O O . GLY A 1 283 ? -8.748 -12.689 17.775 1.00 70.50 283 GLY A O 1
ATOM 2167 N N . SER A 1 284 ? -10.153 -14.110 16.761 1.00 66.06 284 SER A N 1
ATOM 2168 C CA . SER A 1 284 ? -10.191 -13.372 15.501 1.00 66.06 284 SER A CA 1
ATOM 2169 C C . SER A 1 284 ? -11.512 -12.618 15.447 1.00 66.06 284 SER A C 1
ATOM 2171 O O . SER A 1 284 ? -12.532 -13.279 15.240 1.00 66.06 284 SER A O 1
ATOM 2173 N N . PRO A 1 285 ? -11.533 -11.286 15.609 1.00 74.56 285 PRO A N 1
ATOM 2174 C CA . PRO A 1 285 ? -10.402 -10.340 15.693 1.00 74.56 285 PRO A CA 1
ATOM 2175 C C . PRO A 1 285 ? -9.966 -9.927 17.122 1.00 74.56 285 PRO A C 1
ATOM 2177 O O . PRO A 1 285 ? -10.817 -9.845 18.010 1.00 74.56 285 PRO A O 1
ATOM 2180 N N . PRO A 1 286 ? -8.673 -9.599 17.349 1.00 85.38 286 PRO A N 1
ATOM 2181 C CA . PRO A 1 286 ? -8.178 -9.194 18.665 1.00 85.38 286 PRO A CA 1
ATOM 2182 C C . PRO A 1 286 ? -8.595 -7.760 19.019 1.00 85.38 286 PRO A C 1
ATOM 2184 O O . PRO A 1 286 ? -8.547 -6.867 18.167 1.00 85.38 286 PRO A O 1
ATOM 2187 N N . VAL A 1 287 ? -8.954 -7.523 20.287 1.00 91.94 287 VAL A N 1
ATOM 2188 C CA . VAL A 1 287 ? -9.231 -6.173 20.811 1.00 91.94 287 VAL A CA 1
ATOM 2189 C C . VAL A 1 287 ? -8.410 -5.923 22.078 1.00 91.94 287 VAL A C 1
ATOM 2191 O O . VAL A 1 287 ? -8.700 -6.537 23.108 1.00 91.94 287 VAL A O 1
ATOM 2194 N N . PRO A 1 288 ? -7.407 -5.029 22.034 1.00 93.81 288 PRO A N 1
ATOM 2195 C CA . PRO A 1 288 ? -6.728 -4.552 23.227 1.00 93.81 288 PRO A CA 1
ATOM 2196 C C . PRO A 1 288 ? -7.628 -3.642 24.068 1.00 93.81 288 PRO A C 1
ATOM 2198 O O . PRO A 1 288 ? -8.527 -2.963 23.557 1.00 93.81 288 PRO A O 1
ATOM 2201 N N . ARG A 1 289 ? -7.332 -3.596 25.364 1.00 93.69 289 ARG A N 1
ATOM 2202 C CA . ARG A 1 289 ? -8.007 -2.762 26.357 1.00 93.69 289 ARG A CA 1
ATOM 2203 C C . ARG A 1 289 ? -6.989 -1.871 27.058 1.00 93.69 289 ARG A C 1
ATOM 2205 O O . ARG A 1 289 ? -5.941 -2.348 27.484 1.00 93.69 289 ARG A O 1
ATOM 2212 N N . LEU A 1 290 ? -7.312 -0.592 27.182 1.00 92.75 290 LEU A N 1
ATOM 2213 C CA . LEU A 1 290 ? -6.595 0.368 28.009 1.00 92.75 290 LEU A CA 1
ATOM 2214 C C . LEU A 1 290 ? -7.531 0.833 29.122 1.00 92.75 290 LEU A C 1
ATOM 2216 O O . LEU A 1 290 ? -8.628 1.305 28.835 1.00 92.75 290 LEU A O 1
ATOM 2220 N N . GLU A 1 291 ? -7.090 0.698 30.362 1.00 90.50 291 GLU A N 1
ATOM 2221 C CA . GLU A 1 291 ? -7.842 1.070 31.557 1.00 90.50 291 GLU A CA 1
ATOM 2222 C C . GLU A 1 291 ? -7.011 2.059 32.377 1.00 90.50 291 GLU A C 1
ATOM 2224 O O . GLU A 1 291 ? -5.802 1.865 32.525 1.00 90.50 291 GLU A O 1
ATOM 2229 N N . ALA A 1 292 ? -7.625 3.127 32.894 1.00 86.94 292 ALA A N 1
ATOM 2230 C CA . ALA A 1 292 ? -6.959 3.975 33.881 1.00 86.94 292 ALA A CA 1
ATOM 2231 C C . ALA A 1 292 ? -7.847 4.315 35.073 1.00 86.94 292 ALA A C 1
ATOM 2233 O O . ALA A 1 292 ? -8.951 4.830 34.926 1.00 86.94 292 ALA A O 1
ATOM 2234 N N . GLY A 1 293 ? -7.303 4.107 36.274 1.00 80.88 293 GLY A N 1
ATOM 2235 C CA . GLY A 1 293 ? -7.980 4.455 37.528 1.00 80.88 293 GLY A CA 1
ATOM 2236 C C . GLY A 1 293 ? -8.040 5.962 37.814 1.00 80.88 293 GLY A C 1
ATOM 2237 O O . GLY A 1 293 ? -8.723 6.386 38.744 1.00 80.88 293 GLY A O 1
ATOM 2238 N N . SER A 1 294 ? -7.317 6.777 37.045 1.00 77.62 294 SER A N 1
ATOM 2239 C CA . SER A 1 294 ? -7.315 8.237 37.135 1.00 77.62 294 SER A CA 1
ATOM 2240 C C . SER A 1 294 ? -6.976 8.870 35.776 1.00 77.62 294 SER A C 1
ATOM 2242 O O . SER A 1 294 ? -6.400 8.203 34.910 1.00 77.62 294 SER A O 1
ATOM 2244 N N . PRO A 1 295 ? -7.315 10.156 35.554 1.00 77.38 295 PRO A N 1
ATOM 2245 C CA . PRO A 1 295 ? -6.895 10.869 34.352 1.00 77.38 295 PRO A CA 1
ATOM 2246 C C . PRO A 1 295 ? -5.368 10.857 34.216 1.00 77.38 295 PRO A C 1
ATOM 2248 O O . PRO A 1 295 ? -4.656 11.298 35.122 1.00 77.38 295 PRO A O 1
ATOM 2251 N N . ALA A 1 296 ? -4.871 10.359 33.083 1.00 75.75 296 ALA A N 1
ATOM 2252 C CA . ALA A 1 296 ? -3.443 10.338 32.795 1.00 75.75 296 ALA A CA 1
ATOM 2253 C C . ALA A 1 296 ? -2.919 11.772 32.628 1.00 75.75 296 ALA A C 1
ATOM 2255 O O . ALA A 1 296 ? -3.553 12.619 31.994 1.00 75.75 296 ALA A O 1
ATOM 2256 N N . THR A 1 297 ? -1.746 12.059 33.192 1.00 82.44 297 THR A N 1
ATOM 2257 C CA . THR A 1 297 ? -1.112 13.382 33.047 1.00 82.44 297 THR A CA 1
ATOM 2258 C C . THR A 1 297 ? -0.290 13.484 31.768 1.00 82.44 297 THR A C 1
ATOM 2260 O O . THR A 1 297 ? 0.012 14.587 31.303 1.00 82.44 297 THR A O 1
ATOM 2263 N N . ARG A 1 298 ? 0.052 12.335 31.176 1.00 87.81 298 ARG A N 1
ATOM 2264 C CA . ARG A 1 298 ? 0.720 12.216 29.880 1.00 87.81 298 ARG A CA 1
ATOM 2265 C C . ARG A 1 298 ? -0.056 11.262 28.979 1.00 87.81 298 ARG A C 1
ATOM 2267 O O . ARG A 1 298 ? -0.670 10.318 29.472 1.00 87.81 298 ARG A O 1
ATOM 2274 N N . PRO A 1 299 ? -0.017 11.472 27.654 1.00 90.06 299 PRO A N 1
ATOM 2275 C CA . PRO A 1 299 ? -0.638 10.538 26.733 1.00 90.06 299 PRO A CA 1
ATOM 2276 C C . PRO A 1 299 ? 0.020 9.157 26.816 1.00 90.06 299 PRO A C 1
ATOM 2278 O O . PRO A 1 299 ? 1.245 9.030 26.788 1.00 90.06 299 PRO A O 1
ATOM 2281 N N . PHE A 1 300 ? -0.804 8.112 26.855 1.00 91.62 300 PHE A N 1
ATOM 2282 C CA . PHE A 1 300 ? -0.361 6.752 26.592 1.00 91.62 300 PHE A CA 1
ATOM 2283 C C . PHE A 1 300 ? -0.250 6.554 25.080 1.00 91.62 300 PHE A C 1
ATOM 2285 O O . PHE A 1 300 ? -1.243 6.624 24.352 1.00 91.62 300 PHE A O 1
ATOM 2292 N N . HIS A 1 301 ? 0.970 6.333 24.602 1.00 93.69 301 HIS A N 1
ATOM 2293 C CA . HIS A 1 301 ? 1.245 6.158 23.182 1.00 93.69 301 HIS A CA 1
ATOM 2294 C C . HIS A 1 301 ? 1.068 4.694 22.777 1.00 93.69 301 HIS A C 1
ATOM 2296 O O . HIS A 1 301 ? 1.704 3.808 23.348 1.00 93.69 301 HIS A O 1
ATOM 2302 N N . VAL A 1 302 ? 0.276 4.435 21.738 1.00 94.69 302 VAL A N 1
ATOM 2303 C CA . VAL A 1 302 ? 0.228 3.138 21.046 1.00 94.69 302 VAL A CA 1
ATOM 2304 C C . VAL A 1 302 ? 0.494 3.327 19.560 1.00 94.69 302 VAL A C 1
ATOM 2306 O O . VAL A 1 302 ? 0.271 4.392 18.999 1.00 94.69 302 VAL A O 1
ATOM 2309 N N . SER A 1 303 ? 1.015 2.304 18.899 1.00 95.25 303 SER A N 1
ATOM 2310 C CA . SER A 1 303 ? 1.294 2.323 17.465 1.00 95.25 303 SER A CA 1
ATOM 2311 C C . SER A 1 303 ? 0.608 1.161 16.777 1.00 95.25 303 SER A C 1
ATOM 2313 O O . SER A 1 303 ? 0.638 0.031 17.272 1.00 95.25 303 SER A O 1
ATOM 2315 N N . LEU A 1 304 ? 0.037 1.438 15.610 1.00 95.50 304 LEU A N 1
ATOM 2316 C CA . LEU A 1 304 ? -0.478 0.410 14.722 1.00 95.50 304 LEU A CA 1
ATOM 2317 C C . LEU A 1 304 ? 0.685 -0.369 14.098 1.00 95.50 304 LEU A C 1
ATOM 2319 O O . LEU A 1 304 ? 1.577 0.225 13.491 1.00 95.50 304 LEU A O 1
ATOM 2323 N N . VAL A 1 305 ? 0.680 -1.693 14.236 1.00 95.75 305 VAL A N 1
ATOM 2324 C CA . VAL A 1 305 ? 1.737 -2.573 13.718 1.00 95.75 305 VAL A CA 1
ATOM 2325 C C . VAL A 1 305 ? 1.148 -3.780 12.994 1.00 95.75 305 VAL A C 1
ATOM 2327 O O . VAL A 1 305 ? 0.039 -4.216 13.299 1.00 95.75 305 VAL A O 1
ATOM 2330 N N . ALA A 1 306 ? 1.900 -4.347 12.050 1.00 95.81 306 ALA A N 1
ATOM 2331 C CA . ALA A 1 306 ? 1.591 -5.673 11.521 1.00 95.81 306 ALA A CA 1
ATOM 2332 C C . ALA A 1 306 ? 1.934 -6.742 12.571 1.00 95.81 306 ALA A C 1
ATOM 2334 O O . ALA A 1 306 ? 2.991 -6.664 13.200 1.00 95.81 306 ALA A O 1
ATOM 2335 N N . THR A 1 307 ? 1.061 -7.731 12.757 1.00 93.50 307 THR A N 1
ATOM 2336 C CA . THR A 1 307 ? 1.233 -8.786 13.775 1.00 93.50 307 THR A CA 1
ATOM 2337 C C . THR A 1 307 ? 2.270 -9.837 13.381 1.00 93.50 307 THR A C 1
ATOM 2339 O O . THR A 1 307 ? 2.992 -10.326 14.244 1.00 93.50 307 THR A O 1
ATOM 2342 N N . ASP A 1 308 ? 2.387 -10.150 12.087 1.00 93.62 308 ASP A N 1
ATOM 2343 C CA . ASP A 1 308 ? 3.337 -11.133 11.559 1.00 93.62 308 ASP A CA 1
ATOM 2344 C C . ASP A 1 308 ? 4.128 -10.581 10.367 1.00 93.62 308 ASP A C 1
ATOM 2346 O O . ASP A 1 308 ? 3.690 -10.632 9.222 1.00 93.62 308 ASP A O 1
ATOM 2350 N N . THR A 1 309 ? 5.343 -10.095 10.610 1.00 94.69 309 THR A N 1
ATOM 2351 C CA . THR A 1 309 ? 6.248 -9.625 9.548 1.00 94.69 309 THR A CA 1
ATOM 2352 C C . THR A 1 309 ? 7.112 -10.738 8.938 1.00 94.69 309 THR A C 1
ATOM 2354 O O . THR A 1 309 ? 7.923 -10.473 8.046 1.00 94.69 309 THR A O 1
ATOM 2357 N N . SER A 1 310 ? 6.943 -11.993 9.366 1.00 92.69 310 SER A N 1
ATOM 2358 C CA . SER A 1 310 ? 7.626 -13.144 8.764 1.00 92.69 310 SER A CA 1
ATOM 2359 C C . SER A 1 310 ? 6.937 -13.611 7.474 1.00 92.69 310 SER A C 1
ATOM 2361 O O . SER A 1 310 ? 7.608 -14.065 6.541 1.00 92.69 310 SER A O 1
ATOM 2363 N N . ALA A 1 311 ? 5.623 -13.400 7.353 1.00 92.38 311 ALA A N 1
ATOM 2364 C CA . ALA A 1 311 ? 4.863 -13.661 6.136 1.00 92.38 311 ALA A CA 1
ATOM 2365 C C . ALA A 1 311 ? 4.942 -12.495 5.121 1.00 92.38 311 ALA A C 1
ATOM 2367 O O . ALA A 1 311 ? 5.011 -11.325 5.515 1.00 92.38 311 ALA A O 1
ATOM 2368 N N . PRO A 1 312 ? 4.867 -12.762 3.797 1.00 92.44 312 PRO A N 1
ATOM 2369 C CA . PRO A 1 312 ? 4.871 -11.703 2.781 1.00 92.44 312 PRO A CA 1
ATOM 2370 C C . PRO A 1 312 ? 3.739 -10.680 2.953 1.00 92.44 312 PRO A C 1
ATOM 2372 O O . PRO A 1 312 ? 3.968 -9.482 2.801 1.00 92.44 312 PRO A O 1
ATOM 2375 N N . ALA A 1 313 ? 2.537 -11.135 3.326 1.00 93.38 313 ALA A N 1
ATOM 2376 C CA . ALA A 1 313 ? 1.406 -10.257 3.614 1.00 93.38 313 ALA A CA 1
ATOM 2377 C C . ALA A 1 313 ? 1.722 -9.280 4.753 1.00 93.38 313 ALA A C 1
ATOM 2379 O O . ALA A 1 313 ? 1.630 -8.073 4.569 1.00 93.38 313 ALA A O 1
ATOM 2380 N N . GLY A 1 314 ? 2.151 -9.746 5.924 1.00 94.25 314 GLY A N 1
ATOM 2381 C CA . GLY A 1 314 ? 2.408 -8.800 7.007 1.00 94.25 314 GLY A CA 1
ATOM 2382 C C . GLY A 1 314 ? 3.624 -7.901 6.761 1.00 94.25 314 GLY A C 1
ATOM 2383 O O . GLY A 1 314 ? 3.615 -6.764 7.228 1.00 94.25 314 GLY A O 1
ATOM 2384 N N . ARG A 1 315 ? 4.608 -8.306 5.935 1.00 94.75 315 ARG A N 1
ATOM 2385 C CA . ARG A 1 315 ? 5.638 -7.374 5.423 1.00 94.75 315 ARG A CA 1
ATOM 2386 C C . ARG A 1 315 ? 5.053 -6.266 4.557 1.00 94.75 315 ARG A C 1
ATOM 2388 O O . ARG A 1 315 ? 5.421 -5.109 4.747 1.00 94.75 315 ARG A O 1
ATOM 2395 N N . LEU A 1 316 ? 4.149 -6.602 3.633 1.00 96.19 316 LEU A N 1
ATOM 2396 C CA . LEU A 1 316 ? 3.435 -5.602 2.838 1.00 96.19 316 LEU A CA 1
ATOM 2397 C C . LEU A 1 316 ? 2.683 -4.634 3.743 1.00 96.19 316 LEU A C 1
ATOM 2399 O O . LEU A 1 316 ? 2.823 -3.427 3.593 1.00 96.19 316 LEU A O 1
ATOM 2403 N N . LEU A 1 317 ? 1.910 -5.153 4.697 1.00 96.62 317 LEU A N 1
ATOM 2404 C CA . LEU A 1 317 ? 1.156 -4.319 5.623 1.00 96.62 317 LEU A CA 1
ATOM 2405 C C . LEU A 1 317 ? 2.083 -3.407 6.434 1.00 96.62 317 LEU A C 1
ATOM 2407 O O . LEU A 1 317 ? 1.842 -2.206 6.498 1.00 96.62 317 LEU A O 1
ATOM 2411 N N . ALA A 1 318 ? 3.165 -3.947 7.000 1.00 95.62 318 ALA A N 1
ATOM 2412 C CA . ALA A 1 318 ? 4.153 -3.157 7.728 1.00 95.62 318 ALA A CA 1
ATOM 2413 C C . ALA A 1 318 ? 4.741 -2.039 6.856 1.00 95.62 318 ALA A C 1
ATOM 2415 O O . ALA A 1 318 ? 4.863 -0.908 7.322 1.00 95.62 318 ALA A O 1
ATOM 2416 N N . ARG A 1 319 ? 5.046 -2.332 5.584 1.00 95.12 319 ARG A N 1
ATOM 2417 C CA . ARG A 1 319 ? 5.538 -1.340 4.622 1.00 95.12 319 ARG A CA 1
ATOM 2418 C C . ARG A 1 319 ? 4.498 -0.259 4.342 1.00 95.12 319 ARG A C 1
ATOM 2420 O O . ARG A 1 319 ? 4.820 0.913 4.459 1.00 95.12 319 ARG A O 1
ATOM 2427 N N . LEU A 1 320 ? 3.257 -0.637 4.041 1.00 95.44 320 LEU A N 1
ATOM 2428 C CA . LEU A 1 320 ? 2.173 0.309 3.755 1.00 95.44 320 LEU A CA 1
ATOM 2429 C C . LEU A 1 320 ? 1.849 1.214 4.953 1.00 95.44 320 LEU A C 1
ATOM 2431 O O . LEU A 1 320 ? 1.504 2.377 4.769 1.00 95.44 320 LEU A O 1
ATOM 2435 N N . LEU A 1 321 ? 1.961 0.691 6.179 1.00 94.88 321 LEU A N 1
ATOM 2436 C CA . LEU A 1 321 ? 1.828 1.486 7.399 1.00 94.88 321 LEU A CA 1
ATOM 2437 C C . LEU A 1 321 ? 3.006 2.461 7.559 1.00 94.88 321 LEU A C 1
ATOM 2439 O O . LEU A 1 321 ? 2.784 3.635 7.848 1.00 94.88 321 LEU A O 1
ATOM 2443 N N . ALA A 1 322 ? 4.239 1.992 7.341 1.00 92.88 322 ALA A N 1
ATOM 2444 C CA . ALA A 1 322 ? 5.452 2.805 7.446 1.00 92.88 322 ALA A CA 1
ATOM 2445 C C . ALA A 1 322 ? 5.554 3.889 6.359 1.00 92.88 322 ALA A C 1
ATOM 2447 O O . ALA A 1 322 ? 6.032 4.985 6.637 1.00 92.88 322 ALA A O 1
ATOM 2448 N N . ASP A 1 323 ? 5.036 3.627 5.157 1.00 91.25 323 ASP A N 1
ATOM 2449 C CA . ASP A 1 323 ? 4.966 4.573 4.036 1.00 91.25 323 ASP A CA 1
ATOM 2450 C C . ASP A 1 323 ? 3.834 5.617 4.225 1.00 91.25 323 ASP A C 1
ATOM 2452 O O . ASP A 1 323 ? 3.281 6.146 3.264 1.00 91.25 323 ASP A O 1
ATOM 2456 N N . GLY A 1 324 ? 3.498 5.933 5.482 1.00 87.62 324 GLY A N 1
ATOM 2457 C CA . GLY A 1 324 ? 2.640 7.039 5.910 1.00 87.62 324 GLY A CA 1
ATOM 2458 C C . GLY A 1 324 ? 1.157 6.863 5.605 1.00 87.62 324 GLY A C 1
ATOM 2459 O O . GLY A 1 324 ? 0.516 7.750 5.034 1.00 87.62 324 GLY A O 1
ATOM 2460 N N . ALA A 1 325 ? 0.595 5.737 6.047 1.00 92.94 325 ALA A N 1
ATOM 2461 C CA . ALA A 1 325 ? -0.851 5.601 6.169 1.00 92.94 325 ALA A CA 1
ATOM 2462 C C . ALA A 1 325 ? -1.450 6.763 6.990 1.00 92.94 325 ALA A C 1
ATOM 2464 O O . ALA A 1 325 ? -0.840 7.264 7.933 1.00 92.94 325 ALA A O 1
ATOM 2465 N N . ARG A 1 326 ? -2.665 7.197 6.639 1.00 92.31 326 ARG A N 1
ATOM 2466 C CA . ARG A 1 326 ? -3.421 8.192 7.413 1.00 92.31 326 ARG A CA 1
ATOM 2467 C C . ARG A 1 326 ? -4.363 7.481 8.371 1.00 92.31 326 ARG A C 1
ATOM 2469 O O . ARG A 1 326 ? -5.218 6.725 7.913 1.00 92.31 326 ARG A O 1
ATOM 2476 N N . LEU A 1 327 ? -4.271 7.769 9.665 1.00 94.12 327 LEU A N 1
ATOM 2477 C CA . LEU A 1 327 ? -5.248 7.266 10.628 1.00 94.12 327 LEU A CA 1
ATOM 2478 C C . LEU A 1 327 ? -6.536 8.082 10.608 1.00 94.12 327 LEU A C 1
ATOM 2480 O O . LEU A 1 327 ? -6.530 9.313 10.608 1.00 94.12 327 LEU A O 1
ATOM 2484 N N . GLU A 1 328 ? -7.650 7.368 10.647 1.00 94.75 328 GLU A N 1
ATOM 2485 C CA . GLU A 1 328 ? -8.958 7.890 10.996 1.00 94.75 328 GLU A CA 1
ATOM 2486 C C . GLU A 1 328 ? -9.477 7.169 12.230 1.00 94.75 328 GLU A C 1
ATOM 2488 O O . GLU A 1 328 ? -9.390 5.945 12.348 1.00 94.75 328 GLU A O 1
ATOM 2493 N N . LEU A 1 329 ? -10.026 7.952 13.150 1.00 95.12 329 LEU A N 1
ATOM 2494 C CA . LEU A 1 329 ? -10.538 7.467 14.415 1.00 95.12 329 LEU A CA 1
ATOM 2495 C C . LEU A 1 329 ? -12.051 7.609 14.423 1.00 95.12 329 LEU A C 1
ATOM 2497 O O . LEU A 1 329 ? -12.608 8.643 14.050 1.00 95.12 329 LEU A O 1
ATOM 2501 N N . PHE A 1 330 ? -12.716 6.557 14.869 1.00 94.94 330 PHE A N 1
ATOM 2502 C CA . PHE A 1 330 ? -14.141 6.558 15.135 1.00 94.94 330 PHE A CA 1
ATOM 2503 C C . PHE A 1 330 ? -14.351 6.060 16.552 1.00 94.94 330 PHE A C 1
ATOM 2505 O O . PHE A 1 330 ? -13.694 5.114 16.969 1.00 94.94 330 PHE A O 1
ATOM 2512 N N . ALA A 1 331 ? -15.279 6.668 17.272 1.00 93.56 331 ALA A N 1
ATOM 2513 C CA . ALA A 1 331 ? -15.632 6.269 18.619 1.00 93.56 331 ALA A CA 1
ATOM 2514 C C . ALA A 1 331 ? -17.090 5.831 18.669 1.00 93.56 331 ALA A C 1
ATOM 2516 O O . ALA A 1 331 ? -17.946 6.318 17.914 1.00 93.56 331 ALA A O 1
ATOM 2517 N N . ARG A 1 332 ? -17.361 4.912 19.585 1.00 91.44 332 ARG A N 1
ATOM 2518 C CA . ARG A 1 332 ? -18.702 4.486 19.942 1.00 91.44 332 ARG A CA 1
ATOM 2519 C C . ARG A 1 332 ? -18.706 4.119 21.428 1.00 91.44 332 ARG A C 1
ATOM 2521 O O . ARG A 1 332 ? -17.846 3.337 21.833 1.00 91.44 332 ARG A O 1
ATOM 2528 N N . PRO A 1 333 ? -19.647 4.644 22.230 1.00 90.06 333 PRO A N 1
ATOM 2529 C CA . PRO A 1 333 ? -19.772 4.211 23.617 1.00 90.06 333 PRO A CA 1
ATOM 2530 C C . PRO A 1 333 ? -20.114 2.721 23.650 1.00 90.06 333 PRO A C 1
ATOM 2532 O O . PRO A 1 333 ? -20.780 2.223 22.741 1.00 90.06 333 PRO A O 1
ATOM 2535 N N . VAL A 1 334 ? -19.676 1.994 24.667 1.00 88.75 334 VAL A N 1
ATOM 2536 C CA . VAL A 1 334 ? -20.051 0.596 24.875 1.00 88.75 334 VAL A CA 1
ATOM 2537 C C . VAL A 1 334 ? -21.216 0.566 25.855 1.00 88.75 334 VAL A C 1
ATOM 2539 O O . VAL A 1 334 ? -21.006 0.703 27.048 1.00 88.75 334 VAL A O 1
ATOM 2542 N N . THR A 1 335 ? -22.438 0.416 25.346 1.00 84.38 335 THR A N 1
ATOM 2543 C CA . THR A 1 335 ? -23.667 0.251 26.138 1.00 84.38 335 THR A CA 1
ATOM 2544 C C . THR A 1 335 ? -24.474 -0.929 25.593 1.00 84.38 335 THR A C 1
ATOM 2546 O O . THR A 1 335 ? -24.172 -1.438 24.506 1.00 84.38 335 THR A O 1
ATOM 2549 N N . ALA A 1 336 ? -25.524 -1.353 26.303 1.00 77.69 336 ALA A N 1
ATOM 2550 C CA . ALA A 1 336 ? -26.436 -2.396 25.825 1.00 77.69 336 ALA A CA 1
ATOM 2551 C C . ALA A 1 336 ? -27.055 -2.074 24.442 1.00 77.69 336 ALA A C 1
ATOM 2553 O O . ALA A 1 336 ? -27.202 -2.964 23.603 1.00 77.69 336 ALA A O 1
ATOM 2554 N N . ASP A 1 337 ? -27.323 -0.794 24.156 1.00 79.62 337 ASP A N 1
ATOM 2555 C CA . ASP A 1 337 ? -27.953 -0.330 22.908 1.00 79.62 337 ASP A CA 1
ATOM 2556 C C . ASP A 1 337 ? -26.957 0.049 21.800 1.00 79.62 337 ASP A C 1
ATOM 2558 O O . ASP A 1 337 ? -27.337 0.435 20.688 1.00 79.62 337 ASP A O 1
ATOM 2562 N N . SER A 1 338 ? -25.653 -0.059 22.053 1.00 76.50 338 SER A N 1
ATOM 2563 C CA . SER A 1 338 ? -24.630 0.473 21.149 1.00 76.50 338 SER A CA 1
ATOM 2564 C C . SER A 1 338 ? -24.548 -0.210 19.783 1.00 76.50 338 SER A C 1
ATOM 2566 O O . SER A 1 338 ? -23.946 0.345 18.862 1.00 76.50 338 SER A O 1
ATOM 2568 N N . ALA A 1 339 ? -25.211 -1.354 19.591 1.00 73.00 339 ALA A N 1
ATOM 2569 C CA . ALA A 1 339 ? -25.407 -1.929 18.261 1.00 73.00 339 ALA A CA 1
ATOM 2570 C C . ALA A 1 339 ? -26.163 -0.974 17.312 1.00 73.00 339 ALA A C 1
ATOM 2572 O O . ALA A 1 339 ? -25.872 -0.956 16.114 1.00 73.00 339 ALA A O 1
ATOM 2573 N N . ALA A 1 340 ? -27.089 -0.160 17.836 1.00 80.56 340 ALA A N 1
ATOM 2574 C CA . ALA A 1 340 ? -27.869 0.813 17.068 1.00 80.56 340 ALA A CA 1
ATOM 2575 C C . ALA A 1 340 ? -27.164 2.175 16.910 1.00 80.56 340 ALA A C 1
ATOM 2577 O O . ALA A 1 340 ? -27.453 2.923 15.974 1.00 80.56 340 ALA A O 1
ATOM 2578 N N . SER A 1 341 ? -26.218 2.497 17.794 1.00 83.88 341 SER A N 1
ATOM 2579 C CA . SER A 1 341 ? -25.488 3.767 17.769 1.00 83.88 341 SER A CA 1
ATOM 2580 C C . SER A 1 341 ? -24.520 3.833 16.581 1.00 83.88 341 SER A C 1
ATOM 2582 O O . SER A 1 341 ? -23.689 2.942 16.420 1.00 83.88 341 SER A O 1
ATOM 2584 N N . PRO A 1 342 ? -24.536 4.870 15.727 1.00 90.12 342 PRO A N 1
ATOM 2585 C CA . PRO A 1 342 ? -23.574 4.984 14.633 1.00 90.12 342 PRO A CA 1
ATOM 2586 C C . PRO A 1 342 ? -22.152 5.238 15.156 1.00 90.12 342 PRO A C 1
ATOM 2588 O O . PRO A 1 342 ? -21.955 5.823 16.219 1.00 90.12 342 PRO A O 1
ATOM 2591 N N . TRP A 1 343 ? -21.146 4.804 14.395 1.00 92.75 343 TRP A N 1
ATOM 2592 C CA . TRP A 1 343 ? -19.756 5.206 14.630 1.00 92.75 343 TRP A CA 1
ATOM 2593 C C . TRP A 1 343 ? -19.620 6.718 14.430 1.00 92.75 343 TRP A C 1
ATOM 2595 O O . TRP A 1 343 ? -19.943 7.224 13.355 1.00 92.75 343 TRP A O 1
ATOM 2605 N N . LYS A 1 344 ? -19.117 7.435 15.439 1.00 93.69 344 LYS A N 1
ATOM 2606 C CA . LYS A 1 344 ? -18.863 8.877 15.345 1.00 93.69 344 LYS A CA 1
ATOM 2607 C C . LYS A 1 344 ? -17.398 9.114 15.019 1.00 93.69 344 LYS A C 1
ATOM 2609 O O . LYS A 1 344 ? -16.524 8.726 15.795 1.00 93.69 344 LYS A O 1
ATOM 2614 N N . ARG A 1 345 ? -17.121 9.744 13.878 1.00 94.44 345 ARG A N 1
ATOM 2615 C CA . ARG A 1 345 ? -15.759 10.164 13.524 1.00 94.44 345 ARG A CA 1
ATOM 2616 C C . ARG A 1 345 ? -15.226 11.123 14.593 1.00 94.44 345 ARG A C 1
ATOM 2618 O O . ARG A 1 345 ? -15.967 11.985 15.050 1.00 94.44 345 ARG A O 1
ATOM 2625 N N . GLN A 1 346 ? -13.973 10.937 14.988 1.00 93.19 346 GLN A N 1
ATOM 2626 C CA . GLN A 1 346 ? -13.257 11.835 15.887 1.00 93.19 346 GLN A CA 1
ATOM 2627 C C . GLN A 1 346 ? -12.401 12.789 15.054 1.00 93.19 346 GLN A C 1
ATOM 2629 O O . GLN A 1 346 ? -11.647 12.350 14.179 1.00 93.19 346 GLN A O 1
ATOM 2634 N N . ASP A 1 347 ? -12.518 14.085 15.322 1.00 84.44 347 ASP A N 1
ATOM 2635 C CA . ASP A 1 347 ? -11.657 15.088 14.707 1.00 84.44 347 ASP A CA 1
ATOM 2636 C C . ASP A 1 347 ? -10.306 15.069 15.430 1.00 84.44 347 ASP A C 1
ATOM 2638 O O . ASP A 1 347 ? -10.237 15.245 16.642 1.00 84.44 347 ASP A O 1
ATOM 2642 N N . GLY A 1 348 ? -9.218 14.821 14.694 1.00 69.56 348 GLY A N 1
ATOM 2643 C CA . GLY A 1 348 ? -7.921 14.398 15.251 1.00 69.56 348 GLY A CA 1
ATOM 2644 C C . GLY A 1 348 ? -7.225 15.350 16.237 1.00 69.56 348 GLY A C 1
ATOM 2645 O O . GLY A 1 348 ? -6.160 15.004 16.738 1.00 69.56 348 GLY A O 1
ATOM 2646 N N . GLY A 1 349 ? -7.793 16.525 16.524 1.00 77.00 349 GLY A N 1
ATOM 2647 C CA . GLY A 1 349 ? -7.263 17.486 17.494 1.00 77.00 349 GLY A CA 1
ATOM 2648 C C . GLY A 1 349 ? -7.945 17.471 18.865 1.00 77.00 349 GLY A C 1
ATOM 2649 O O . GLY A 1 349 ? -7.392 18.027 19.814 1.00 77.00 349 GLY A O 1
ATOM 2650 N N . THR A 1 350 ? -9.123 16.859 19.001 1.00 75.75 350 THR A N 1
ATOM 2651 C CA . THR A 1 350 ? -9.924 16.915 20.232 1.00 75.75 350 THR A CA 1
ATOM 2652 C C . THR A 1 350 ? -10.353 15.519 20.672 1.00 75.75 350 THR A C 1
ATOM 2654 O O . THR A 1 350 ? -10.408 14.582 19.883 1.00 75.75 350 THR A O 1
ATOM 2657 N N . GLY A 1 351 ? -10.603 15.360 21.970 1.00 83.56 351 GLY A N 1
ATOM 2658 C CA . GLY A 1 351 ? -11.004 14.082 22.556 1.00 83.56 351 GLY A CA 1
ATOM 2659 C C . GLY A 1 351 ? -9.870 13.304 23.235 1.00 83.56 351 GLY A C 1
ATOM 2660 O O . GLY A 1 351 ? -8.714 13.757 23.247 1.00 83.56 351 GLY A O 1
ATOM 2661 N N . PRO A 1 352 ? -10.225 12.163 23.853 1.00 86.69 352 PRO A N 1
ATOM 2662 C CA . PRO A 1 352 ? -9.334 11.364 24.693 1.00 86.69 352 PRO A CA 1
ATOM 2663 C C . PRO A 1 352 ? -8.404 10.448 23.889 1.00 86.69 352 PRO A C 1
ATOM 2665 O O . PRO A 1 352 ? -7.395 10.018 24.430 1.00 86.69 352 PRO A O 1
ATOM 2668 N N . VAL A 1 353 ? -8.697 10.176 22.613 1.00 90.50 353 VAL A N 1
ATOM 2669 C CA . VAL A 1 353 ? -7.838 9.404 21.701 1.00 90.50 353 VAL A CA 1
ATOM 2670 C C . VAL A 1 353 ? -7.596 10.231 20.446 1.00 90.50 353 VAL A C 1
ATOM 2672 O O . VAL A 1 353 ? -8.549 10.691 19.817 1.00 90.50 353 VAL A O 1
ATOM 2675 N N . ARG A 1 354 ? -6.329 10.423 20.072 1.00 92.94 354 ARG A N 1
ATOM 2676 C CA . ARG A 1 354 ? -5.922 11.248 18.924 1.00 92.94 354 ARG A CA 1
ATOM 2677 C C . ARG A 1 354 ? -4.923 10.507 18.053 1.00 92.94 354 ARG A C 1
ATOM 2679 O O . ARG A 1 354 ? -4.197 9.643 18.532 1.00 92.94 354 ARG A O 1
ATOM 2686 N N . ALA A 1 355 ? -4.875 10.848 16.770 1.00 91.56 355 ALA A N 1
ATOM 2687 C CA . ALA A 1 355 ? -3.798 10.379 15.908 1.00 91.56 355 ALA A CA 1
ATOM 2688 C C . ALA A 1 355 ? -2.507 11.115 16.300 1.00 91.56 355 ALA A C 1
ATOM 2690 O O . ALA A 1 355 ? -2.483 12.345 16.327 1.00 91.56 355 ALA A O 1
ATOM 2691 N N . GLY A 1 356 ? -1.461 10.362 16.625 1.00 86.38 356 GLY A N 1
ATOM 2692 C CA . GLY A 1 356 ? -0.156 10.891 17.006 1.00 86.38 356 GLY A CA 1
ATOM 2693 C C . GLY A 1 356 ? 0.652 11.397 15.808 1.00 86.38 356 GLY A C 1
ATOM 2694 O O . GLY A 1 356 ? 0.321 11.166 14.638 1.00 86.38 356 GLY A O 1
ATOM 2695 N N . ALA A 1 357 ? 1.759 12.080 16.102 1.00 78.38 357 ALA A N 1
ATOM 2696 C CA . ALA A 1 357 ? 2.714 12.504 15.084 1.00 78.38 357 ALA A CA 1
ATOM 2697 C C . ALA A 1 357 ? 3.359 11.274 14.411 1.00 78.38 357 ALA A C 1
ATOM 2699 O O . ALA A 1 357 ? 3.809 10.353 15.088 1.00 78.38 357 ALA A O 1
ATOM 2700 N N . GLY A 1 358 ? 3.411 11.246 13.075 1.00 74.88 358 GLY A N 1
ATOM 2701 C CA . GLY A 1 358 ? 4.065 10.163 12.321 1.00 74.88 358 GLY A CA 1
ATOM 2702 C C . GLY A 1 358 ? 3.135 9.124 11.682 1.00 74.88 358 GLY A C 1
ATOM 2703 O O . GLY A 1 358 ? 3.616 8.132 11.148 1.00 74.88 358 GLY A O 1
ATOM 2704 N N . GLY A 1 359 ? 1.817 9.337 11.688 1.00 80.62 359 GLY A N 1
ATOM 2705 C CA . GLY A 1 359 ? 0.885 8.627 10.799 1.00 80.62 359 GLY A CA 1
ATOM 2706 C C . GLY A 1 359 ? 0.443 7.227 11.237 1.00 80.62 359 GLY A C 1
ATOM 2707 O O . GLY A 1 359 ? -0.586 6.773 10.762 1.00 80.62 359 GLY A O 1
ATOM 2708 N N . THR A 1 360 ? 1.127 6.555 12.169 1.00 88.75 360 THR A N 1
ATOM 2709 C CA . THR A 1 360 ? 0.666 5.267 12.746 1.00 88.75 360 THR A CA 1
ATOM 2710 C C . THR A 1 360 ? 0.551 5.272 14.271 1.00 88.75 360 THR A C 1
ATOM 2712 O O . THR A 1 360 ? 0.020 4.318 14.849 1.00 88.75 360 THR A O 1
ATOM 2715 N N . GLY A 1 361 ? 1.038 6.332 14.921 1.00 92.81 361 GLY A N 1
ATOM 2716 C CA . GLY A 1 361 ? 0.915 6.546 16.359 1.00 92.81 361 GLY A CA 1
ATOM 2717 C C . GLY A 1 361 ? -0.484 7.010 16.752 1.00 92.81 361 GLY A C 1
ATOM 2718 O O . GLY A 1 361 ? -1.177 7.674 15.982 1.00 92.81 361 GLY A O 1
ATOM 2719 N N . ILE A 1 362 ? -0.895 6.661 17.962 1.00 93.75 362 ILE A N 1
ATOM 2720 C CA . ILE A 1 362 ? -2.156 7.044 18.587 1.00 93.75 362 ILE A CA 1
ATOM 2721 C C . ILE A 1 362 ? -1.830 7.457 20.017 1.00 93.75 362 ILE A C 1
ATOM 2723 O O . ILE A 1 362 ? -1.174 6.714 20.748 1.00 93.75 362 ILE A O 1
ATOM 2727 N N . ASP A 1 363 ? -2.320 8.624 20.404 1.00 93.31 363 ASP A N 1
ATOM 2728 C CA . ASP A 1 363 ? -2.101 9.212 21.716 1.00 93.31 363 ASP A CA 1
ATOM 2729 C C . ASP A 1 363 ? -3.405 9.132 22.511 1.00 93.31 363 ASP A C 1
ATOM 2731 O O . ASP A 1 363 ? -4.433 9.665 22.078 1.00 93.31 363 ASP A O 1
ATOM 2735 N N . VAL A 1 364 ? -3.375 8.466 23.667 1.00 91.88 364 VAL A N 1
ATOM 2736 C CA . VAL A 1 364 ? -4.536 8.328 24.556 1.00 91.88 364 VAL A CA 1
ATOM 2737 C C . VAL A 1 364 ? -4.340 9.194 25.800 1.00 91.88 364 VAL A C 1
ATOM 2739 O O . VAL A 1 364 ? -3.520 8.882 26.654 1.00 91.88 364 VAL A O 1
ATOM 2742 N N . PHE A 1 365 ? -5.071 10.304 25.887 1.00 84.50 365 PHE A N 1
ATOM 2743 C CA . PHE A 1 365 ? -4.901 11.354 26.901 1.00 84.50 365 PHE A CA 1
ATOM 2744 C C . PHE A 1 365 ? -5.740 11.154 28.162 1.00 84.50 365 PHE A C 1
ATOM 2746 O O . PHE A 1 365 ? -5.397 11.693 29.205 1.00 84.50 365 PHE A O 1
ATOM 2753 N N . SER A 1 366 ? -6.861 10.441 28.078 1.00 72.06 366 SER A N 1
ATOM 2754 C CA . SER A 1 366 ? -7.760 10.281 29.223 1.00 72.06 366 SER A CA 1
ATOM 2755 C C . SER A 1 366 ? -8.490 8.952 29.126 1.00 72.06 366 SER A C 1
ATOM 2757 O O . SER A 1 366 ? -9.574 8.914 28.542 1.00 72.06 366 SER A O 1
ATOM 2759 N N . PRO A 1 367 ? -7.910 7.858 29.649 1.00 59.50 367 PRO A N 1
ATOM 2760 C CA . PRO A 1 367 ? -8.600 6.581 29.626 1.00 59.50 367 PRO A CA 1
ATOM 2761 C C . PRO A 1 367 ? -9.837 6.589 30.538 1.00 59.50 367 PRO A C 1
ATOM 2763 O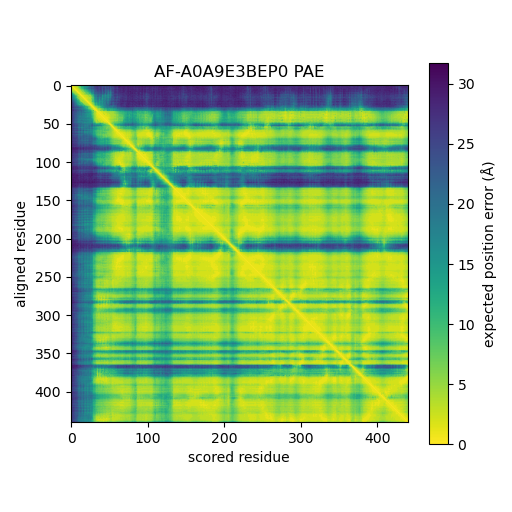 O . PRO A 1 367 ? -10.898 6.165 30.101 1.00 59.50 367 PRO A O 1
ATOM 2766 N N . GLY A 1 368 ? -9.747 7.227 31.712 1.00 52.81 368 GLY A N 1
ATOM 2767 C CA . GLY A 1 368 ? -10.817 7.271 32.717 1.00 52.81 368 GLY A CA 1
ATOM 2768 C C . GLY A 1 368 ? -11.872 8.357 32.492 1.00 52.81 368 GLY A C 1
ATOM 2769 O O . GLY A 1 368 ? -11.972 9.295 33.280 1.00 52.81 368 GLY A O 1
ATOM 2770 N N . GLY A 1 369 ? -12.635 8.266 31.402 1.00 54.22 369 GLY A N 1
ATOM 2771 C CA . GLY A 1 369 ? -13.812 9.116 31.198 1.00 54.22 369 GLY A CA 1
ATOM 2772 C C . GLY A 1 369 ? -14.941 8.788 32.186 1.00 54.22 369 GLY A C 1
ATOM 2773 O O . GLY A 1 369 ? -15.147 7.627 32.541 1.00 54.22 369 GLY A O 1
ATOM 2774 N N . ASP A 1 370 ? -15.728 9.799 32.569 1.00 58.62 370 ASP A N 1
ATOM 2775 C CA . ASP A 1 370 ? -16.942 9.674 33.402 1.00 58.62 370 ASP A CA 1
ATOM 2776 C C . ASP A 1 370 ? -17.955 8.628 32.876 1.00 58.62 370 ASP A C 1
ATOM 2778 O O . ASP A 1 370 ? -18.850 8.198 33.608 1.00 58.62 370 ASP A O 1
ATOM 2782 N N . ASP A 1 371 ? -17.797 8.187 31.622 1.00 64.62 371 ASP A N 1
ATOM 2783 C CA . ASP A 1 371 ? -18.597 7.173 30.929 1.00 64.62 371 ASP A CA 1
ATOM 2784 C C . ASP A 1 371 ? -18.815 5.896 31.759 1.00 64.62 371 ASP A C 1
ATOM 2786 O O . ASP A 1 371 ? -19.886 5.294 31.695 1.00 64.62 371 ASP A O 1
ATOM 2790 N N . CYS A 1 372 ? -17.817 5.466 32.541 1.00 72.25 372 CYS A N 1
ATOM 2791 C CA . CYS A 1 372 ? -17.940 4.289 33.406 1.00 72.25 372 CYS A CA 1
ATOM 2792 C C . CYS A 1 372 ? -18.426 4.608 34.828 1.00 72.25 372 CYS A C 1
ATOM 2794 O O . CYS A 1 372 ? -18.945 3.708 35.490 1.00 72.25 372 CYS A O 1
ATOM 2796 N N . VAL A 1 373 ? -18.283 5.855 35.292 1.00 69.44 373 VAL A N 1
ATOM 2797 C CA . VAL A 1 373 ? -18.701 6.297 36.636 1.00 69.44 373 VAL A CA 1
ATOM 2798 C C . VAL A 1 373 ? -20.224 6.401 36.729 1.00 69.44 373 VAL A C 1
ATOM 2800 O O . VAL A 1 373 ? -20.799 6.104 37.771 1.00 69.44 373 VAL A O 1
ATOM 2803 N N . ALA A 1 374 ? -20.882 6.790 35.634 1.00 67.00 374 ALA A N 1
ATOM 2804 C CA . ALA A 1 374 ? -22.335 6.947 35.569 1.00 67.00 374 ALA A CA 1
ATOM 2805 C C . ALA A 1 374 ? -23.099 5.662 35.189 1.00 67.00 374 ALA A C 1
ATOM 2807 O O . ALA A 1 374 ? -24.328 5.680 35.157 1.00 67.00 374 ALA A O 1
ATOM 2808 N N . ALA A 1 375 ? -22.403 4.571 34.857 1.00 71.38 375 ALA A N 1
ATOM 2809 C CA . ALA A 1 375 ? -23.042 3.323 34.448 1.00 71.38 375 ALA A CA 1
ATOM 2810 C C . ALA A 1 375 ? -23.578 2.550 35.662 1.00 71.38 375 ALA A C 1
ATOM 2812 O O . ALA A 1 375 ? -22.862 2.375 36.650 1.00 71.38 375 ALA A O 1
ATOM 2813 N N . ASP A 1 376 ? -24.808 2.040 35.554 1.00 76.88 376 ASP A N 1
ATOM 2814 C CA . ASP A 1 376 ? -25.399 1.165 36.566 1.00 76.88 376 ASP A CA 1
ATOM 2815 C C . ASP A 1 376 ? -24.515 -0.068 36.824 1.00 76.88 376 ASP A C 1
ATOM 2817 O O . ASP A 1 376 ? -23.782 -0.558 35.952 1.00 76.88 376 ASP A O 1
ATOM 2821 N N . GLU A 1 377 ? -24.581 -0.584 38.051 1.00 72.69 377 GLU A N 1
ATOM 2822 C CA . GLU A 1 377 ? -23.817 -1.760 38.454 1.00 72.69 377 GLU A CA 1
ATOM 2823 C C . GLU A 1 377 ? -24.146 -2.954 37.538 1.00 72.69 377 GLU A C 1
ATOM 2825 O O . GLU A 1 377 ? -25.279 -3.426 37.475 1.00 72.69 377 GLU A O 1
ATOM 2830 N N . GLY A 1 378 ? -23.139 -3.445 36.808 1.00 70.06 378 GLY A N 1
ATOM 2831 C CA . GLY A 1 378 ? -23.281 -4.582 35.892 1.00 70.06 378 GLY A CA 1
ATOM 2832 C C . GLY A 1 378 ? -23.449 -4.231 34.409 1.00 70.06 378 GLY A C 1
ATOM 2833 O O . GLY A 1 378 ? -23.349 -5.137 33.578 1.00 70.06 378 GLY A O 1
ATOM 2834 N N . GLU A 1 379 ? -23.620 -2.955 34.050 1.00 78.12 379 GLU A N 1
ATOM 2835 C CA . GLU A 1 379 ? -23.746 -2.533 32.648 1.00 78.12 379 GLU A CA 1
ATOM 2836 C C . GLU A 1 379 ? -22.375 -2.386 31.960 1.00 78.12 379 GLU A C 1
ATOM 2838 O O . GLU A 1 379 ? -21.420 -1.882 32.574 1.00 78.12 379 GLU A O 1
ATOM 2843 N N . PRO A 1 380 ? -22.230 -2.819 30.690 1.00 78.56 380 PRO A N 1
ATOM 2844 C CA . PRO A 1 380 ? -21.000 -2.604 29.942 1.00 78.56 380 PRO A CA 1
ATOM 2845 C C . PRO A 1 380 ? -20.740 -1.098 29.815 1.00 78.56 380 PRO A C 1
ATOM 2847 O O . PRO A 1 380 ? -21.674 -0.313 29.663 1.00 78.56 380 PRO A O 1
ATOM 2850 N N . CYS A 1 381 ? -19.477 -0.692 29.932 1.00 86.38 381 CYS A N 1
ATOM 2851 C CA . CYS A 1 381 ? -19.087 0.715 29.895 1.00 86.38 381 CYS A CA 1
ATOM 2852 C C . CYS A 1 381 ? -17.743 0.909 29.186 1.00 86.38 381 CYS A C 1
ATOM 2854 O O . CYS A 1 381 ? -17.003 -0.048 28.934 1.00 86.38 381 CYS A O 1
ATOM 2856 N N . GLY A 1 382 ? -17.436 2.169 28.887 1.00 89.31 382 GLY A N 1
ATOM 2857 C CA . GLY A 1 382 ? -16.231 2.601 28.186 1.00 89.31 382 GLY A CA 1
ATOM 2858 C C . GLY A 1 382 ? -16.535 3.059 26.767 1.00 89.31 382 GLY A C 1
ATOM 2859 O O . GLY A 1 382 ? -17.684 3.064 26.316 1.00 89.31 382 GLY A O 1
ATOM 2860 N N . THR A 1 383 ? -15.488 3.422 26.037 1.00 91.75 383 THR A N 1
ATOM 2861 C CA . THR A 1 383 ? -15.602 3.820 24.635 1.00 91.75 383 THR A CA 1
ATOM 2862 C C . THR A 1 383 ? -14.749 2.902 23.769 1.00 91.75 383 THR A C 1
ATOM 2864 O O . THR A 1 383 ? -13.537 2.781 23.952 1.00 91.75 383 THR A O 1
ATOM 2867 N N . LEU A 1 384 ? -15.391 2.252 22.797 1.00 93.12 384 LEU A N 1
ATOM 2868 C CA . LEU A 1 384 ? -14.710 1.469 21.779 1.00 93.12 384 LEU A CA 1
ATOM 2869 C C . LEU A 1 384 ? -14.289 2.401 20.645 1.00 93.12 384 LEU A C 1
ATOM 2871 O O . LEU A 1 384 ? -15.117 3.080 20.032 1.00 93.12 384 LEU A O 1
ATOM 2875 N N . TYR A 1 385 ? -13.001 2.394 20.338 1.00 94.50 385 TYR A N 1
ATOM 2876 C CA . TYR A 1 385 ? -12.430 3.102 19.206 1.00 94.50 385 TYR A CA 1
ATOM 2877 C C . TYR A 1 385 ? -12.221 2.132 18.053 1.00 94.50 385 TYR A C 1
ATOM 2879 O O . TYR A 1 385 ? -11.630 1.071 18.229 1.00 94.50 385 TYR A O 1
ATOM 2887 N N . ARG A 1 386 ? -12.681 2.507 16.860 1.00 95.50 386 ARG A N 1
ATOM 2888 C CA . ARG A 1 386 ? -12.310 1.881 15.592 1.00 95.50 386 ARG A CA 1
ATOM 2889 C C . ARG A 1 386 ? -11.256 2.755 14.941 1.00 95.50 386 ARG A C 1
ATOM 2891 O O . ARG A 1 386 ? -11.516 3.913 14.611 1.00 95.50 386 ARG A O 1
ATOM 2898 N N . ILE A 1 387 ? -10.087 2.173 14.741 1.00 96.06 387 ILE A N 1
ATOM 2899 C CA . ILE A 1 387 ? -8.923 2.822 14.152 1.00 96.06 387 ILE A CA 1
ATOM 2900 C C . ILE A 1 387 ? -8.794 2.299 12.728 1.00 96.06 387 ILE A C 1
ATOM 2902 O O . ILE A 1 387 ? -8.671 1.093 12.513 1.00 96.06 387 ILE A O 1
ATOM 2906 N N . GLU A 1 388 ? -8.833 3.196 11.753 1.00 96.12 388 GLU A N 1
ATOM 2907 C CA . GLU A 1 388 ? -8.695 2.862 10.340 1.00 96.12 388 GLU A CA 1
ATOM 2908 C C . GLU A 1 388 ? -7.432 3.511 9.774 1.00 96.12 388 GLU A C 1
ATOM 2910 O O . GLU A 1 388 ? -7.323 4.732 9.739 1.00 96.12 388 GLU A O 1
ATOM 2915 N N . ALA A 1 389 ? -6.487 2.702 9.299 1.00 95.62 389 ALA A N 1
ATOM 2916 C CA . ALA A 1 389 ? -5.348 3.182 8.527 1.00 95.62 389 ALA A CA 1
ATOM 2917 C C . ALA A 1 389 ? -5.724 3.209 7.049 1.00 95.62 389 ALA A C 1
ATOM 2919 O O . ALA A 1 389 ? -6.056 2.178 6.466 1.00 95.62 389 ALA A O 1
ATOM 2920 N N . ARG A 1 390 ? -5.683 4.386 6.433 1.00 94.50 390 ARG A N 1
ATOM 2921 C CA . ARG A 1 390 ? -6.033 4.600 5.027 1.00 94.50 390 ARG A CA 1
ATOM 2922 C C . ARG A 1 390 ? -4.788 4.849 4.198 1.00 94.50 390 ARG A C 1
ATOM 2924 O O . ARG A 1 390 ? -3.853 5.505 4.656 1.00 94.50 390 ARG A O 1
ATOM 2931 N N . ALA A 1 391 ? -4.803 4.352 2.964 1.00 92.31 391 ALA A N 1
ATOM 2932 C CA . ALA A 1 391 ? -3.760 4.674 2.006 1.00 92.31 391 ALA A CA 1
ATOM 2933 C C . ALA A 1 391 ? -3.761 6.188 1.769 1.00 92.31 391 ALA A C 1
ATOM 2935 O O . ALA A 1 391 ? -4.837 6.776 1.613 1.00 92.31 391 ALA A O 1
ATOM 2936 N N . PRO A 1 392 ? -2.594 6.836 1.728 1.00 91.38 392 PRO A N 1
ATOM 2937 C CA . PRO A 1 392 ? -2.537 8.205 1.269 1.00 91.38 392 PRO A CA 1
ATOM 2938 C C . PRO A 1 392 ? -2.793 8.195 -0.244 1.00 91.38 392 PRO A C 1
ATOM 2940 O O . PRO A 1 392 ? -2.329 7.309 -0.964 1.00 91.38 392 PRO A O 1
ATOM 2943 N N . GLY A 1 393 ? -3.563 9.157 -0.751 1.00 92.38 393 GLY A N 1
ATOM 2944 C CA . GLY A 1 393 ? -3.834 9.206 -2.189 1.00 92.38 393 GLY A CA 1
ATOM 2945 C C . GLY A 1 393 ? -2.606 9.552 -3.034 1.00 92.38 393 GLY A C 1
ATOM 2946 O O . GLY A 1 393 ? -2.597 9.273 -4.221 1.00 92.38 393 GLY A O 1
ATOM 2947 N N . ALA A 1 394 ? -1.546 10.076 -2.421 1.00 94.81 394 ALA A N 1
ATOM 2948 C CA . ALA A 1 394 ? -0.208 10.120 -2.992 1.00 94.81 394 ALA A CA 1
ATOM 2949 C C . ALA A 1 394 ? 0.787 9.609 -1.941 1.00 94.81 394 ALA A C 1
ATOM 2951 O O . ALA A 1 394 ? 0.623 9.937 -0.762 1.00 94.81 394 ALA A O 1
ATOM 2952 N N . PRO A 1 395 ? 1.799 8.816 -2.318 1.00 94.12 395 PRO A N 1
ATOM 2953 C CA . PRO A 1 395 ? 2.755 8.309 -1.350 1.00 94.12 395 PRO A CA 1
ATOM 2954 C C 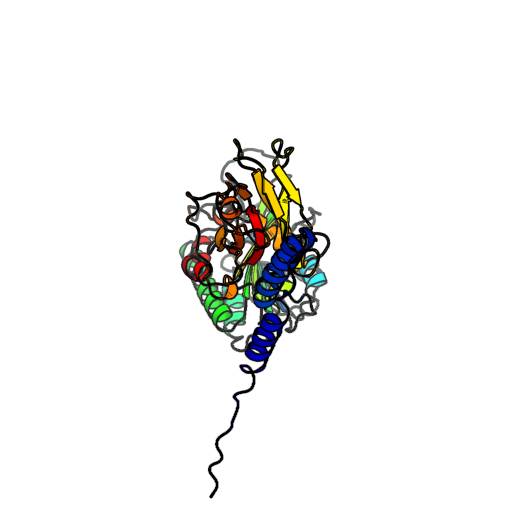. PRO A 1 395 ? 3.609 9.447 -0.754 1.00 94.12 395 PRO A C 1
ATOM 2956 O O . PRO A 1 395 ? 4.101 10.284 -1.505 1.00 94.12 395 PRO A O 1
ATOM 2959 N N . PRO A 1 396 ? 3.868 9.481 0.564 1.00 92.38 396 PRO A N 1
ATOM 2960 C CA . PRO A 1 396 ? 4.725 10.486 1.202 1.00 92.38 396 PRO A CA 1
ATOM 2961 C C . PRO A 1 396 ? 6.166 10.464 0.694 1.00 92.38 396 PRO A C 1
ATOM 2963 O O . PRO A 1 396 ? 6.815 11.506 0.613 1.00 92.38 396 PRO A O 1
ATOM 2966 N N . TRP A 1 397 ? 6.661 9.284 0.306 1.00 94.75 397 TRP A N 1
ATOM 2967 C CA . TRP A 1 397 ? 7.978 9.140 -0.306 1.00 94.75 397 TRP A CA 1
ATOM 2968 C C . TRP A 1 397 ? 8.062 9.791 -1.691 1.00 94.75 397 TRP A C 1
ATOM 2970 O O . TRP A 1 397 ? 9.171 10.005 -2.164 1.00 94.75 397 TRP A O 1
ATOM 2980 N N . LEU A 1 398 ? 6.945 10.173 -2.329 1.00 95.12 398 LEU A N 1
ATOM 2981 C CA . LEU A 1 398 ? 6.940 10.850 -3.633 1.00 95.12 398 LEU A CA 1
ATOM 2982 C C . LEU A 1 398 ? 7.888 12.053 -3.656 1.00 95.12 398 LEU A C 1
ATOM 2984 O O . LEU A 1 398 ? 8.651 12.207 -4.601 1.00 95.12 398 LEU A O 1
ATOM 2988 N N . ALA A 1 399 ? 7.922 12.851 -2.586 1.00 93.50 399 ALA A N 1
ATOM 2989 C CA . ALA A 1 399 ? 8.794 14.023 -2.496 1.00 93.50 399 ALA A CA 1
ATOM 2990 C C . ALA A 1 399 ? 10.302 13.688 -2.568 1.00 93.50 399 ALA A C 1
ATOM 2992 O O . ALA A 1 399 ? 11.109 14.552 -2.912 1.00 93.50 399 ALA A O 1
ATOM 2993 N N . LEU A 1 400 ? 10.689 12.443 -2.257 1.00 92.69 400 LEU A N 1
ATOM 2994 C CA . LEU A 1 400 ? 12.070 11.952 -2.349 1.00 92.69 400 LEU A CA 1
ATOM 2995 C C . LEU A 1 400 ? 12.478 11.570 -3.777 1.00 92.69 400 LEU A C 1
ATOM 2997 O O . LEU A 1 400 ? 13.676 11.462 -4.049 1.00 92.69 400 LEU A O 1
ATOM 3001 N N . PHE A 1 401 ? 11.495 11.340 -4.647 1.00 93.50 401 PHE A N 1
ATOM 3002 C CA . PHE A 1 401 ? 11.658 10.779 -5.988 1.00 93.50 401 PHE A CA 1
ATOM 3003 C C . PHE A 1 401 ? 11.148 11.705 -7.095 1.00 93.50 401 PHE A C 1
ATOM 3005 O O . PHE A 1 401 ? 11.529 11.536 -8.247 1.00 93.50 401 PHE A O 1
ATOM 3012 N N . GLU A 1 402 ? 10.318 12.694 -6.771 1.00 92.69 402 GLU A N 1
ATOM 3013 C CA . GLU A 1 402 ? 9.824 13.690 -7.713 1.00 92.69 402 GLU A CA 1
ATOM 3014 C C . GLU A 1 402 ? 10.843 14.815 -7.906 1.00 92.69 402 GLU A C 1
ATOM 3016 O O . GLU A 1 402 ? 11.287 15.469 -6.954 1.00 92.69 402 GLU A O 1
ATOM 3021 N N . ALA A 1 403 ? 11.204 15.050 -9.165 1.00 90.50 403 ALA A N 1
ATOM 3022 C CA . ALA A 1 403 ? 12.045 16.171 -9.537 1.00 90.50 403 ALA A CA 1
ATOM 3023 C C . ALA A 1 403 ? 11.235 17.468 -9.598 1.00 90.50 403 ALA A C 1
ATOM 3025 O O . ALA A 1 403 ? 10.119 17.499 -10.118 1.00 90.50 403 ALA A O 1
ATOM 3026 N N . ARG A 1 404 ? 11.838 18.567 -9.132 1.00 88.12 404 ARG A N 1
ATOM 3027 C CA . ARG A 1 404 ? 11.253 19.913 -9.275 1.00 88.12 404 ARG A CA 1
ATOM 3028 C C . ARG A 1 404 ? 11.385 20.459 -10.696 1.00 88.12 404 ARG A C 1
ATOM 3030 O O . ARG A 1 404 ? 10.569 21.274 -11.112 1.00 88.12 404 ARG A O 1
ATOM 3037 N N . GLU A 1 405 ? 12.406 20.015 -11.420 1.00 85.50 405 GLU A N 1
ATOM 3038 C CA . GLU A 1 405 ? 12.740 20.466 -12.767 1.00 85.50 405 GLU A CA 1
ATOM 3039 C C . GLU A 1 405 ? 13.200 19.297 -13.638 1.00 85.50 405 GLU A C 1
ATOM 3041 O O . GLU A 1 405 ? 13.650 18.271 -13.134 1.00 85.50 405 GLU A O 1
ATOM 3046 N N . ALA A 1 406 ? 13.085 19.449 -14.954 1.00 80.19 406 ALA A N 1
ATOM 3047 C CA . ALA A 1 406 ? 13.397 18.389 -15.911 1.00 80.19 406 ALA A CA 1
ATOM 3048 C C . ALA A 1 406 ? 14.892 18.033 -15.972 1.00 80.19 406 ALA A C 1
ATOM 3050 O O . ALA A 1 406 ? 15.243 16.947 -16.418 1.00 80.19 406 ALA A O 1
ATOM 3051 N N . ALA A 1 407 ? 15.758 18.954 -15.541 1.00 78.19 407 ALA A N 1
ATOM 3052 C CA . ALA A 1 407 ? 17.206 18.775 -15.524 1.00 78.19 407 ALA A CA 1
ATOM 3053 C C . ALA A 1 407 ? 17.706 17.953 -14.322 1.00 78.19 407 ALA A C 1
ATOM 3055 O O . ALA A 1 407 ? 18.895 17.654 -14.241 1.00 78.19 407 ALA A O 1
ATOM 3056 N N . ASP A 1 408 ? 16.825 17.603 -13.380 1.00 80.50 408 ASP A N 1
ATOM 3057 C CA . ASP A 1 408 ? 17.190 16.792 -12.225 1.00 80.50 408 ASP A CA 1
ATOM 3058 C C . ASP A 1 408 ? 17.553 15.371 -12.670 1.00 80.50 408 ASP A C 1
ATOM 3060 O O . ASP A 1 408 ? 16.705 14.592 -13.108 1.00 80.50 408 ASP A O 1
ATOM 3064 N N . ALA A 1 409 ? 18.834 15.037 -12.561 1.00 74.00 409 ALA A N 1
ATOM 3065 C CA . ALA A 1 409 ? 19.338 13.743 -12.986 1.00 74.00 409 ALA A CA 1
ATOM 3066 C C . ALA A 1 409 ? 19.031 12.620 -11.979 1.00 74.00 409 ALA A C 1
ATOM 3068 O O . ALA A 1 409 ? 19.056 11.446 -12.347 1.00 74.00 409 ALA A O 1
ATOM 3069 N N . GLU A 1 410 ? 18.752 12.947 -10.714 1.00 79.12 410 GLU A N 1
ATOM 3070 C CA . GLU A 1 410 ? 18.611 11.973 -9.622 1.00 79.12 410 GLU A CA 1
ATOM 3071 C C . GLU A 1 410 ? 17.155 11.609 -9.324 1.00 79.12 410 GLU A C 1
ATOM 3073 O O . GLU A 1 410 ? 16.885 10.600 -8.671 1.00 79.12 410 GLU A O 1
ATOM 3078 N N . ARG A 1 411 ? 16.207 12.421 -9.794 1.00 85.56 411 ARG A N 1
ATOM 3079 C CA . ARG A 1 411 ? 14.772 12.255 -9.551 1.00 85.56 411 ARG A CA 1
ATOM 3080 C C . ARG A 1 411 ? 13.981 12.235 -10.854 1.00 85.56 411 ARG A C 1
ATOM 3082 O O . ARG A 1 411 ? 14.485 12.512 -11.935 1.00 85.56 411 ARG A O 1
ATOM 3089 N N . THR A 1 412 ? 12.708 11.880 -10.754 1.00 88.75 412 THR A N 1
ATOM 3090 C CA . THR A 1 412 ? 11.825 11.688 -11.902 1.00 88.75 412 THR A CA 1
ATOM 3091 C C . THR A 1 412 ? 10.874 12.870 -12.040 1.00 88.75 412 THR A C 1
ATOM 3093 O O . THR A 1 412 ? 10.015 13.116 -11.189 1.00 88.75 412 THR A O 1
ATOM 3096 N N . PHE A 1 413 ? 11.025 13.622 -13.126 1.00 90.75 413 PHE A N 1
ATOM 3097 C CA . PHE A 1 413 ? 10.182 14.775 -13.421 1.00 90.75 413 PHE A CA 1
ATOM 3098 C C . PHE A 1 413 ? 8.764 14.364 -13.831 1.00 90.75 413 PHE A C 1
ATOM 3100 O O . PHE A 1 413 ? 8.572 13.432 -14.608 1.00 90.75 413 PHE A O 1
ATOM 3107 N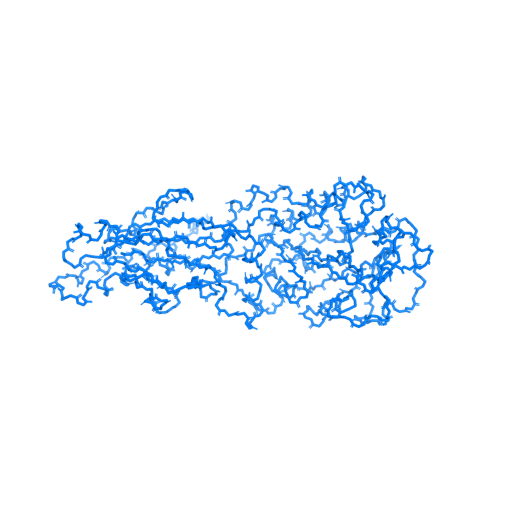 N . GLY A 1 414 ? 7.761 15.066 -13.299 1.00 91.44 414 GLY A N 1
ATOM 3108 C CA . GLY A 1 414 ? 6.347 14.815 -13.594 1.00 91.44 414 GLY A CA 1
ATOM 3109 C C . GLY A 1 414 ? 5.737 13.602 -12.881 1.00 91.44 414 GLY A C 1
ATOM 3110 O O . GLY A 1 414 ? 4.544 13.353 -13.061 1.00 91.44 414 GLY A O 1
ATOM 3111 N N . LEU A 1 415 ? 6.499 12.885 -12.045 1.00 95.12 415 LEU A N 1
ATOM 3112 C CA . LEU A 1 415 ? 6.032 11.692 -11.332 1.00 95.12 415 LEU A CA 1
ATOM 3113 C C . LEU A 1 415 ? 4.772 11.961 -10.492 1.00 95.12 415 LEU A C 1
ATOM 3115 O O . LEU A 1 415 ? 3.863 11.133 -10.475 1.00 95.12 415 LEU A O 1
ATOM 3119 N N . GLY A 1 416 ? 4.653 13.127 -9.846 1.00 95.38 416 GLY A N 1
ATOM 3120 C CA . GLY A 1 416 ? 3.488 13.461 -9.023 1.00 95.38 416 GLY A CA 1
ATOM 3121 C C . GLY A 1 416 ? 2.174 13.527 -9.800 1.00 95.38 416 GLY A C 1
ATOM 3122 O O . GLY A 1 416 ? 1.115 13.225 -9.243 1.00 95.38 416 GLY A O 1
ATOM 3123 N N . ARG A 1 417 ? 2.224 13.796 -11.114 1.00 94.44 417 ARG A N 1
ATOM 3124 C CA . ARG A 1 417 ? 1.035 13.796 -11.988 1.00 94.44 417 ARG A CA 1
ATOM 3125 C C . ARG A 1 417 ? 0.333 12.445 -12.017 1.00 94.44 417 ARG A C 1
ATOM 3127 O O . ARG A 1 417 ? -0.886 12.407 -12.195 1.00 94.44 417 ARG A O 1
ATOM 3134 N N . LEU A 1 418 ? 1.078 11.357 -11.816 1.00 96.56 418 LEU A N 1
ATOM 3135 C CA . LEU A 1 418 ? 0.531 10.008 -11.719 1.00 96.56 418 LEU A CA 1
ATOM 3136 C C . LEU A 1 418 ? -0.477 9.892 -10.565 1.00 96.56 418 LEU A C 1
ATOM 3138 O O . LEU A 1 418 ? -1.509 9.242 -10.720 1.00 96.56 418 LEU A O 1
ATOM 3142 N N . PHE A 1 419 ? -0.209 10.561 -9.438 1.00 96.62 419 PHE A N 1
ATOM 3143 C CA . PHE A 1 419 ? -0.931 10.375 -8.177 1.00 96.62 419 PHE A CA 1
ATOM 3144 C C . PHE A 1 419 ? -2.106 11.342 -7.958 1.00 96.62 419 PHE A C 1
ATOM 3146 O O . PHE A 1 419 ? -2.993 11.059 -7.155 1.00 96.62 419 PHE A O 1
ATOM 3153 N N . GLU A 1 420 ? -2.169 12.450 -8.703 1.00 94.81 420 GLU A N 1
ATOM 3154 C CA . GLU A 1 420 ? -3.201 13.496 -8.574 1.00 94.81 420 GLU A CA 1
ATOM 3155 C C . GLU A 1 420 ? -4.649 12.991 -8.387 1.00 94.81 420 GLU A C 1
ATOM 3157 O O . GLU A 1 420 ? -5.311 13.433 -7.444 1.00 94.81 420 GLU A O 1
ATOM 3162 N N . PRO A 1 421 ? -5.185 12.069 -9.215 1.00 94.44 421 PRO A N 1
ATOM 3163 C CA . PRO A 1 421 ? -6.583 11.659 -9.097 1.00 94.44 421 PRO A CA 1
ATOM 3164 C C . PRO A 1 421 ? -6.822 10.732 -7.904 1.00 94.44 421 PRO A C 1
ATOM 3166 O O . PRO A 1 421 ? -7.966 10.552 -7.495 1.00 94.44 421 PRO A O 1
ATOM 3169 N N . PHE A 1 422 ? -5.773 10.131 -7.342 1.00 95.25 422 PHE A N 1
ATOM 3170 C CA . PHE A 1 422 ? -5.897 9.185 -6.241 1.00 95.25 422 PHE A CA 1
ATOM 3171 C C . PHE A 1 422 ? -6.069 9.889 -4.890 1.00 95.25 422 PHE A C 1
ATOM 3173 O O . PHE A 1 422 ? -6.619 9.288 -3.972 1.00 95.25 422 PHE A O 1
ATOM 3180 N N . LEU A 1 423 ? -5.710 11.175 -4.776 1.00 91.88 423 LEU A N 1
ATOM 3181 C CA . LEU A 1 423 ? -5.963 12.015 -3.594 1.00 91.88 423 LEU A CA 1
ATOM 3182 C C . LEU A 1 423 ? -7.433 11.994 -3.135 1.00 91.88 423 LEU A C 1
ATOM 3184 O O . LEU A 1 423 ? -7.689 11.568 -2.005 1.00 91.88 423 LEU A O 1
ATOM 3188 N N . PRO A 1 424 ? -8.418 12.382 -3.969 1.00 93.38 424 PRO A N 1
ATOM 3189 C CA . PRO A 1 424 ? -9.826 12.294 -3.586 1.00 93.38 424 PRO A CA 1
ATOM 3190 C C . PRO A 1 424 ? -10.342 10.848 -3.526 1.00 93.38 424 PRO A C 1
ATOM 3192 O O . PRO A 1 424 ? -11.210 10.538 -2.712 1.00 93.38 424 PRO A O 1
ATOM 3195 N N . LEU A 1 425 ? -9.807 9.941 -4.351 1.00 93.75 425 LEU A N 1
ATOM 3196 C CA . LEU A 1 425 ? -10.265 8.549 -4.417 1.00 93.75 425 LEU A CA 1
ATOM 3197 C C . LEU A 1 425 ? -9.855 7.714 -3.193 1.00 93.75 425 LEU A C 1
ATOM 3199 O O . LEU A 1 425 ? -10.593 6.818 -2.781 1.00 93.75 425 LEU A O 1
ATOM 3203 N N . ALA A 1 426 ? -8.706 8.008 -2.584 1.00 90.44 426 ALA A N 1
ATOM 3204 C CA . ALA A 1 426 ? -8.231 7.340 -1.376 1.00 90.44 426 ALA A CA 1
ATOM 3205 C C . ALA A 1 426 ? -9.112 7.634 -0.155 1.00 90.44 426 ALA A C 1
ATOM 3207 O O . ALA A 1 426 ? -9.283 6.772 0.706 1.00 90.44 426 ALA A O 1
ATOM 3208 N N . ALA A 1 427 ? -9.743 8.812 -0.105 1.00 88.81 427 ALA A N 1
ATOM 3209 C CA . ALA A 1 427 ? -10.696 9.144 0.952 1.00 88.81 427 ALA A CA 1
ATOM 3210 C C . ALA A 1 427 ? -11.948 8.246 0.919 1.00 88.81 427 ALA A C 1
ATOM 3212 O O . ALA A 1 427 ? -12.510 7.947 1.969 1.00 88.81 427 ALA A O 1
ATOM 3213 N N . ALA A 1 428 ? -12.362 7.792 -0.270 1.00 90.25 428 ALA A N 1
ATOM 3214 C CA . ALA A 1 428 ? -13.531 6.932 -0.463 1.00 90.25 428 ALA A CA 1
ATOM 3215 C C . ALA A 1 428 ? -13.207 5.426 -0.464 1.00 90.25 428 ALA A C 1
ATOM 3217 O O . ALA A 1 428 ? -14.117 4.601 -0.383 1.00 90.25 428 ALA A O 1
ATOM 3218 N N . ALA A 1 429 ? -11.930 5.050 -0.577 1.00 91.25 429 ALA A N 1
ATOM 3219 C CA . ALA A 1 429 ? -11.516 3.652 -0.617 1.00 91.25 429 ALA A CA 1
ATOM 3220 C C . ALA A 1 429 ? -11.718 2.943 0.736 1.00 91.25 429 ALA A C 1
ATOM 3222 O O . ALA A 1 429 ? -11.811 3.598 1.775 1.00 91.25 429 ALA A O 1
ATOM 3223 N N . PRO A 1 430 ? -11.765 1.602 0.769 1.00 92.69 430 PRO A N 1
ATOM 3224 C CA . PRO A 1 430 ? -11.623 0.860 2.018 1.00 92.69 430 PRO A CA 1
ATOM 3225 C C . PRO A 1 430 ? -10.305 1.217 2.730 1.00 92.69 430 PRO A C 1
ATOM 3227 O O . PRO A 1 430 ? -9.325 1.564 2.063 1.00 92.69 430 PRO A O 1
ATOM 3230 N N . PRO A 1 431 ? -10.249 1.152 4.072 1.00 95.06 431 PRO A N 1
ATOM 3231 C CA . PRO A 1 431 ? -8.986 1.320 4.776 1.00 95.06 431 PRO A CA 1
ATOM 3232 C C . PRO A 1 431 ? -8.022 0.175 4.435 1.00 95.06 431 PRO A C 1
ATOM 3234 O O . PRO A 1 431 ? -8.446 -0.945 4.180 1.00 95.06 431 PRO A O 1
ATOM 3237 N N . LEU A 1 432 ? -6.718 0.442 4.470 1.00 95.12 432 LEU A N 1
ATOM 3238 C CA . LEU A 1 432 ? -5.678 -0.583 4.346 1.00 95.12 432 LEU A CA 1
ATOM 3239 C C . LEU A 1 432 ? -5.734 -1.569 5.508 1.00 95.12 432 LEU A C 1
ATOM 3241 O O . LEU A 1 432 ? -5.546 -2.767 5.325 1.00 95.12 432 LEU A O 1
ATOM 3245 N N . ALA A 1 433 ? -5.986 -1.050 6.704 1.00 95.44 433 ALA A N 1
ATOM 3246 C CA . ALA A 1 433 ? -6.053 -1.816 7.931 1.00 95.44 433 ALA A CA 1
ATOM 3247 C C . ALA A 1 433 ? -7.088 -1.211 8.871 1.00 95.44 433 ALA A C 1
ATOM 3249 O O . ALA A 1 433 ? -7.320 -0.000 8.885 1.00 95.44 433 ALA A O 1
ATOM 3250 N N . ARG A 1 434 ? -7.690 -2.074 9.681 1.00 95.25 434 ARG A N 1
ATOM 3251 C CA . ARG A 1 434 ? -8.604 -1.688 10.747 1.00 95.25 434 ARG A CA 1
ATOM 3252 C C . ARG A 1 434 ? -8.208 -2.431 12.014 1.00 95.25 434 ARG A C 1
ATOM 3254 O O . ARG A 1 434 ? -7.831 -3.595 11.953 1.00 95.25 434 ARG A O 1
ATOM 3261 N N . THR A 1 435 ? -8.302 -1.760 13.149 1.00 95.25 435 THR A N 1
ATOM 3262 C CA . THR A 1 435 ? -8.211 -2.388 14.467 1.00 95.25 435 THR A CA 1
ATOM 3263 C C . THR A 1 435 ? -9.139 -1.668 15.438 1.00 95.25 435 THR A C 1
ATOM 3265 O O . THR A 1 435 ? -9.808 -0.694 15.068 1.00 95.25 435 THR A O 1
ATOM 3268 N N . TYR A 1 436 ? -9.199 -2.161 16.668 1.00 95.19 436 TYR A N 1
ATOM 3269 C CA . TYR A 1 436 ? -10.057 -1.629 17.710 1.00 95.19 436 TYR A CA 1
ATOM 3270 C C . TYR A 1 436 ? -9.267 -1.420 18.995 1.00 95.19 436 TYR A C 1
ATOM 3272 O O . TYR A 1 436 ? -8.252 -2.069 19.215 1.00 95.19 436 TYR A O 1
ATOM 3280 N N . LEU A 1 437 ? -9.729 -0.500 19.831 1.00 94.94 437 LEU A N 1
ATOM 3281 C CA . LEU A 1 437 ? -9.185 -0.263 21.161 1.00 94.94 437 LEU A CA 1
ATOM 3282 C C . LEU A 1 437 ? -10.344 0.049 22.095 1.00 94.94 437 LEU A C 1
ATOM 3284 O O . LEU A 1 437 ? -11.087 0.999 21.848 1.00 94.94 437 LEU A O 1
ATOM 3288 N N . LEU A 1 438 ? -10.505 -0.742 23.150 1.00 93.88 438 LEU A N 1
ATOM 3289 C CA . LEU A 1 438 ? -11.410 -0.389 24.235 1.00 93.88 438 LEU A CA 1
ATOM 3290 C C . LEU A 1 438 ? -10.668 0.520 25.214 1.00 93.88 438 LEU A C 1
ATOM 3292 O O . LEU A 1 438 ? -9.598 0.151 25.692 1.00 93.88 438 LEU A O 1
ATOM 3296 N N . VAL A 1 439 ? -11.235 1.686 25.508 1.00 92.38 439 VAL A N 1
ATOM 3297 C CA . VAL A 1 439 ? -10.705 2.623 26.504 1.00 92.38 439 VAL A CA 1
ATOM 3298 C C . VAL A 1 439 ? -11.715 2.751 27.642 1.00 92.38 439 VAL A C 1
ATOM 3300 O O . VAL A 1 439 ? -12.903 2.968 27.372 1.00 92.38 439 VAL A O 1
ATOM 3303 N N . ARG A 1 440 ? -11.244 2.565 28.879 1.00 88.50 440 ARG A N 1
ATOM 3304 C CA . ARG A 1 440 ? -12.044 2.553 30.109 1.00 88.50 440 ARG A CA 1
ATOM 3305 C C . ARG A 1 440 ? -11.443 3.406 31.216 1.00 88.50 440 ARG A C 1
ATOM 3307 O O . ARG A 1 440 ? -10.192 3.431 31.339 1.00 88.50 440 ARG A O 1
#

Radius of gyration: 26.33 Å; Cα contacts (8 Å, |Δi|>4): 876; chains: 1; bounding box: 84×39×70 Å